Protein 4OYK (pdb70)

Radius of gyration: 22.12 Å; Cα contacts (8 Å, |Δi|>4): 534; chains: 4; bounding box: 62×54×37 Å

Sequence (374 aa):
ERAFLVAREELASALRRDSGQAFSLEQLRPLLASSLPLAARYLQLDAARLVRCNAHGEPRNYLNTLSTALNILEKYGRNLLSPQRPRYWRGVKFNNPVFRSTVDAVQGGRDVLRLYGYTEEQPDGLSFPEGQEEPDEHQVATVTLEVLLLRTELSLLLQQNTHPRQQALEQLLEEERAFLVAREELASSALRRDSGQAFSLEEQLRPLLASSLPLAARYLQLDAARLVRCNAHGEPRNYLNTLSSTALNNILEKYGRNLLSPQRPRYWRGVKFNNPVFRSTVDAVQGGRDVLRLYGYTEEQPDGLSFPEGQEEPDEHQVATVTLEVLLLRTELSLLLQNTHPRQQALEQLLEDMYRAADEIEKEEDMYRAADEIEKEKE

Foldseek 3Di:
DDAQVRLLVVQLVVCLVPLPDDDDCVSLVNLQLDPDDPCVSADQQRLLCQQQVQQDDALLPSLVLSLQLLVVLLVLLSLQSDPDHDPPNFWDFCPPPSCVRRQVNTDCSLVLVVQQQQVDDDPGTTGHDPPDDGTPSSSSSSSSSVSVSSSVQSVCLSVVNRSCNVVVVVSRD/DVVLLVVLLVVQLVVCLVPLPDDDDPVSCVVLQPDPDDPPVSAPQAPLLQQQVVQPDDDLLVSLVLSLQQLVVLLVLLSLQSDPDHDPPNFWDFCPDPSCVRRQVNTPCSLVLVVQFAQVDDDPGTTGHPPPDDGTDSSSSSSSSVVSVSSSVQSVCLSVVNRPPNVVVVVSD/DDDPDDPVVVVVD/DDPDDDPVVVVVVVD

CATH classification: 1.20.58.2190

InterPro domains:
  IPR001876 Zinc finger, RanBP2-type [PS01358] (304-323)
  IPR001876 Zinc finger, RanBP2-type [PS01358] (354-373)
  IPR001876 Zinc finger, RanBP2-type [PS01358] (413-432)
  IPR001876 Zinc finger, RanBP2-type [PS50199] (299-329)
  IPR001876 Zinc finger, RanBP2-type [PS50199] (350-379)
  IPR001876 Zinc finger, RanBP2-type [SM00547] (302-326)
  IPR001876 Zinc finger, RanBP2-type [SM00547] (352-376)
  IPR001876 Zinc finger, RanBP2-type [SM00547] (411-435)
  IPR002867 IBR domain [SM00647] (779-841)
  IPR002867 IBR domain [SM00647] (853-930)
  IPR013083 Zinc finger, RING/FYVE/PHD-type [G3DSA:3.30.40.10] (695-787)
  IPR015940 Ubiquitin-associated domain [PS50030] (564-615)
  IPR017907 Zinc finger, RING-type, conserved site [PS00518] (893-902)
  IPR018997 PUB domain [PF09409] (70-144)
  IPR026254 E3 ubiquitin-protein ligase RNF31-like [PTHR16004] (463-1064)
  IPR032065 E3 ubiquitin-protein ligase RNF31, UBA-like domain [PF16678] (483-627)
  IPR036339 PUB-like domain superfamily [SSF143503] (65-166)
  IPR036443 Zinc finger, RanBP2-type superfamily [SSF90209] (352-377)
  IPR040641 E3 ubiquitin-protein ligase RNF31, PUB domain [PF18486] (4-65)
  IPR041031 RNF31, C-terminal [PF18091] (941-1032)

Secondary structure (DSSP, 8-state):
---HHHHHHHHHHHHHH-TT----HHHHHHHHS-SS-HHHH-SSS-HHHHHHTT--S-HHHHHHHHHHHHHHHHHHHHHHHSSSPPTTTTEEETT-HHIIIIITTSTTHHHHHHHHT--EEETTEEEPPTT--S--HHHHHHHHHHHHHHHHHHHHHHHT--TTHHHHGGG--/-HHHHHHHHHHHHHHHHH-TT----TTTTHHHHH----HHHH-SSS-HHHHHHTT--S-HHHHHHHHHHHHHHHHHHHHHHHSSSPPTTTTEEETT-HHHHHTGGGSTTHHHHHHHHT--EEETTEEE--TT--S--HHHHHHHHHHHHHHHHHHHHHHTT--TTHHHHHHH-/--SSS-HHHHHT-/--SSS-HHHHHHHH-

B-factor: mean 28.69, std 11.65, range [7.2, 74.28]

Organism: Homo sapiens (NCBI:txid9606)

Nearest PDB structures (foldseek):
  4oyk-assembly1_C  TM=1.083E+00  e=2.676E+00  Homo sapiens
  5ljn-assembly1_A  TM=9.946E-01  e=7.589E-24  Homo sapiens
  4oyj-assembly10_J  TM=9.816E-01  e=3.397E-23  Homo sapiens
  4juy-assembly1_A  TM=9.726E-01  e=4.819E-23  Homo sapiens
  5ljn-assembly2_B  TM=9.760E-01  e=1.179E-21  Homo sapiens

Structure (mmCIF, N/CA/C/O backbone):
data_4OYK
#
_entry.id   4OYK
#
_cell.length_a   64.049
_cell.length_b   64.049
_cell.length_c   172.022
_cell.angle_alpha   90.00
_cell.angle_beta   90.00
_cell.angle_gamma   120.00
#
_symmetry.space_group_name_H-M   'P 61'
#
loop_
_entity.id
_entity.type
_entity.pdbx_description
1 polymer 'E3 ubiquitin-protein ligase RNF31'
2 polymer 'Ubiquitin thioesterase otulin'
3 non-polymer 'CHLORIDE ION'
4 water water
#
loop_
_atom_site.group_PDB
_atom_site.id
_atom_site.type_symbol
_atom_site.label_atom_id
_atom_site.label_alt_id
_atom_site.label_comp_id
_atom_site.label_asym_id
_atom_site.label_entity_id
_atom_site.label_seq_id
_atom_site.pdbx_PDB_ins_code
_atom_site.Cartn_x
_atom_site.Cartn_y
_atom_site.Cartn_z
_atom_site.occupancy
_atom_site.B_iso_or_equiv
_atom_site.auth_seq_id
_atom_site.auth_comp_id
_atom_site.auth_asym_id
_atom_site.auth_atom_id
_atom_site.pdbx_PDB_model_num
ATOM 1 N N . GLU A 1 5 ? 30.505 -47.917 0.447 1.00 45.04 7 GLU A N 1
ATOM 2 C CA . GLU A 1 5 ? 29.808 -46.838 1.137 1.00 51.64 7 GLU A CA 1
ATOM 3 C C . GLU A 1 5 ? 30.767 -45.711 1.505 1.00 52.12 7 GLU A C 1
ATOM 4 O O . GLU A 1 5 ? 31.750 -45.928 2.214 1.00 53.98 7 GLU A O 1
ATOM 6 N N . ARG A 1 6 ? 30.474 -44.510 1.018 1.00 50.65 8 ARG A N 1
ATOM 7 C CA . ARG A 1 6 ? 31.310 -43.345 1.286 1.00 51.67 8 ARG A CA 1
ATOM 8 C C . ARG A 1 6 ? 31.324 -43.005 2.771 1.00 35.00 8 ARG A C 1
ATOM 9 O O . ARG A 1 6 ? 30.333 -43.208 3.473 1.00 35.17 8 ARG A O 1
ATOM 17 N N . ALA A 1 7 ? 32.453 -42.492 3.246 1.00 32.25 9 ALA A N 1
ATOM 18 C CA . ALA A 1 7 ? 32.546 -42.019 4.620 1.00 30.52 9 ALA A CA 1
ATOM 19 C C . ALA A 1 7 ? 31.671 -40.782 4.778 1.00 30.46 9 ALA A C 1
ATOM 20 O O . ALA A 1 7 ? 31.359 -40.109 3.795 1.00 30.65 9 ALA A O 1
ATOM 22 N N . PHE A 1 8 ? 31.273 -40.494 6.013 1.00 26.94 10 PHE A N 1
ATOM 23 C CA . PHE A 1 8 ? 30.405 -39.355 6.297 1.00 24.24 10 PHE A CA 1
ATOM 24 C C . PHE A 1 8 ? 31.011 -38.044 5.803 1.00 25.16 10 PHE A C 1
ATOM 25 O O . PHE A 1 8 ? 30.371 -37.296 5.065 1.00 18.88 10 PHE A O 1
ATOM 33 N N . LEU A 1 9 ? 32.248 -37.776 6.208 1.00 22.62 11 LEU A N 1
ATOM 34 C CA . LEU A 1 9 ? 32.909 -36.523 5.863 1.00 23.17 11 LEU A CA 1
ATOM 35 C C . LEU A 1 9 ? 33.318 -36.462 4.396 1.00 22.00 11 LEU A C 1
ATOM 36 O O . LEU A 1 9 ? 33.461 -35.379 3.831 1.00 19.97 11 LEU A O 1
ATOM 41 N N . VAL A 1 10 ? 33.510 -37.626 3.783 1.00 19.28 12 VAL A N 1
ATOM 42 C CA . VAL A 1 10 ? 33.808 -37.692 2.357 1.00 16.74 12 VAL A CA 1
ATOM 43 C C . VAL A 1 10 ? 32.594 -37.252 1.547 1.00 23.38 12 VAL A C 1
ATOM 44 O O . VAL A 1 10 ? 32.697 -36.402 0.663 1.00 18.11 12 VAL A O 1
ATOM 48 N N . ALA A 1 11 ? 31.440 -37.831 1.863 1.00 22.89 13 ALA A N 1
ATOM 49 C CA . ALA A 1 11 ? 30.199 -37.478 1.186 1.00 20.05 13 ALA A CA 1
ATOM 50 C C . ALA A 1 11 ? 29.819 -36.024 1.455 1.00 20.83 13 ALA A C 1
ATOM 51 O O . ALA A 1 11 ? 29.337 -35.326 0.565 1.00 22.24 13 ALA A O 1
ATOM 53 N N . ARG A 1 12 ? 30.048 -35.573 2.684 1.00 12.70 14 ARG A N 1
ATOM 54 C CA . ARG A 1 12 ? 29.688 -34.217 3.087 1.00 17.61 14 ARG A CA 1
ATOM 55 C C . ARG A 1 12 ? 30.439 -33.153 2.287 1.00 18.72 14 ARG A C 1
ATOM 56 O O . ARG A 1 12 ? 29.835 -32.202 1.790 1.00 21.90 14 ARG A O 1
ATOM 64 N N . GLU A 1 13 ? 31.753 -33.320 2.167 1.00 15.98 15 GLU A N 1
ATOM 65 C CA . GLU A 1 13 ? 32.580 -32.390 1.404 1.00 19.47 15 GLU A CA 1
ATOM 66 C C . GLU A 1 13 ? 32.154 -32.377 -0.059 1.00 20.30 15 GLU A C 1
ATOM 67 O O . GLU A 1 13 ? 32.132 -31.329 -0.702 1.00 21.03 15 GLU A O 1
ATOM 73 N N . GLU A 1 14 ? 31.817 -33.554 -0.572 1.00 19.96 16 GLU A N 1
ATOM 74 C CA . GLU A 1 14 ? 31.417 -33.713 -1.963 1.00 24.44 16 GLU A CA 1
ATOM 75 C C . GLU A 1 14 ? 30.115 -32.969 -2.255 1.00 26.92 16 GLU A C 1
ATOM 76 O O . GLU A 1 14 ? 30.023 -32.217 -3.227 1.00 17.58 16 GLU A O 1
ATOM 82 N N . LEU A 1 15 ? 29.116 -33.175 -1.403 1.00 18.82 17 LEU A N 1
ATOM 83 C CA . LEU A 1 15 ? 27.812 -32.542 -1.573 1.00 18.83 17 LEU A CA 1
ATOM 84 C C . LEU A 1 15 ? 27.881 -31.026 -1.402 1.00 20.37 17 LEU A C 1
ATOM 85 O O . LEU A 1 15 ? 27.301 -30.277 -2.190 1.00 20.52 17 LEU A O 1
ATOM 90 N N . ALA A 1 16 ? 28.591 -30.579 -0.371 1.00 18.72 18 ALA A N 1
ATOM 91 C CA . ALA A 1 16 ? 28.728 -29.152 -0.100 1.00 20.60 18 ALA A CA 1
ATOM 92 C C . ALA A 1 16 ? 29.440 -28.420 -1.238 1.00 25.33 18 ALA A C 1
ATOM 93 O O . ALA A 1 16 ? 29.089 -27.290 -1.575 1.00 22.82 18 ALA A O 1
ATOM 95 N N . SER A 1 17 ? 30.435 -29.073 -1.832 1.00 23.31 19 SER A N 1
ATOM 96 C CA . SER A 1 17 ? 31.184 -28.484 -2.938 1.00 27.00 19 SER A CA 1
ATOM 97 C C . SER A 1 17 ? 30.339 -28.408 -4.205 1.00 24.90 19 SER A C 1
ATOM 98 O O . SER A 1 17 ? 30.463 -27.467 -4.988 1.00 30.37 19 SER A O 1
ATOM 101 N N . ALA A 1 18 ? 29.481 -29.404 -4.400 1.00 23.95 20 ALA A N 1
ATOM 102 C CA . ALA A 1 18 ? 28.610 -29.448 -5.569 1.00 24.36 20 ALA A CA 1
ATOM 103 C C . ALA A 1 18 ? 27.552 -28.352 -5.510 1.00 24.63 20 ALA A C 1
ATOM 104 O O . ALA A 1 18 ? 27.219 -27.740 -6.525 1.00 24.62 20 ALA A O 1
ATOM 106 N N . LEU A 1 19 ? 27.028 -28.108 -4.313 1.00 23.61 21 LEU A N 1
ATOM 107 C CA . LEU A 1 19 ? 26.021 -27.073 -4.115 1.00 26.95 21 LEU A CA 1
ATOM 108 C C . LEU A 1 19 ? 26.630 -25.689 -4.320 1.00 21.52 21 LEU A C 1
ATOM 109 O O . LEU A 1 19 ? 25.982 -24.783 -4.845 1.00 21.55 21 LEU A O 1
ATOM 114 N N . ARG A 1 20 ? 27.882 -25.534 -3.906 1.00 27.17 22 ARG A N 1
ATOM 115 C CA . ARG A 1 20 ? 28.600 -24.282 -4.100 1.00 30.58 22 ARG A CA 1
ATOM 116 C C . ARG A 1 20 ? 28.899 -24.076 -5.582 1.00 29.99 22 ARG A C 1
ATOM 117 O O . ARG A 1 20 ? 28.961 -22.946 -6.065 1.00 31.44 22 ARG A O 1
ATOM 125 N N . ARG A 1 21 ? 29.067 -25.181 -6.300 1.00 31.65 23 ARG A N 1
ATOM 126 C CA . ARG A 1 21 ? 29.362 -25.141 -7.728 1.00 31.86 23 ARG A CA 1
ATOM 127 C C . ARG A 1 21 ? 28.106 -24.821 -8.537 1.00 30.52 23 ARG A C 1
ATOM 128 O O . ARG A 1 21 ? 28.159 -24.077 -9.516 1.00 37.77 23 ARG A O 1
ATOM 136 N N . ASP A 1 22 ? 26.979 -25.390 -8.119 1.00 25.62 24 ASP A N 1
ATOM 137 C CA . ASP A 1 22 ? 25.700 -25.164 -8.785 1.00 30.78 24 ASP A CA 1
ATOM 138 C C . ASP A 1 22 ? 24.586 -24.966 -7.759 1.00 25.91 24 ASP A C 1
ATOM 139 O O . ASP A 1 22 ? 24.164 -25.914 -7.096 1.00 30.88 24 ASP A O 1
ATOM 144 N N . SER A 1 23 ? 24.107 -23.730 -7.646 1.00 30.00 25 SER A N 1
ATOM 145 C CA . SER A 1 23 ? 23.154 -23.352 -6.605 1.00 28.57 25 SER A CA 1
ATOM 146 C C . SER A 1 23 ? 21.760 -23.953 -6.784 1.00 24.34 25 SER A C 1
ATOM 147 O O . SER A 1 23 ? 20.978 -24.012 -5.835 1.00 25.93 25 SER A O 1
ATOM 150 N N . GLY A 1 24 ? 21.446 -24.392 -7.999 1.00 23.83 26 GLY A N 1
ATOM 151 C CA . GLY A 1 24 ? 20.132 -24.939 -8.283 1.00 26.53 26 GLY A CA 1
ATOM 152 C C . GLY A 1 24 ? 20.121 -26.453 -8.344 1.00 27.30 26 GLY A C 1
ATOM 153 O O . GLY A 1 24 ? 19.132 -27.062 -8.752 1.00 30.20 26 GLY A O 1
ATOM 154 N N . GLN A 1 25 ? 21.225 -27.062 -7.925 1.00 27.76 27 GLN A N 1
ATOM 155 C CA . GLN A 1 25 ? 21.393 -28.508 -8.019 1.00 33.73 27 GLN A CA 1
ATOM 156 C C . GLN A 1 25 ? 20.447 -29.274 -7.097 1.00 33.44 27 GLN A C 1
ATOM 157 O O . GLN A 1 25 ? 20.279 -28.923 -5.928 1.00 26.88 27 GLN A O 1
ATOM 163 N N . ALA A 1 26 ? 19.832 -30.321 -7.636 1.00 36.29 28 ALA A N 1
ATOM 164 C CA . ALA A 1 26 ? 18.966 -31.194 -6.855 1.00 29.60 28 ALA A CA 1
ATOM 165 C C . ALA A 1 26 ? 19.746 -32.416 -6.386 1.00 25.33 28 ALA A C 1
ATOM 166 O O . ALA A 1 26 ? 20.515 -33.000 -7.149 1.00 27.66 28 ALA A O 1
ATOM 168 N N . PHE A 1 27 ? 19.549 -32.797 -5.129 1.00 21.84 29 PHE A N 1
ATOM 169 C CA . PHE A 1 27 ? 20.239 -33.953 -4.570 1.00 22.71 29 PHE A CA 1
ATOM 170 C C . PHE A 1 27 ? 19.295 -35.134 -4.366 1.00 28.11 29 PHE A C 1
ATOM 171 O O . PHE A 1 27 ? 18.200 -34.982 -3.824 1.00 25.22 29 PHE A O 1
ATOM 179 N N . SER A 1 28 ? 19.728 -36.310 -4.806 1.00 23.26 30 SER A N 1
ATOM 180 C CA . SER A 1 28 ? 18.942 -37.526 -4.646 1.00 20.71 30 SER A CA 1
ATOM 181 C C . SER A 1 28 ? 19.179 -38.134 -3.269 1.00 24.48 30 SER A C 1
ATOM 182 O O . SER A 1 28 ? 20.125 -37.767 -2.575 1.00 17.81 30 SER A O 1
ATOM 185 N N . LEU A 1 29 ? 18.317 -39.067 -2.880 1.00 20.89 31 LEU A N 1
ATOM 186 C CA . LEU A 1 29 ? 18.473 -39.761 -1.608 1.00 20.55 31 LEU A CA 1
ATOM 187 C C . LEU A 1 29 ? 19.747 -40.600 -1.606 1.00 24.97 31 LEU A C 1
ATOM 188 O O . LEU A 1 29 ? 20.385 -40.771 -0.567 1.00 19.31 31 LEU A O 1
ATOM 193 N N . GLU A 1 30 ? 20.118 -41.110 -2.777 1.00 22.79 32 GLU A N 1
ATOM 194 C CA . GLU A 1 30 ? 21.321 -41.926 -2.913 1.00 22.29 32 GLU A CA 1
ATOM 195 C C . GLU A 1 30 ? 22.572 -41.125 -2.561 1.00 20.87 32 GLU A C 1
ATOM 196 O O . GLU A 1 30 ? 23.487 -41.637 -1.914 1.00 23.57 32 GLU A O 1
ATOM 202 N N . GLN A 1 31 ? 22.603 -39.867 -2.986 1.00 17.99 33 GLN A N 1
ATOM 203 C CA . GLN A 1 31 ? 23.722 -38.981 -2.686 1.00 23.18 33 GLN A CA 1
ATOM 204 C C . GLN A 1 31 ? 23.733 -38.593 -1.212 1.00 16.08 33 GLN A C 1
ATOM 205 O O . GLN A 1 31 ? 24.786 -38.561 -0.576 1.00 18.91 33 GLN A O 1
ATOM 211 N N . LEU A 1 32 ? 22.552 -38.297 -0.678 1.00 16.85 34 LEU A N 1
ATOM 212 C CA . LEU A 1 32 ? 22.419 -37.811 0.691 1.00 17.26 34 LEU A CA 1
ATOM 213 C C . LEU A 1 32 ? 22.528 -38.916 1.735 1.00 18.08 34 LEU A C 1
ATOM 214 O O . LEU A 1 32 ? 22.807 -38.643 2.902 1.00 18.98 34 LEU A O 1
ATOM 219 N N . ARG A 1 33 ? 22.307 -40.159 1.313 1.00 21.40 35 ARG A N 1
ATOM 220 C CA . ARG A 1 33 ? 22.214 -41.288 2.245 1.00 24.35 35 ARG A CA 1
ATOM 221 C C . ARG A 1 33 ? 23.361 -41.457 3.258 1.00 18.43 35 ARG A C 1
ATOM 222 O O . ARG A 1 33 ? 23.094 -41.701 4.435 1.00 25.00 35 ARG A O 1
ATOM 230 N N . PRO A 1 34 ? 24.630 -41.338 2.817 1.00 20.88 36 PRO A N 1
ATOM 231 C CA . PRO A 1 34 ? 25.715 -41.477 3.799 1.00 20.37 36 PRO A CA 1
ATOM 232 C C . PRO A 1 34 ? 25.634 -40.459 4.937 1.00 23.58 36 PRO A C 1
ATOM 233 O O . PRO A 1 34 ? 26.138 -40.720 6.030 1.00 21.72 36 PRO A O 1
ATOM 237 N N . LEU A 1 35 ? 24.999 -39.320 4.682 1.00 19.72 37 LEU A N 1
ATOM 238 C CA . LEU A 1 35 ? 24.863 -38.273 5.688 1.00 17.07 37 LEU A CA 1
ATOM 239 C C . LEU A 1 35 ? 23.757 -38.567 6.703 1.00 21.70 37 LEU A C 1
ATOM 240 O O . LEU A 1 35 ? 23.827 -38.124 7.850 1.00 22.04 37 LEU A O 1
ATOM 245 N N . LEU A 1 36 ? 22.739 -39.314 6.286 1.00 17.96 38 LEU A N 1
ATOM 246 C CA . LEU A 1 36 ? 21.592 -39.571 7.157 1.00 16.77 38 LEU A CA 1
ATOM 247 C C . LEU A 1 36 ? 21.490 -41.014 7.654 1.00 18.91 38 LEU A C 1
ATOM 248 O O . LEU A 1 36 ? 20.712 -41.306 8.563 1.00 18.55 38 LEU A O 1
ATOM 253 N N . ALA A 1 37 ? 22.270 -41.911 7.061 1.00 21.13 39 ALA A N 1
ATOM 254 C CA . ALA A 1 37 ? 22.251 -43.314 7.464 1.00 27.97 39 ALA A CA 1
ATOM 255 C C . ALA A 1 37 ? 23.313 -43.600 8.518 1.00 32.24 39 ALA A C 1
ATOM 256 O O . ALA A 1 37 ? 23.460 -44.734 8.972 1.00 30.39 39 ALA A O 1
ATOM 258 N N . SER A 1 38 ? 24.048 -42.562 8.902 1.00 29.25 40 SER A N 1
ATOM 259 C CA . SER A 1 38 ? 25.108 -42.689 9.896 1.00 36.85 40 SER A CA 1
ATOM 260 C C . SER A 1 38 ? 24.555 -43.037 11.274 1.00 38.38 40 SER A C 1
ATOM 261 O O . SER A 1 38 ? 23.468 -42.596 11.648 1.00 29.22 40 SER A O 1
ATOM 264 N N . SER A 1 39 ? 25.316 -43.825 12.028 1.00 33.85 41 SER A N 1
ATOM 265 C CA . SER A 1 39 ? 24.917 -44.221 13.375 1.00 34.71 41 SER A CA 1
ATOM 266 C C . SER A 1 39 ? 25.118 -43.082 14.369 1.00 44.00 41 SER A C 1
ATOM 267 O O . SER A 1 39 ? 24.637 -43.142 15.501 1.00 38.68 41 SER A O 1
ATOM 270 N N . LEU A 1 40 ? 25.837 -42.049 13.938 1.00 31.50 42 LEU A N 1
ATOM 271 C CA . LEU A 1 40 ? 26.095 -40.878 14.768 1.00 23.51 42 LEU A CA 1
ATOM 272 C C . LEU A 1 40 ? 24.797 -40.210 15.204 1.00 35.51 42 LEU A C 1
ATOM 273 O O . LEU A 1 40 ? 23.832 -40.167 14.441 1.00 30.99 42 LEU A O 1
ATOM 278 N N . PRO A 1 41 ? 24.768 -39.690 16.441 1.00 32.52 43 PRO A N 1
ATOM 279 C CA . PRO A 1 41 ? 23.584 -38.993 16.951 1.00 31.51 43 PRO A CA 1
ATOM 280 C C . PRO A 1 41 ? 23.280 -37.740 16.138 1.00 35.00 43 PRO A C 1
ATOM 281 O O . PRO A 1 41 ? 24.156 -37.231 15.438 1.00 28.80 43 PRO A O 1
ATOM 285 N N . LEU A 1 42 ? 22.045 -37.258 16.236 1.00 30.06 44 LEU A N 1
ATOM 286 C CA . LEU A 1 42 ? 21.598 -36.092 15.481 1.00 34.12 44 LEU A CA 1
ATOM 287 C C . LEU A 1 42 ? 22.464 -34.867 15.763 1.00 31.87 44 LEU A C 1
ATOM 288 O O . LEU A 1 42 ? 22.781 -34.096 14.857 1.00 30.04 44 LEU A O 1
ATOM 293 N N . ALA A 1 43 ? 22.852 -34.702 17.023 1.00 34.98 45 ALA A N 1
ATOM 294 C CA . ALA A 1 43 ? 23.626 -33.540 17.447 1.00 27.62 45 ALA A CA 1
ATOM 295 C C . ALA A 1 43 ? 25.053 -33.553 16.903 1.00 26.92 45 ALA A C 1
ATOM 296 O O . ALA A 1 43 ? 25.721 -32.519 16.871 1.00 40.67 45 ALA A O 1
ATOM 298 N N . ALA A 1 44 ? 25.518 -34.723 16.476 1.00 23.19 46 ALA A N 1
ATOM 299 C CA . ALA A 1 44 ? 26.884 -34.863 15.985 1.00 30.66 46 ALA A CA 1
ATOM 300 C C . ALA A 1 44 ? 26.974 -34.755 14.464 1.00 24.60 46 ALA A C 1
ATOM 301 O O . ALA A 1 44 ? 28.001 -34.343 13.926 1.00 23.56 46 ALA A O 1
ATOM 303 N N . ARG A 1 45 ? 25.899 -35.126 13.775 1.00 22.01 47 ARG A N 1
ATOM 304 C CA . ARG A 1 45 ? 25.892 -35.123 12.314 1.00 22.19 47 ARG A CA 1
ATOM 305 C C . ARG A 1 45 ? 25.752 -33.717 11.728 1.00 21.02 47 ARG A C 1
ATOM 306 O O . ARG A 1 45 ? 26.191 -33.458 10.607 1.00 21.79 47 ARG A O 1
ATOM 314 N N . TYR A 1 46 ? 25.144 -32.814 12.490 1.00 15.43 48 TYR A N 1
ATOM 315 C CA . TYR A 1 46 ? 24.969 -31.433 12.047 1.00 15.68 48 TYR A CA 1
ATOM 316 C C . TYR A 1 46 ? 25.957 -30.504 12.745 1.00 20.52 48 TYR A C 1
ATOM 317 O O . TYR A 1 46 ? 25.988 -30.424 13.972 1.00 17.56 48 TYR A O 1
ATOM 326 N N . LEU A 1 47 ? 26.758 -29.798 11.953 1.00 19.09 49 LEU A N 1
ATOM 327 C CA . LEU A 1 47 ? 27.867 -29.016 12.488 1.00 19.29 49 LEU A CA 1
ATOM 328 C C . LEU A 1 47 ? 27.597 -27.514 12.486 1.00 19.28 49 LEU A C 1
ATOM 329 O O . LEU A 1 47 ? 28.261 -26.759 13.194 1.00 23.41 49 LEU A O 1
ATOM 334 N N . GLN A 1 48 ? 26.630 -27.084 11.684 1.00 14.80 50 GLN A N 1
ATOM 335 C CA . GLN A 1 48 ? 26.257 -25.675 11.635 1.00 18.30 50 GLN A CA 1
ATOM 336 C C . GLN A 1 48 ? 24.809 -25.503 12.076 1.00 15.78 50 GLN A C 1
ATOM 337 O O . GLN A 1 48 ? 24.519 -24.798 13.043 1.00 16.41 50 GLN A O 1
ATOM 343 N N . LEU A 1 49 ? 23.905 -26.158 11.356 1.00 19.46 51 LEU A N 1
ATOM 344 C CA . LEU A 1 49 ? 22.484 -26.112 11.671 1.00 20.98 51 LEU A CA 1
ATOM 345 C C . LEU A 1 49 ? 22.212 -26.780 13.016 1.00 16.61 51 LEU A C 1
ATOM 346 O O . LEU A 1 49 ? 22.677 -27.891 13.269 1.00 19.36 51 LEU A O 1
ATOM 351 N N . ASP A 1 50 ? 21.466 -26.099 13.878 1.00 14.25 52 ASP A N 1
ATOM 352 C CA . ASP A 1 50 ? 21.119 -26.661 15.178 1.00 21.82 52 ASP A CA 1
ATOM 353 C C . ASP A 1 50 ? 19.883 -27.543 15.052 1.00 22.70 52 ASP A C 1
ATOM 354 O O . ASP A 1 50 ? 18.806 -27.200 15.546 1.00 14.22 52 ASP A O 1
ATOM 359 N N . ALA A 1 51 ? 20.052 -28.681 14.386 1.00 16.96 53 ALA A N 1
ATOM 360 C CA . ALA A 1 51 ? 18.952 -29.601 14.123 1.00 16.30 53 ALA A CA 1
ATOM 361 C C . ALA A 1 51 ? 18.343 -30.151 15.408 1.00 20.16 53 ALA A C 1
ATOM 362 O O . ALA A 1 51 ? 17.131 -30.352 15.491 1.00 16.19 53 ALA A O 1
ATOM 364 N N . ALA A 1 52 ? 19.190 -30.393 16.404 1.00 17.62 54 ALA A N 1
ATOM 365 C CA . ALA A 1 52 ? 18.739 -30.933 17.682 1.00 19.72 54 ALA A CA 1
ATOM 366 C C . ALA A 1 52 ? 17.699 -30.030 18.341 1.00 17.03 54 ALA A C 1
ATOM 367 O O . ALA A 1 52 ? 16.635 -30.495 18.749 1.00 19.24 54 ALA A O 1
ATOM 369 N N . ARG A 1 53 ? 18.005 -28.740 18.434 1.00 19.25 55 ARG A N 1
ATOM 370 C CA . ARG A 1 53 ? 17.082 -27.785 19.039 1.00 19.51 55 ARG A CA 1
ATOM 371 C C . ARG A 1 53 ? 15.831 -27.582 18.189 1.00 22.04 55 ARG A C 1
ATOM 372 O O . ARG A 1 53 ? 14.739 -27.398 18.724 1.00 18.86 55 ARG A O 1
ATOM 380 N N . LEU A 1 54 ? 15.994 -27.612 16.869 1.00 15.68 56 LEU A N 1
ATOM 381 C CA . LEU A 1 54 ? 14.863 -27.452 15.956 1.00 20.77 56 LEU A CA 1
ATOM 382 C C . LEU A 1 54 ? 13.804 -28.528 16.177 1.00 18.03 56 LEU A C 1
ATOM 383 O O . LEU A 1 54 ? 12.608 -28.238 16.206 1.00 19.87 56 LEU A O 1
ATOM 388 N N . VAL A 1 55 ? 14.255 -29.768 16.335 1.00 13.39 57 VAL A N 1
ATOM 389 C CA . VAL A 1 55 ? 13.354 -30.892 16.568 1.00 18.71 57 VAL A CA 1
ATOM 390 C C . VAL A 1 55 ? 12.773 -30.853 17.980 1.00 22.63 57 VAL A C 1
ATOM 391 O O . VAL A 1 55 ? 11.584 -31.101 18.183 1.00 25.39 57 VAL A O 1
ATOM 395 N N . ARG A 1 56 ? 13.618 -30.525 18.951 1.00 19.84 58 ARG A N 1
ATOM 396 C CA . ARG A 1 56 ? 13.223 -30.552 20.357 1.00 19.51 58 ARG A CA 1
ATOM 397 C C . ARG A 1 56 ? 12.330 -29.383 20.769 1.00 26.42 58 ARG A C 1
ATOM 398 O O . ARG A 1 56 ? 11.336 -29.570 21.472 1.00 26.42 58 ARG A O 1
ATOM 406 N N . CYS A 1 57 ? 12.680 -28.181 20.327 1.00 21.04 59 CYS A N 1
ATOM 407 C CA . CYS A 1 57 ? 11.999 -26.978 20.795 1.00 18.94 59 CYS A CA 1
ATOM 408 C C . CYS A 1 57 ? 10.746 -26.635 19.992 1.00 23.22 59 CYS A C 1
ATOM 409 O O . CYS A 1 57 ? 10.147 -25.577 20.184 1.00 27.87 59 CYS A O 1
ATOM 412 N N . ASN A 1 58 ? 10.350 -27.532 19.097 1.00 19.59 60 ASN A N 1
ATOM 413 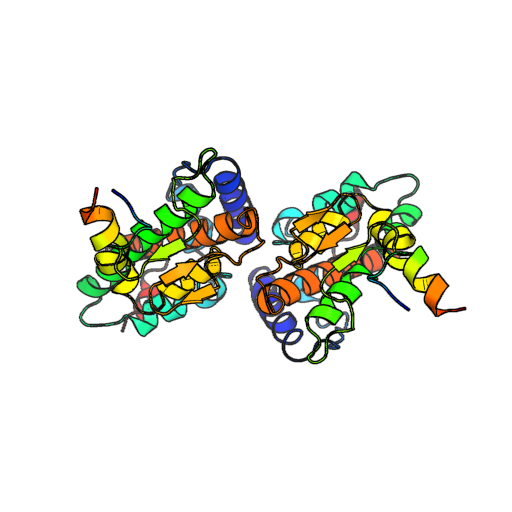C CA . ASN A 1 5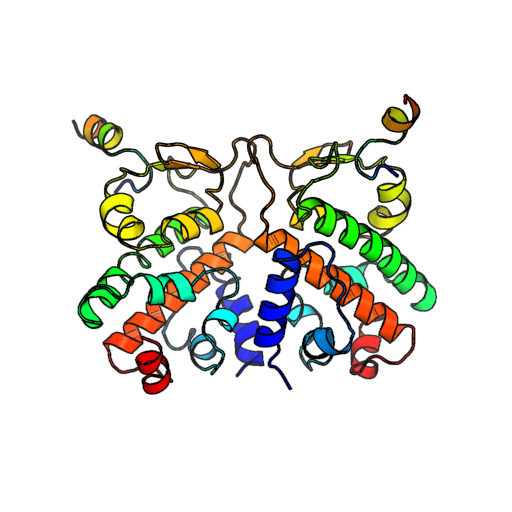8 ? 9.139 -27.332 18.310 1.00 21.35 60 ASN A CA 1
ATOM 414 C C . ASN A 1 58 ? 8.186 -28.515 18.401 1.00 25.44 60 ASN A C 1
ATOM 415 O O . ASN A 1 58 ? 7.280 -28.660 17.581 1.00 24.74 60 ASN A O 1
ATOM 420 N N . ALA A 1 59 ? 8.397 -29.358 19.406 1.00 20.74 61 ALA A N 1
ATOM 421 C CA . ALA A 1 59 ? 7.553 -30.526 19.617 1.00 24.62 61 ALA A CA 1
ATOM 422 C C . ALA A 1 59 ? 6.201 -30.129 20.198 1.00 27.51 61 ALA A C 1
ATOM 423 O O . ALA A 1 59 ? 5.946 -30.314 21.387 1.00 36.69 61 ALA A O 1
ATOM 425 N N . HIS A 1 60 ? 5.339 -29.575 19.352 1.00 28.55 62 HIS A N 1
ATOM 426 C CA . HIS A 1 60 ? 3.998 -29.191 19.771 1.00 32.59 62 HIS A CA 1
ATOM 427 C C . HIS A 1 60 ? 2.959 -30.055 19.067 1.00 31.05 62 HIS A C 1
ATOM 428 O O . HIS A 1 60 ? 2.889 -30.081 17.838 1.00 31.44 62 HIS A O 1
ATOM 435 N N . GLY A 1 61 ? 2.159 -30.765 19.853 1.00 36.82 63 GLY A N 1
ATOM 436 C CA . GLY A 1 61 ? 1.178 -31.683 19.306 1.00 33.85 63 GLY A CA 1
ATOM 437 C C . GLY A 1 61 ? 1.826 -32.978 18.857 1.00 34.14 63 GLY A C 1
ATOM 438 O O . GLY A 1 61 ? 2.885 -33.358 19.356 1.00 33.16 63 GLY A O 1
ATOM 439 N N . GLU A 1 62 ? 1.188 -33.656 17.910 1.00 25.87 64 GLU A N 1
ATOM 440 C CA . GLU A 1 62 ? 1.706 -34.915 17.391 1.00 33.02 64 GLU A CA 1
ATOM 441 C C . GLU A 1 62 ? 2.752 -34.666 16.307 1.00 35.42 64 GLU A C 1
ATOM 442 O O . GLU A 1 62 ? 2.685 -33.657 15.604 1.00 29.10 64 GLU A O 1
ATOM 448 N N . PRO A 1 63 ? 3.729 -35.582 16.180 1.00 32.23 65 PRO A N 1
ATOM 449 C CA . PRO A 1 63 ? 4.793 -35.500 15.173 1.00 33.97 65 PRO A CA 1
ATOM 450 C C . PRO A 1 63 ? 4.267 -35.280 13.757 1.00 34.10 65 PRO A C 1
ATOM 451 O O . PRO A 1 63 ? 4.919 -34.599 12.970 1.00 29.89 65 PRO A O 1
ATOM 455 N N . ARG A 1 64 ? 3.104 -35.845 13.446 1.00 39.61 66 ARG A N 1
ATOM 456 C CA . ARG A 1 64 ? 2.488 -35.665 12.135 1.00 28.23 66 ARG A CA 1
ATOM 457 C C . ARG A 1 64 ? 2.266 -34.183 11.848 1.00 31.24 66 ARG A C 1
ATOM 458 O O . ARG A 1 64 ? 2.345 -33.740 10.702 1.00 28.07 66 ARG A O 1
ATOM 462 N N . ASN A 1 65 ? 1.999 -33.421 12.903 1.00 23.93 67 ASN A N 1
ATOM 463 C CA . ASN A 1 65 ? 1.782 -31.986 12.779 1.00 30.81 67 ASN A CA 1
ATOM 464 C C . ASN A 1 65 ? 3.074 -31.170 12.749 1.00 25.27 67 ASN A C 1
ATOM 465 O O . ASN A 1 65 ? 3.353 -30.481 11.768 1.00 19.84 67 ASN A O 1
ATOM 470 N N . TYR A 1 66 ? 3.865 -31.249 13.817 1.00 23.09 68 TYR A N 1
ATOM 471 C CA . TYR A 1 66 ? 5.016 -30.356 13.951 1.00 26.41 68 TYR A CA 1
ATOM 472 C C . TYR A 1 66 ? 6.211 -30.683 13.050 1.00 15.09 68 TYR A C 1
ATOM 473 O O . TYR A 1 66 ? 7.017 -29.802 12.751 1.00 17.54 68 TYR A O 1
ATOM 482 N N . LEU A 1 67 ? 6.331 -31.932 12.614 1.00 16.40 69 LEU A N 1
ATOM 483 C CA . LEU A 1 67 ? 7.371 -32.267 11.645 1.00 19.64 69 LEU A CA 1
ATOM 484 C C . LEU A 1 67 ? 7.054 -31.617 10.301 1.00 22.01 69 LEU A C 1
ATOM 485 O O . LEU A 1 67 ? 7.956 -31.203 9.574 1.00 19.02 69 LEU A O 1
ATOM 490 N N . ASN A 1 68 ? 5.767 -31.525 9.980 1.00 22.43 70 ASN A N 1
ATOM 491 C CA . ASN A 1 68 ? 5.331 -30.834 8.771 1.00 18.92 70 ASN A CA 1
ATOM 492 C C . ASN A 1 68 ? 5.501 -29.323 8.877 1.00 18.17 70 ASN A C 1
ATOM 493 O O . ASN A 1 68 ? 5.812 -28.654 7.893 1.00 23.27 70 ASN A O 1
ATOM 498 N N . THR A 1 69 ? 5.291 -28.790 10.076 1.00 15.42 71 THR A N 1
ATOM 499 C CA . THR A 1 69 ? 5.530 -27.377 10.335 1.00 26.05 71 THR A CA 1
ATOM 500 C C . THR A 1 69 ? 7.014 -27.071 10.165 1.00 17.66 71 THR A C 1
ATOM 501 O O . THR A 1 69 ? 7.389 -26.064 9.563 1.00 16.65 71 THR A O 1
ATOM 505 N N . LEU A 1 70 ? 7.853 -27.955 10.693 1.00 17.93 72 LEU A N 1
ATOM 506 C CA . LEU A 1 70 ? 9.297 -27.801 10.584 1.00 14.87 72 LEU A CA 1
ATOM 507 C C . LEU A 1 70 ? 9.749 -27.959 9.134 1.00 21.49 72 LEU A C 1
ATOM 508 O O . LEU A 1 70 ? 10.599 -27.207 8.656 1.00 19.32 72 LEU A O 1
ATOM 513 N N . SER A 1 71 ? 9.170 -28.935 8.439 1.00 15.83 73 SER A N 1
ATOM 514 C CA . SER A 1 71 ? 9.492 -29.177 7.035 1.00 17.99 73 SER A CA 1
ATOM 515 C C . SER A 1 71 ? 9.155 -27.968 6.169 1.00 21.60 73 SER A C 1
ATOM 516 O O . SER A 1 71 ? 9.915 -27.610 5.269 1.00 19.65 73 SER A O 1
ATOM 519 N N . THR A 1 72 ? 8.014 -27.345 6.446 1.00 13.47 74 THR A N 1
ATOM 520 C CA . THR A 1 72 ? 7.592 -26.150 5.720 1.00 20.23 74 THR A CA 1
ATOM 521 C C . THR A 1 72 ? 8.603 -25.020 5.891 1.00 17.90 74 THR A C 1
ATOM 522 O O . THR A 1 72 ? 8.953 -24.335 4.930 1.00 19.60 74 THR A O 1
ATOM 526 N N . ALA A 1 73 ? 9.078 -24.840 7.119 1.00 17.72 75 ALA A N 1
ATOM 527 C CA . ALA A 1 73 ? 10.072 -23.815 7.414 1.00 13.33 75 ALA A CA 1
ATOM 528 C C . ALA A 1 73 ? 11.407 -24.121 6.738 1.00 18.61 75 ALA A C 1
ATOM 529 O O . ALA A 1 73 ? 12.064 -23.226 6.205 1.00 16.26 75 ALA A O 1
ATOM 531 N N . LEU A 1 74 ? 11.799 -25.391 6.760 1.00 13.04 76 LEU A N 1
ATOM 532 C CA . LEU A 1 74 ? 13.056 -25.821 6.155 1.00 15.28 76 LEU A CA 1
ATOM 533 C C . LEU A 1 74 ? 13.044 -25.667 4.636 1.00 12.81 76 LEU A C 1
ATOM 534 O O . LEU A 1 74 ? 14.076 -25.390 4.026 1.00 16.91 76 LEU A O 1
ATOM 539 N N . ASN A 1 75 ? 11.876 -25.859 4.028 1.00 14.72 77 ASN A N 1
ATOM 540 C CA . ASN A 1 75 ? 11.723 -25.670 2.590 1.00 20.93 77 ASN A CA 1
ATOM 541 C C . ASN A 1 75 ? 12.008 -24.231 2.176 1.00 15.73 77 ASN A C 1
ATOM 542 O O . ASN A 1 75 ? 12.630 -23.980 1.144 1.00 16.44 77 ASN A O 1
ATOM 547 N N . ILE A 1 76 ? 11.545 -23.291 2.989 1.00 12.85 78 ILE A N 1
ATOM 548 C CA . ILE A 1 76 ? 11.751 -21.876 2.715 1.00 14.65 78 ILE A CA 1
ATOM 549 C C . ILE A 1 76 ? 13.180 -21.453 3.049 1.00 16.26 78 ILE A C 1
ATOM 550 O O . ILE A 1 76 ? 13.799 -20.689 2.306 1.00 17.43 78 ILE A O 1
ATOM 555 N N . LEU A 1 77 ? 13.703 -21.956 4.164 1.00 12.17 79 LEU A N 1
ATOM 556 C CA . LEU A 1 77 ? 15.075 -21.658 4.563 1.00 9.48 79 LEU A CA 1
ATOM 557 C C . LEU A 1 77 ? 16.075 -22.117 3.504 1.00 10.62 79 LEU A C 1
ATOM 558 O O . LEU A 1 77 ? 17.101 -21.474 3.290 1.00 16.82 79 LEU A O 1
ATOM 563 N N . GLU A 1 78 ? 15.766 -23.227 2.841 1.00 10.77 80 GLU A N 1
ATOM 564 C CA . GLU A 1 78 ? 16.607 -23.733 1.760 1.00 12.28 80 GLU A CA 1
ATOM 565 C C . GLU A 1 78 ? 16.616 -22.753 0.598 1.00 14.37 80 GLU A C 1
ATOM 566 O O . GLU A 1 78 ? 17.646 -22.525 -0.030 1.00 16.90 80 GLU A O 1
ATOM 572 N N . LYS A 1 79 ? 15.452 -22.183 0.311 1.00 12.42 81 LYS A N 1
ATOM 573 C CA . LYS A 1 79 ? 15.330 -21.190 -0.749 1.00 15.88 81 LYS A CA 1
ATOM 574 C C . LYS A 1 79 ? 16.152 -19.944 -0.424 1.00 12.98 81 LYS A C 1
ATOM 575 O O . LYS A 1 79 ? 16.775 -19.355 -1.307 1.00 15.95 81 LYS A O 1
ATOM 581 N N . TYR A 1 80 ? 16.160 -19.552 0.848 1.00 15.43 82 TYR A N 1
ATOM 582 C CA . TYR A 1 80 ? 16.955 -18.405 1.290 1.00 14.78 82 TYR A CA 1
ATOM 583 C C . TYR A 1 80 ? 18.437 -18.639 1.045 1.00 19.04 82 TYR A C 1
ATOM 584 O O . TYR A 1 80 ? 19.159 -17.721 0.662 1.00 19.63 82 TYR A O 1
ATOM 593 N N . GLY A 1 81 ? 18.882 -19.871 1.266 1.00 13.34 83 GLY A N 1
ATOM 594 C CA . GLY A 1 81 ? 20.275 -20.221 1.062 1.00 10.74 83 GLY A CA 1
ATOM 595 C C . GLY A 1 81 ? 20.661 -20.248 -0.405 1.00 13.86 83 GLY A C 1
ATOM 596 O O . GLY A 1 81 ? 21.682 -19.681 -0.798 1.00 12.82 83 GLY A O 1
ATOM 597 N N . ARG A 1 82 ? 19.844 -20.91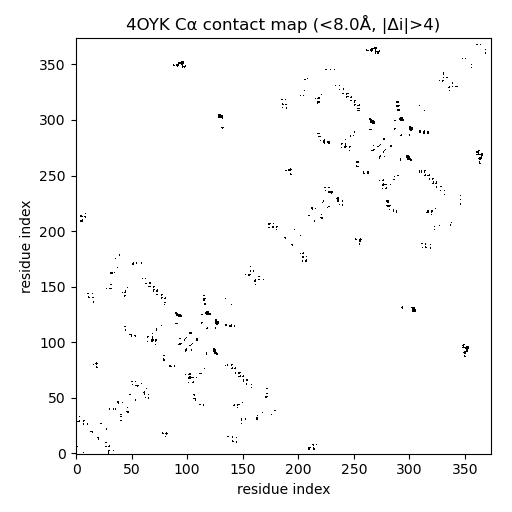3 -1.217 1.00 12.54 84 ARG A N 1
ATOM 598 C CA . ARG A 1 82 ? 20.098 -21.005 -2.653 1.00 21.91 84 ARG A CA 1
ATOM 599 C C . ARG A 1 82 ? 20.083 -19.630 -3.318 1.00 18.03 84 ARG A C 1
ATOM 600 O O . ARG A 1 82 ? 20.803 -19.394 -4.289 1.00 16.26 84 ARG A O 1
ATOM 608 N N . ASN A 1 83 ? 19.262 -18.727 -2.790 1.00 16.49 85 ASN A N 1
ATOM 609 C CA . ASN A 1 83 ? 19.213 -17.356 -3.287 1.00 19.78 85 ASN A CA 1
ATOM 610 C C . ASN A 1 83 ? 20.554 -16.651 -3.123 1.00 22.66 85 ASN A C 1
ATOM 611 O O . ASN A 1 83 ? 21.015 -15.949 -4.025 1.00 23.08 85 ASN A O 1
ATOM 616 N N . LEU A 1 84 ? 21.179 -16.849 -1.968 1.00 16.07 86 LEU A N 1
ATOM 617 C CA . LEU A 1 84 ? 22.479 -16.251 -1.685 1.00 18.47 86 LEU A CA 1
ATOM 618 C C . LEU A 1 84 ? 23.584 -16.845 -2.557 1.00 16.08 86 LEU A C 1
ATOM 619 O O . LEU A 1 84 ? 24.588 -16.187 -2.829 1.00 17.73 86 LEU A O 1
ATOM 624 N N . LEU A 1 85 ? 23.392 -18.086 -2.996 1.00 17.64 87 LEU A N 1
ATOM 625 C CA . LEU A 1 85 ? 24.400 -18.787 -3.790 1.00 19.09 87 LEU A CA 1
ATOM 626 C C . LEU A 1 85 ? 24.245 -18.557 -5.294 1.00 23.19 87 LEU A C 1
ATOM 627 O O . LEU A 1 85 ? 25.197 -18.738 -6.053 1.00 20.83 87 LEU A O 1
ATOM 632 N N . SER A 1 86 ? 23.046 -18.169 -5.715 1.00 17.62 88 SER A N 1
ATOM 633 C CA . SER A 1 86 ? 22.735 -18.000 -7.133 1.00 21.46 88 SER A CA 1
ATOM 634 C C . SER A 1 86 ? 23.642 -16.972 -7.814 1.00 23.23 88 SER A C 1
ATOM 635 O O . SER A 1 86 ? 24.021 -15.974 -7.200 1.00 24.78 88 SER A O 1
ATOM 638 N N . PRO A 1 87 ? 23.994 -17.219 -9.088 1.00 27.17 89 PRO A N 1
ATOM 639 C CA . PRO A 1 87 ? 24.854 -16.316 -9.863 1.00 33.00 89 PRO A CA 1
ATOM 640 C C . PRO A 1 87 ? 24.256 -14.918 -9.974 1.00 28.55 89 PRO A C 1
ATOM 641 O O . PRO A 1 87 ? 24.992 -13.939 -10.086 1.00 37.54 89 PRO A O 1
ATOM 645 N N . GLN A 1 88 ? 22.930 -14.836 -9.944 1.00 29.93 90 GLN A N 1
ATOM 646 C CA . GLN A 1 88 ? 22.240 -13.555 -9.872 1.00 27.32 90 GLN A CA 1
ATOM 647 C C . GLN A 1 88 ? 21.324 -13.529 -8.657 1.00 31.18 90 GLN A C 1
ATOM 648 O O . GLN A 1 88 ? 20.208 -14.049 -8.699 1.00 31.74 90 GLN A O 1
ATOM 654 N N . ARG A 1 89 ? 21.804 -12.929 -7.572 1.00 24.82 91 ARG A N 1
ATOM 655 C CA . ARG A 1 89 ? 21.029 -12.848 -6.340 1.00 26.74 91 ARG A CA 1
ATOM 656 C C . ARG A 1 89 ? 19.796 -11.975 -6.535 1.00 35.27 91 ARG A C 1
ATOM 657 O O . ARG A 1 89 ? 19.846 -10.977 -7.254 1.00 27.40 91 ARG A O 1
ATOM 665 N N . PRO A 1 90 ? 18.680 -12.353 -5.895 1.00 31.01 92 PRO A N 1
ATOM 666 C CA . PRO A 1 90 ? 17.441 -11.578 -6.006 1.00 32.53 92 PRO A CA 1
ATOM 667 C C . PRO A 1 90 ? 17.583 -10.209 -5.353 1.00 35.07 92 PRO A C 1
ATOM 668 O O . PRO A 1 90 ? 18.469 -10.009 -4.524 1.00 23.56 92 PRO A O 1
ATOM 672 N N . ARG A 1 91 ? 16.717 -9.278 -5.738 1.00 34.50 93 ARG A N 1
ATOM 673 C CA . ARG A 1 91 ? 16.725 -7.937 -5.172 1.00 29.81 93 ARG A CA 1
ATOM 674 C C . ARG A 1 91 ? 16.340 -7.992 -3.695 1.00 30.46 93 ARG A C 1
ATOM 675 O O . ARG A 1 91 ? 15.601 -8.884 -3.276 1.00 35.60 93 ARG A O 1
ATOM 683 N N . TYR A 1 92 ? 16.859 -7.041 -2.919 1.00 26.92 94 TYR A N 1
ATOM 684 C CA . TYR A 1 92 ? 16.600 -6.932 -1.479 1.00 27.52 94 TYR A CA 1
ATOM 685 C C . TYR A 1 92 ? 17.169 -8.095 -0.659 1.00 29.71 94 TYR A C 1
ATOM 686 O O . TYR A 1 92 ? 16.725 -8.338 0.463 1.00 22.16 94 TYR A O 1
ATOM 695 N N . TRP A 1 93 ? 18.159 -8.796 -1.206 1.00 21.93 95 TRP A N 1
ATOM 696 C CA . TRP A 1 93 ? 18.697 -9.991 -0.551 1.00 28.65 95 TRP A CA 1
ATOM 697 C C . TRP A 1 93 ? 19.441 -9.705 0.752 1.00 23.57 95 TRP A C 1
ATOM 698 O O . TRP A 1 93 ? 19.651 -10.608 1.562 1.00 23.29 95 TRP A O 1
ATOM 709 N N . ARG A 1 94 ? 19.841 -8.455 0.954 1.00 19.48 96 ARG A N 1
ATOM 710 C CA . ARG A 1 94 ? 20.681 -8.108 2.096 1.00 23.35 96 ARG A CA 1
ATOM 711 C C . ARG A 1 94 ? 19.936 -8.073 3.431 1.00 23.09 96 ARG A C 1
ATOM 712 O O . ARG A 1 94 ? 20.557 -7.954 4.486 1.00 25.20 96 ARG A O 1
ATOM 720 N N . GLY A 1 95 ? 18.612 -8.181 3.388 1.00 26.03 97 GLY A N 1
ATOM 721 C CA . GLY A 1 95 ? 17.823 -8.139 4.605 1.00 26.38 97 GLY A CA 1
ATOM 722 C C . GLY A 1 95 ? 16.506 -8.884 4.520 1.00 18.32 97 GLY A C 1
ATOM 723 O O . GLY A 1 95 ? 15.885 -8.951 3.461 1.00 23.41 97 GLY A O 1
ATOM 724 N N . VAL A 1 96 ? 16.082 -9.448 5.647 1.00 27.60 98 VAL A N 1
ATOM 725 C CA . VAL A 1 96 ? 14.799 -10.135 5.734 1.00 23.28 98 VAL A CA 1
ATOM 726 C C . VAL A 1 96 ? 13.929 -9.500 6.815 1.00 28.07 98 VAL A C 1
ATOM 727 O O . VAL A 1 96 ? 14.310 -9.458 7.986 1.00 26.61 98 VAL A O 1
ATOM 731 N N . LYS A 1 97 ? 12.764 -9.003 6.415 1.00 28.06 99 LYS A N 1
ATOM 732 C CA . LYS A 1 97 ? 11.832 -8.387 7.352 1.00 31.54 99 LYS A CA 1
ATOM 733 C C . LYS A 1 97 ? 10.997 -9.441 8.069 1.00 31.45 99 LYS A C 1
ATOM 734 O O . LYS A 1 97 ? 10.550 -10.410 7.456 1.00 30.95 99 LYS A O 1
ATOM 740 N N . PHE A 1 98 ? 10.789 -9.245 9.368 1.00 31.09 100 PHE A N 1
ATOM 741 C CA . PHE A 1 98 ? 9.962 -10.149 10.160 1.00 34.84 100 PHE A CA 1
ATOM 742 C C . PHE A 1 98 ? 8.529 -10.188 9.636 1.00 39.20 100 PHE A C 1
ATOM 743 O O . PHE A 1 98 ? 7.877 -11.232 9.661 1.00 29.21 100 PHE A O 1
ATOM 751 N N . ASN A 1 99 ? 8.050 -9.045 9.155 1.00 36.50 101 ASN A N 1
ATOM 752 C CA . ASN A 1 99 ? 6.678 -8.933 8.669 1.00 38.44 101 ASN A CA 1
ATOM 753 C C . ASN A 1 99 ? 6.507 -9.355 7.213 1.00 34.59 101 ASN A C 1
ATOM 754 O O . ASN A 1 99 ? 5.449 -9.142 6.619 1.00 36.27 101 ASN A O 1
ATOM 759 N N . ASN A 1 100 ? 7.550 -9.944 6.637 1.00 29.71 102 ASN A N 1
ATOM 760 C CA . ASN A 1 100 ? 7.448 -10.509 5.298 1.00 31.76 102 ASN A CA 1
ATOM 761 C C . ASN A 1 100 ? 6.484 -11.690 5.308 1.00 27.48 102 ASN A C 1
ATOM 762 O O . ASN A 1 100 ? 6.626 -12.597 6.128 1.00 32.62 102 ASN A O 1
ATOM 767 N N . PRO A 1 101 ? 5.493 -11.672 4.403 1.00 30.49 103 PRO A N 1
ATOM 768 C CA . PRO A 1 101 ? 4.428 -12.681 4.331 1.00 31.01 103 PRO A CA 1
ATOM 769 C C . PRO A 1 101 ? 4.951 -14.116 4.280 1.00 34.17 103 PRO A C 1
ATOM 770 O O . PRO A 1 101 ? 4.415 -14.984 4.966 1.00 32.22 103 PRO A O 1
ATOM 774 N N . VAL A 1 102 ? 5.985 -14.355 3.481 1.00 30.93 104 VAL A N 1
ATOM 775 C CA . VAL A 1 102 ? 6.555 -15.692 3.354 1.00 31.42 104 VAL A CA 1
ATOM 776 C C . VAL A 1 102 ? 7.241 -16.116 4.648 1.00 25.55 104 VAL A C 1
ATOM 777 O O . VAL A 1 102 ? 6.968 -17.190 5.184 1.00 26.26 104 VAL A O 1
ATOM 781 N N . PHE A 1 103 ? 8.128 -15.259 5.144 1.00 21.50 105 PHE A N 1
ATOM 782 C CA . PHE A 1 103 ? 8.878 -15.532 6.366 1.00 28.03 105 PHE A CA 1
ATOM 783 C C . PHE A 1 103 ? 7.963 -15.704 7.576 1.00 35.03 105 PHE A C 1
ATOM 784 O O . PHE A 1 103 ? 8.149 -16.617 8.380 1.00 26.21 105 PHE A O 1
ATOM 792 N N . ARG A 1 104 ? 6.977 -14.821 7.699 1.00 29.07 106 ARG A N 1
ATOM 793 C CA . ARG A 1 104 ? 6.077 -14.829 8.847 1.00 29.55 106 ARG A CA 1
ATOM 794 C C . ARG A 1 104 ? 5.228 -16.097 8.918 1.00 22.88 106 ARG A C 1
ATOM 795 O O . ARG A 1 104 ? 4.966 -16.617 10.003 1.00 31.96 106 ARG A O 1
ATOM 798 N N . SER A 1 105 ? 4.809 -16.594 7.759 1.00 25.89 107 SER A N 1
ATOM 799 C CA . SER A 1 105 ? 3.878 -17.717 7.700 1.00 31.72 107 SER A CA 1
ATOM 800 C C . SER A 1 105 ? 4.563 -19.083 7.691 1.00 36.43 107 SER A C 1
ATOM 801 O O . SER A 1 105 ? 3.917 -20.105 7.926 1.00 36.93 107 SER A O 1
ATOM 804 N N . THR A 1 106 ? 5.864 -19.104 7.421 1.00 31.51 108 THR A N 1
ATOM 805 C CA . THR A 1 106 ? 6.586 -20.368 7.300 1.00 30.07 108 THR A CA 1
ATOM 806 C C . THR A 1 106 ? 7.736 -20.504 8.295 1.00 27.88 108 THR A C 1
ATOM 807 O O . THR A 1 106 ? 7.747 -21.417 9.119 1.00 33.39 108 THR A O 1
ATOM 811 N N . VAL A 1 107 ? 8.703 -19.597 8.209 1.00 29.96 109 VAL A N 1
ATOM 812 C CA . VAL A 1 107 ? 9.913 -19.693 9.020 1.00 26.81 109 VAL A CA 1
ATOM 813 C C . VAL A 1 107 ? 9.694 -19.250 10.465 1.00 32.52 109 VAL A C 1
ATOM 814 O O . VAL A 1 107 ? 10.163 -19.900 11.399 1.00 22.40 109 VAL A O 1
ATOM 818 N N . ASP A 1 108 ? 8.971 -18.152 10.651 1.00 27.81 110 ASP A N 1
ATOM 819 C CA . ASP A 1 108 ? 8.776 -17.596 11.987 1.00 26.31 110 ASP A CA 1
ATOM 820 C C . ASP A 1 108 ? 7.793 -18.419 12.820 1.00 33.34 110 ASP A C 1
ATOM 821 O O . ASP A 1 108 ? 7.550 -18.116 13.988 1.00 28.79 110 ASP A O 1
ATOM 826 N N . ALA A 1 109 ? 7.236 -19.463 12.215 1.00 33.18 111 ALA A N 1
ATOM 827 C CA . ALA A 1 109 ? 6.326 -20.359 12.917 1.00 31.07 111 ALA A CA 1
ATOM 828 C C . ALA A 1 109 ? 7.090 -21.370 13.767 1.00 29.47 111 ALA A C 1
ATOM 829 O O . ALA A 1 109 ? 6.506 -22.048 14.612 1.00 36.20 111 ALA A O 1
ATOM 831 N N . VAL A 1 110 ? 8.397 -21.469 13.542 1.00 28.72 112 VAL A N 1
ATOM 832 C CA . VAL A 1 110 ? 9.222 -22.409 14.294 1.00 21.61 112 VAL A CA 1
ATOM 833 C C . VAL A 1 110 ? 10.276 -21.701 15.144 1.00 22.49 112 VAL A C 1
ATOM 834 O O . VAL A 1 110 ? 10.832 -20.676 14.747 1.00 23.47 112 VAL A O 1
ATOM 838 N N . GLN A 1 111 ? 10.534 -22.252 16.325 1.00 19.86 113 GLN A N 1
ATOM 839 C CA . GLN A 1 111 ? 11.549 -21.712 17.218 1.00 20.48 113 GLN A CA 1
ATOM 840 C C . GLN A 1 111 ? 12.935 -22.130 16.742 1.00 22.87 113 GLN A C 1
ATOM 841 O O . GLN A 1 111 ? 13.233 -23.320 16.635 1.00 23.97 113 GLN A O 1
ATOM 847 N N . GLY A 1 112 ? 13.777 -21.144 16.453 1.00 17.22 114 GLY A N 1
ATOM 848 C CA . GLY A 1 112 ? 15.102 -21.404 15.924 1.00 18.31 114 GLY A CA 1
ATOM 849 C C . GLY A 1 112 ? 15.201 -21.019 14.462 1.00 22.54 114 GLY A C 1
ATOM 850 O O . GLY A 1 112 ? 16.280 -21.060 13.870 1.00 22.17 114 GLY A O 1
ATOM 851 N N . GLY A 1 113 ? 14.066 -20.642 13.880 1.00 20.77 115 GLY A N 1
ATOM 852 C CA . GLY A 1 113 ? 14.005 -20.264 12.480 1.00 15.70 115 GLY A CA 1
ATOM 853 C C . GLY A 1 113 ? 14.863 -19.057 12.148 1.00 22.23 115 GLY A C 1
ATOM 854 O O . GLY A 1 113 ? 15.513 -19.017 11.104 1.00 20.92 115 GLY A O 1
ATOM 855 N N . ARG A 1 114 ? 14.865 -18.072 13.040 1.00 19.20 116 ARG A N 1
ATOM 856 C CA . ARG A 1 114 ? 15.664 -16.868 12.843 1.00 21.48 116 ARG A CA 1
ATOM 857 C C . ARG A 1 114 ? 17.154 -17.164 12.983 1.00 19.05 116 ARG A C 1
ATOM 858 O O . ARG A 1 114 ? 17.984 -16.525 12.334 1.00 19.69 116 ARG A O 1
ATOM 866 N N . ASP A 1 115 ? 17.487 -18.135 13.828 1.00 16.63 117 ASP A N 1
ATOM 867 C CA . ASP A 1 115 ? 18.879 -18.527 14.029 1.00 17.52 117 ASP A CA 1
ATOM 868 C C . ASP A 1 115 ? 19.495 -19.101 12.757 1.00 16.27 117 ASP A C 1
ATOM 869 O O . ASP A 1 115 ? 20.702 -18.986 12.538 1.00 15.92 117 ASP A O 1
ATOM 874 N N . VAL A 1 116 ? 18.667 -19.722 11.924 1.00 11.78 118 VAL A N 1
ATOM 875 C CA . VAL A 1 116 ? 19.141 -20.248 10.650 1.00 14.36 118 VAL A CA 1
ATOM 876 C C . VAL A 1 116 ? 19.557 -19.100 9.735 1.00 18.56 118 VAL A C 1
ATOM 877 O O . VAL A 1 116 ? 20.598 -19.163 9.081 1.00 15.90 118 VAL A O 1
ATOM 881 N N . LEU A 1 117 ? 18.744 -18.047 9.701 1.00 15.28 119 LEU A N 1
ATOM 882 C CA . LEU A 1 117 ? 19.066 -16.859 8.914 1.00 16.93 119 LEU A CA 1
ATOM 883 C C . LEU A 1 117 ? 20.369 -16.218 9.377 1.00 14.73 119 LEU A C 1
ATOM 884 O O . LEU A 1 117 ? 21.133 -15.692 8.567 1.00 20.29 119 LEU A O 1
ATOM 889 N N . ARG A 1 118 ? 20.619 -16.262 10.682 1.00 16.03 120 ARG A N 1
ATOM 890 C CA . ARG A 1 118 ? 21.861 -15.734 11.231 1.00 15.35 120 ARG A CA 1
ATOM 891 C C . ARG A 1 118 ? 23.056 -16.532 10.718 1.00 17.96 120 ARG A C 1
ATOM 892 O O . ARG A 1 118 ? 24.110 -15.967 10.432 1.00 14.36 120 ARG A O 1
ATOM 900 N N . LEU A 1 119 ? 22.877 -17.845 10.593 1.00 16.47 121 LEU A N 1
ATOM 901 C CA . LEU A 1 119 ? 23.917 -18.720 10.059 1.00 15.26 121 LEU A CA 1
ATOM 902 C C . LEU A 1 119 ? 24.247 -18.378 8.609 1.00 14.09 121 LEU A C 1
ATOM 903 O O . LEU A 1 119 ? 25.379 -18.563 8.161 1.00 20.64 121 LEU A O 1
ATOM 908 N N . TYR A 1 120 ? 23.251 -17.883 7.881 1.00 12.33 122 TYR A N 1
ATOM 909 C CA . TYR A 1 120 ? 23.433 -17.481 6.491 1.00 14.56 122 TYR A CA 1
ATOM 910 C C . TYR A 1 120 ? 24.211 -16.174 6.380 1.00 17.60 122 TYR A C 1
ATOM 911 O O . TYR A 1 120 ? 24.838 -15.901 5.357 1.00 16.89 122 TYR A O 1
ATOM 920 N N . GLY A 1 121 ? 24.157 -15.364 7.433 1.00 16.57 123 GLY A N 1
ATOM 921 C CA . GLY A 1 121 ? 24.855 -14.091 7.445 1.00 15.16 123 GLY A CA 1
ATOM 922 C C . GLY A 1 121 ? 23.995 -12.924 7.894 1.00 17.61 123 GLY A C 1
ATOM 923 O O . GLY A 1 121 ? 24.493 -11.811 8.065 1.00 19.99 123 GLY A O 1
ATOM 924 N N . TYR A 1 122 ? 22.701 -13.171 8.079 1.00 15.53 124 TYR A N 1
ATOM 925 C CA . TYR A 1 122 ? 21.787 -12.141 8.567 1.00 20.73 124 TYR A CA 1
ATOM 926 C C . TYR A 1 122 ? 21.932 -11.988 10.079 1.00 22.44 124 TYR A C 1
ATOM 927 O O . TYR A 1 122 ? 21.036 -12.357 10.839 1.00 24.21 124 TYR A O 1
ATOM 936 N N . THR A 1 123 ? 23.060 -11.433 10.508 1.00 20.94 125 THR A N 1
ATOM 937 C CA . THR A 1 123 ? 23.418 -11.420 11.923 1.00 20.76 125 THR A CA 1
ATOM 938 C C . THR A 1 123 ? 22.980 -10.164 12.677 1.00 28.70 125 THR A C 1
ATOM 939 O O . THR A 1 123 ? 22.888 -10.174 13.904 1.00 27.39 125 THR A O 1
ATOM 943 N N . GLU A 1 124 ? 22.712 -9.085 11.948 1.00 21.93 126 GLU A N 1
ATOM 944 C CA . GLU A 1 124 ? 22.346 -7.822 12.584 1.00 22.34 126 GLU A CA 1
ATOM 945 C C . GLU A 1 124 ? 20.844 -7.723 12.819 1.00 30.84 126 GLU A C 1
ATOM 946 O O . GLU A 1 124 ? 20.048 -7.867 11.891 1.00 28.21 126 GLU A O 1
ATOM 952 N N . GLU A 1 125 ? 20.461 -7.472 14.067 1.00 31.00 127 GLU A N 1
ATOM 953 C CA . GLU A 1 125 ? 19.052 -7.493 14.441 1.00 40.24 127 GLU A CA 1
ATOM 954 C C . GLU A 1 125 ? 18.465 -6.110 14.716 1.00 43.98 127 GLU A C 1
ATOM 955 O O . GLU A 1 125 ? 19.001 -5.332 15.505 1.00 34.14 127 GLU A O 1
ATOM 961 N N . GLN A 1 126 ? 17.355 -5.825 14.046 1.00 38.28 128 GLN A N 1
ATOM 962 C CA . GLN A 1 126 ? 16.574 -4.622 14.279 1.00 49.20 128 GLN A CA 1
ATOM 963 C C . GLN A 1 126 ? 15.163 -5.105 14.608 1.00 47.37 128 GLN A C 1
ATOM 964 O O . GLN A 1 126 ? 14.813 -6.237 14.272 1.00 47.51 128 GLN A O 1
ATOM 970 N N . PRO A 1 127 ? 14.349 -4.269 15.276 1.00 46.89 129 PRO A N 1
ATOM 971 C CA . PRO A 1 127 ? 13.001 -4.718 15.652 1.00 50.90 129 PRO A CA 1
ATOM 972 C C . PRO A 1 127 ? 12.108 -5.112 14.472 1.00 37.91 129 PRO A C 1
ATOM 973 O O . PRO A 1 127 ? 11.067 -5.733 14.687 1.00 47.82 129 PRO A O 1
ATOM 977 N N . ASP A 1 128 ? 12.510 -4.770 13.252 1.00 39.29 130 ASP A N 1
ATOM 978 C CA . ASP A 1 128 ? 11.700 -5.075 12.076 1.00 41.73 130 ASP A CA 1
ATOM 979 C C . ASP A 1 128 ? 12.253 -6.221 11.224 1.00 33.90 130 ASP A C 1
ATOM 980 O O . ASP A 1 128 ? 11.600 -6.660 10.277 1.00 28.62 130 ASP A O 1
ATOM 985 N N . GLY A 1 129 ? 13.446 -6.708 11.555 1.00 32.48 131 GLY A N 1
ATOM 986 C CA . GLY A 1 129 ? 14.017 -7.828 10.826 1.00 28.18 131 GLY A CA 1
ATOM 987 C C . GLY A 1 129 ? 15.507 -8.051 11.014 1.00 31.59 131 GLY A C 1
ATOM 988 O O . GLY A 1 129 ? 16.140 -7.432 11.869 1.00 32.38 131 GLY A O 1
ATOM 989 N N . LEU A 1 130 ? 16.061 -8.952 10.206 1.00 27.13 132 LEU A N 1
ATOM 990 C CA . LEU A 1 130 ? 17.487 -9.264 10.237 1.00 30.34 132 LEU A CA 1
ATOM 991 C C . LEU A 1 130 ? 18.143 -8.861 8.921 1.00 18.83 132 LEU A C 1
ATOM 992 O O . LEU A 1 130 ? 17.492 -8.847 7.877 1.00 23.88 132 LEU A O 1
ATOM 997 N N . SER A 1 131 ? 19.432 -8.540 8.970 1.00 21.04 133 SER A N 1
ATOM 998 C CA . SER A 1 131 ? 20.153 -8.137 7.768 1.00 26.73 133 SER A CA 1
ATOM 999 C C . SER A 1 131 ? 21.658 -8.353 7.895 1.00 20.74 133 SER A C 1
ATOM 1000 O O . SER A 1 131 ? 22.189 -8.463 8.999 1.00 21.52 133 SER A O 1
ATOM 1003 N N . PHE A 1 132 ? 22.338 -8.421 6.754 1.00 18.42 134 PHE A N 1
ATOM 1004 C CA . PHE A 1 132 ? 23.792 -8.513 6.732 1.00 21.16 134 PHE A CA 1
ATOM 1005 C C . PHE A 1 132 ? 24.405 -7.258 7.341 1.00 28.00 134 PHE A C 1
ATOM 1006 O O . PHE A 1 132 ? 23.812 -6.181 7.271 1.00 20.77 134 PHE A O 1
ATOM 1014 N N . PRO A 1 133 ? 25.592 -7.395 7.952 1.00 21.39 135 PRO A N 1
ATOM 1015 C CA . PRO A 1 133 ? 26.299 -6.229 8.488 1.00 23.00 135 PRO A CA 1
ATOM 1016 C C . PRO A 1 133 ? 26.614 -5.230 7.384 1.00 25.15 135 PRO A C 1
ATOM 1017 O O . PRO A 1 133 ? 26.894 -5.635 6.254 1.00 20.03 135 PRO A O 1
ATOM 1021 N N . GLU A 1 134 ? 26.551 -3.943 7.703 1.00 28.12 136 GLU A N 1
ATOM 1022 C CA . GLU A 1 134 ? 26.943 -2.913 6.754 1.00 34.41 136 GLU A CA 1
ATOM 1023 C C . GLU A 1 134 ? 28.450 -2.990 6.562 1.00 27.99 136 GLU A C 1
ATOM 1024 O O . GLU A 1 134 ? 29.208 -2.971 7.531 1.00 44.63 136 GLU A O 1
ATOM 1030 N N . GLY A 1 135 ? 28.886 -3.092 5.313 1.00 25.97 137 GLY A N 1
ATOM 1031 C CA . GLY A 1 135 ? 30.302 -3.195 5.023 1.00 28.48 137 GLY A CA 1
ATOM 1032 C C . GLY A 1 135 ? 30.698 -4.575 4.540 1.00 25.07 137 GLY A C 1
ATOM 1033 O O . GLY A 1 135 ? 31.760 -4.749 3.943 1.00 30.07 137 GLY A O 1
ATOM 1034 N N . GLN A 1 136 ? 29.850 -5.564 4.806 1.00 25.96 138 GLN A N 1
ATOM 1035 C CA . GLN A 1 136 ? 30.070 -6.904 4.273 1.00 17.71 138 GLN A CA 1
ATOM 1036 C C . GLN A 1 136 ? 29.474 -7.000 2.874 1.00 25.37 138 GLN A C 1
ATOM 1037 O O . GLN A 1 136 ? 28.255 -7.042 2.708 1.00 23.11 138 GLN A O 1
ATOM 1043 N N . GLU A 1 137 ? 30.346 -7.036 1.872 1.00 24.67 139 GLU A N 1
ATOM 1044 C CA . GLU A 1 137 ? 29.924 -6.970 0.478 1.00 29.25 139 GLU A CA 1
ATOM 1045 C C . GLU A 1 137 ? 29.207 -8.232 0.007 1.00 24.34 139 GLU A C 1
ATOM 1046 O O . GLU A 1 137 ? 28.152 -8.153 -0.622 1.00 25.50 139 GLU A O 1
ATOM 1052 N N . GLU A 1 138 ? 29.778 -9.393 0.313 1.00 23.34 140 GLU A N 1
ATOM 1053 C CA . GLU A 1 138 ? 29.250 -10.658 -0.191 1.00 22.01 140 GLU A CA 1
ATOM 1054 C C . GLU A 1 138 ? 29.023 -11.688 0.916 1.00 19.60 140 GLU A C 1
ATOM 1055 O O . GLU A 1 138 ? 29.683 -11.646 1.956 1.00 18.17 140 GLU A O 1
ATOM 1061 N N . PRO A 1 139 ? 28.074 -12.615 0.698 1.00 20.48 141 PRO A N 1
ATOM 1062 C CA . PRO A 1 139 ? 27.830 -13.700 1.654 1.00 20.73 141 PRO A CA 1
ATOM 1063 C C . PRO A 1 139 ? 28.998 -14.679 1.688 1.00 23.06 141 PRO A C 1
ATOM 1064 O O . PRO A 1 139 ? 29.717 -14.807 0.697 1.00 21.08 141 PRO A O 1
ATOM 1068 N N . ASP A 1 140 ? 29.184 -15.353 2.818 1.00 19.71 142 ASP A N 1
ATOM 1069 C CA . ASP A 1 140 ? 30.199 -16.393 2.933 1.00 17.96 142 ASP A CA 1
ATOM 1070 C C . ASP A 1 140 ? 29.708 -17.620 2.177 1.00 16.71 142 ASP A C 1
ATOM 1071 O O . ASP A 1 140 ? 28.930 -18.412 2.707 1.00 20.95 142 ASP A O 1
ATOM 1076 N N . GLU A 1 141 ? 30.174 -17.772 0.941 1.00 18.73 143 GLU A N 1
ATOM 1077 C CA . GLU A 1 141 ? 29.691 -18.819 0.044 1.00 15.21 143 GLU A CA 1
ATOM 1078 C C . GLU A 1 141 ? 29.890 -20.232 0.590 1.00 15.40 143 GLU A C 1
ATOM 1079 O O . GLU A 1 141 ? 29.014 -21.085 0.446 1.00 15.49 143 GLU A O 1
ATOM 1082 N N . HIS A 1 142 ? 31.040 -20.480 1.209 1.00 16.22 144 HIS A N 1
ATOM 1083 C CA . HIS A 1 142 ? 31.315 -21.789 1.795 1.00 17.13 144 HIS A CA 1
ATOM 1084 C C . HIS A 1 142 ? 30.377 -22.075 2.965 1.00 19.91 144 HIS A C 1
ATOM 1085 O O . HIS A 1 142 ? 29.887 -23.194 3.120 1.00 18.75 144 HIS A O 1
ATOM 1092 N N . GLN A 1 143 ? 30.129 -21.056 3.781 1.00 16.68 145 GLN A N 1
ATOM 1093 C CA . GLN A 1 143 ? 29.240 -21.190 4.930 1.00 21.55 145 GLN A CA 1
ATOM 1094 C C . GLN A 1 143 ? 27.786 -21.376 4.502 1.00 16.54 145 GLN A C 1
ATOM 1095 O O . GLN A 1 143 ? 27.088 -22.245 5.021 1.00 15.95 145 GLN A O 1
ATOM 1101 N N . VAL A 1 144 ? 27.337 -20.557 3.555 1.00 13.96 146 VAL A N 1
ATOM 1102 C CA . VAL A 1 144 ? 25.964 -20.635 3.065 1.00 13.63 146 VAL A CA 1
ATOM 1103 C C . VAL A 1 144 ? 25.672 -21.998 2.440 1.00 11.62 146 VAL A C 1
ATOM 1104 O O . VAL A 1 144 ? 24.621 -22.590 2.688 1.00 13.86 146 VAL A O 1
ATOM 1108 N N . ALA A 1 145 ? 26.61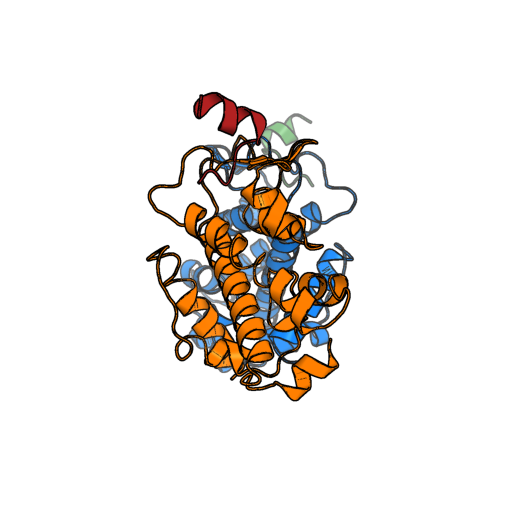4 -22.500 1.648 1.00 11.35 147 ALA A N 1
ATOM 1109 C CA . ALA A 1 145 ? 26.451 -23.795 0.992 1.00 11.75 147 ALA A CA 1
ATOM 1110 C C . ALA A 1 145 ? 26.363 -24.926 2.012 1.00 12.47 147 ALA A C 1
ATOM 1111 O O . ALA A 1 145 ? 25.594 -25.870 1.843 1.00 13.53 147 ALA A O 1
ATOM 1113 N N . THR A 1 146 ? 27.156 -24.821 3.072 1.00 12.00 148 THR A N 1
ATOM 1114 C CA . THR A 1 146 ? 27.157 -25.822 4.130 1.00 11.98 148 THR A CA 1
ATOM 1115 C C . THR A 1 146 ? 25.834 -25.823 4.888 1.00 12.27 148 THR A C 1
ATOM 1116 O O . THR A 1 146 ? 25.248 -26.879 5.137 1.00 14.41 148 THR A O 1
ATOM 1120 N N . VAL A 1 147 ? 25.365 -24.635 5.253 1.00 7.20 149 VAL A N 1
ATOM 1121 C CA . VAL A 1 147 ? 24.104 -24.504 5.974 1.00 11.96 149 VAL A CA 1
ATOM 1122 C C . VAL A 1 147 ? 22.933 -24.933 5.095 1.00 12.85 149 VAL A C 1
ATOM 1123 O O . VAL A 1 147 ? 22.027 -25.625 5.557 1.00 10.04 149 VAL A O 1
ATOM 1127 N N . THR A 1 148 ? 22.965 -24.532 3.826 1.00 9.31 150 THR A N 1
ATOM 1128 C CA . THR A 1 148 ? 21.914 -24.899 2.881 1.00 11.10 150 THR A CA 1
ATOM 1129 C C . THR A 1 148 ? 21.827 -26.415 2.734 1.00 11.48 150 THR A C 1
ATOM 1130 O O . THR A 1 148 ? 20.735 -26.982 2.682 1.00 10.08 150 THR A O 1
ATOM 1134 N N . LEU A 1 149 ? 22.987 -27.064 2.674 1.00 12.79 151 LEU A N 1
ATOM 1135 C CA . LEU A 1 149 ? 23.049 -28.518 2.575 1.00 13.87 151 LEU A CA 1
ATOM 1136 C C . LEU A 1 149 ? 22.424 -29.187 3.794 1.00 10.15 151 LEU A C 1
ATOM 1137 O O . LEU A 1 149 ? 21.665 -30.146 3.665 1.00 13.83 151 LEU A O 1
ATOM 1142 N N . GLU A 1 150 ? 22.747 -28.677 4.978 1.00 11.80 152 GLU A N 1
ATOM 1143 C CA . GLU A 1 150 ? 22.220 -29.246 6.215 1.00 12.78 152 GLU A CA 1
ATOM 1144 C C . GLU A 1 150 ? 20.716 -29.021 6.355 1.00 12.26 152 GLU A C 1
ATOM 1145 O O . GLU A 1 150 ? 20.005 -29.862 6.905 1.00 11.11 152 GLU A O 1
ATOM 1151 N N . VAL A 1 151 ? 20.233 -27.891 5.845 1.00 10.93 153 VAL A N 1
ATOM 1152 C CA . VAL A 1 151 ? 18.803 -27.595 5.879 1.00 10.45 153 VAL A CA 1
ATOM 1153 C C . VAL A 1 151 ? 18.013 -28.576 5.014 1.00 15.28 153 VAL A C 1
ATOM 1154 O O . VAL A 1 151 ? 17.004 -29.129 5.455 1.00 14.36 153 VAL A O 1
ATOM 1158 N N . LEU A 1 152 ? 18.476 -28.802 3.787 1.00 10.22 154 LEU A N 1
ATOM 1159 C CA . LEU A 1 152 ? 17.787 -29.723 2.888 1.00 17.18 154 LEU A CA 1
ATOM 1160 C C . LEU A 1 152 ? 17.954 -31.173 3.340 1.00 16.70 154 LEU A C 1
ATOM 1161 O O . LEU A 1 152 ? 17.090 -32.012 3.088 1.00 18.61 154 LEU A O 1
ATOM 1166 N N . LEU A 1 153 ? 19.067 -31.459 4.010 1.00 12.27 155 LEU A N 1
ATOM 1167 C CA . LEU A 1 153 ? 19.292 -32.784 4.577 1.00 12.13 155 LEU A CA 1
ATOM 1168 C C . LEU A 1 153 ? 18.284 -33.066 5.686 1.00 14.06 155 LEU A C 1
ATOM 1169 O O . LEU A 1 153 ? 17.703 -34.149 5.749 1.00 10.02 155 LEU A O 1
ATOM 1174 N N . LEU A 1 154 ? 18.081 -32.083 6.556 1.00 10.38 156 LEU A N 1
ATOM 1175 C CA . LEU A 1 154 ? 17.158 -32.237 7.675 1.00 11.44 156 LEU A CA 1
ATOM 1176 C C . LEU A 1 154 ? 15.725 -32.395 7.185 1.00 15.06 156 LEU A C 1
ATOM 1177 O O . LEU A 1 154 ? 14.965 -33.208 7.714 1.00 12.47 156 LEU A O 1
ATOM 1182 N N . ARG A 1 155 ? 15.358 -31.618 6.172 1.00 9.55 157 ARG A N 1
ATOM 1183 C CA . ARG A 1 155 ? 14.030 -31.726 5.582 1.00 14.99 157 ARG A CA 1
ATOM 1184 C C . ARG A 1 155 ? 13.839 -33.112 4.976 1.00 14.37 157 ARG A C 1
ATOM 1185 O O . ARG A 1 155 ? 12.750 -33.681 5.034 1.00 17.35 157 ARG A O 1
ATOM 1193 N N . THR A 1 156 ? 14.909 -33.648 4.395 1.00 13.13 158 THR A N 1
ATOM 1194 C CA . THR A 1 156 ? 14.880 -34.987 3.819 1.00 15.22 158 THR A CA 1
ATOM 1195 C C . THR A 1 156 ? 14.624 -36.032 4.899 1.00 14.25 158 THR A C 1
ATOM 1196 O O . THR A 1 156 ? 13.804 -36.934 4.721 1.00 16.81 158 THR A O 1
ATOM 1200 N N . GLU A 1 157 ? 15.322 -35.900 6.024 1.00 15.07 159 GLU A N 1
ATOM 1201 C CA . GLU A 1 157 ? 15.167 -36.837 7.132 1.00 14.86 159 GLU A CA 1
ATOM 1202 C C . GLU A 1 157 ? 13.754 -36.811 7.704 1.00 14.45 159 GLU A C 1
ATOM 1203 O O . GLU A 1 157 ? 13.188 -37.856 8.028 1.00 15.39 159 GLU A O 1
ATOM 1209 N N . LEU A 1 158 ? 13.186 -35.616 7.825 1.00 12.47 160 LEU A N 1
ATOM 1210 C CA . LEU A 1 158 ? 11.831 -35.473 8.344 1.00 14.87 160 LEU A CA 1
ATOM 1211 C C . LEU A 1 158 ? 10.809 -36.093 7.398 1.00 16.66 160 LEU A C 1
ATOM 1212 O O . LEU A 1 158 ? 9.797 -36.639 7.837 1.00 13.29 160 LEU A O 1
ATOM 1217 N N . SER A 1 159 ? 11.080 -36.005 6.100 1.00 17.24 161 SER A N 1
ATOM 1218 C CA . SER A 1 159 ? 10.214 -36.617 5.101 1.00 17.72 161 SER A CA 1
ATOM 1219 C C . SER A 1 159 ? 10.224 -38.133 5.255 1.00 20.09 161 SER A C 1
ATOM 1220 O O . SER A 1 159 ? 9.173 -38.772 5.246 1.00 20.41 161 SER A O 1
ATOM 1223 N N . LEU A 1 160 ? 11.416 -38.700 5.408 1.00 16.38 162 LEU A N 1
ATOM 1224 C CA . LEU A 1 160 ? 11.563 -40.138 5.602 1.00 18.10 162 LEU A CA 1
ATOM 1225 C C . LEU A 1 160 ? 10.902 -40.589 6.902 1.00 22.63 162 LEU A C 1
ATOM 1226 O O . LEU A 1 160 ? 10.253 -41.635 6.944 1.00 25.84 162 LEU A O 1
ATOM 1231 N N . LEU A 1 161 ? 11.064 -39.795 7.957 1.00 18.68 163 LEU A N 1
ATOM 1232 C CA . LEU A 1 161 ? 10.439 -40.092 9.243 1.00 23.83 163 LEU A CA 1
ATOM 1233 C C . LEU A 1 161 ? 8.917 -40.114 9.132 1.00 21.73 163 LEU A C 1
ATOM 1234 O O . LEU A 1 161 ? 8.255 -40.967 9.725 1.00 18.66 163 LEU A O 1
ATOM 1239 N N . LEU A 1 162 ? 8.369 -39.176 8.367 1.00 18.03 164 LEU A N 1
ATOM 1240 C CA . LEU A 1 162 ? 6.929 -39.118 8.137 1.00 21.49 164 LEU A CA 1
ATOM 1241 C C . LEU A 1 162 ? 6.451 -40.290 7.282 1.00 28.67 164 LEU A C 1
ATOM 1242 O O . LEU A 1 162 ? 5.310 -40.735 7.409 1.00 24.71 164 LEU A O 1
ATOM 1247 N N . GLN A 1 163 ? 7.326 -40.782 6.409 1.00 23.35 165 GLN A N 1
ATOM 1248 C CA A GLN A 1 163 ? 6.980 -41.917 5.564 0.50 24.53 165 GLN A CA 1
ATOM 1249 C CA B GLN A 1 163 ? 7.024 -41.920 5.544 0.50 24.52 165 GLN A CA 1
ATOM 1250 C C . GLN A 1 163 ? 7.305 -43.241 6.247 1.00 25.53 165 GLN A C 1
ATOM 1251 O O . GLN A 1 163 ? 6.986 -44.309 5.723 1.00 28.73 165 GLN A O 1
ATOM 1262 N N . ASN A 1 164 ? 7.926 -43.157 7.422 1.00 23.93 166 ASN A N 1
ATOM 1263 C CA . ASN A 1 164 ? 8.355 -44.335 8.171 1.00 23.20 166 ASN A CA 1
ATOM 1264 C C . ASN A 1 164 ? 9.335 -45.168 7.344 1.00 29.86 166 ASN A C 1
ATOM 1265 O O . ASN A 1 164 ? 9.287 -46.398 7.348 1.00 26.87 166 ASN A O 1
ATOM 1270 N N . THR A 1 165 ? 10.222 -44.480 6.629 1.00 23.91 167 THR A N 1
ATOM 1271 C CA . THR A 1 165 ? 11.180 -45.137 5.744 1.00 23.32 167 THR A CA 1
ATOM 1272 C C . THR A 1 165 ? 12.620 -44.702 6.009 1.00 26.80 167 THR A C 1
ATOM 1273 O O . THR A 1 165 ? 13.520 -45.016 5.231 1.00 27.60 167 THR A O 1
ATOM 1277 N N . HIS A 1 166 ? 1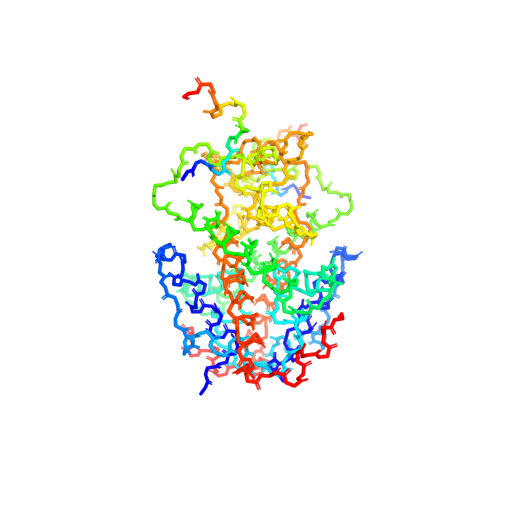2.836 -43.975 7.100 1.00 27.61 168 HIS A N 1
ATOM 1278 C CA . HIS A 1 166 ? 14.180 -43.548 7.471 1.00 26.44 168 HIS A CA 1
ATOM 1279 C C . HIS A 1 166 ? 15.004 -44.764 7.885 1.00 20.29 168 HIS A C 1
ATOM 1280 O O . HIS A 1 166 ? 14.523 -45.607 8.639 1.00 21.94 168 HIS A O 1
ATOM 1287 N N . PRO A 1 167 ? 16.244 -44.867 7.379 1.00 23.71 169 PRO A N 1
ATOM 1288 C CA . PRO A 1 167 ? 17.131 -45.985 7.726 1.00 27.03 169 PRO A CA 1
ATOM 1289 C C . PRO A 1 167 ? 17.389 -46.080 9.229 1.00 33.40 169 PRO A C 1
ATOM 1290 O O . PRO A 1 167 ? 17.582 -47.177 9.755 1.00 28.63 169 PRO A O 1
ATOM 1294 N N . ARG A 1 168 ? 17.387 -44.939 9.908 1.00 26.18 170 ARG A N 1
ATOM 1295 C CA . ARG A 1 168 ? 17.534 -44.906 11.357 1.00 31.18 170 ARG A CA 1
ATOM 1296 C C . ARG A 1 168 ? 16.239 -44.427 12.006 1.00 28.55 170 ARG A C 1
ATOM 1297 O O . ARG A 1 168 ? 16.263 -43.624 12.938 1.00 24.03 170 ARG A O 1
ATOM 1305 N N . GLN A 1 169 ? 15.114 -44.926 11.500 1.00 25.29 171 GLN A N 1
ATOM 1306 C CA . GLN A 1 169 ? 13.793 -44.536 11.985 1.00 25.36 171 GLN A CA 1
ATOM 1307 C C . GLN A 1 169 ? 13.624 -44.817 13.473 1.00 31.82 171 GLN A C 1
ATOM 1308 O O . GLN A 1 169 ? 13.175 -43.956 14.228 1.00 24.55 171 GLN A O 1
ATOM 1314 N N . GLN A 1 170 ? 13.990 -46.028 13.880 1.00 28.85 172 GLN A N 1
ATOM 1315 C CA . GLN A 1 170 ? 13.800 -46.482 15.253 1.00 31.62 172 GLN A CA 1
ATOM 1316 C C . GLN A 1 170 ? 14.530 -45.593 16.257 1.00 36.32 172 GLN A C 1
ATOM 1317 O O . GLN A 1 170 ? 13.994 -45.270 17.318 1.00 33.10 172 GLN A O 1
ATOM 1323 N N . ALA A 1 171 ? 15.748 -45.189 15.910 1.00 30.79 173 ALA A N 1
ATOM 1324 C CA . ALA A 1 171 ? 16.554 -44.346 16.786 1.00 30.22 173 ALA A CA 1
ATOM 1325 C C . ALA A 1 171 ? 16.053 -42.904 16.817 1.00 36.86 173 ALA A C 1
ATOM 1326 O O . ALA A 1 171 ? 15.968 -42.292 17.882 1.00 29.87 173 ALA A O 1
ATOM 1328 N N . LEU A 1 172 ? 15.720 -42.367 15.647 1.00 32.94 174 LEU A N 1
ATOM 1329 C CA . LEU A 1 172 ? 15.306 -40.970 15.540 1.00 24.31 174 LEU A CA 1
ATOM 1330 C C . LEU A 1 172 ? 13.932 -40.690 16.145 1.00 30.58 174 LEU A C 1
ATOM 1331 O O . LEU A 1 172 ? 13.660 -39.571 16.583 1.00 28.11 174 LEU A O 1
ATOM 1336 N N . GLU A 1 173 ? 13.067 -41.700 16.169 1.00 28.85 175 GLU A N 1
ATOM 1337 C CA . GLU A 1 173 ? 11.740 -41.540 16.760 1.00 31.92 175 GLU A CA 1
ATOM 1338 C C . GLU A 1 173 ? 11.823 -41.239 18.255 1.00 25.97 175 GLU A C 1
ATOM 1339 O O . GLU A 1 173 ? 10.905 -40.656 18.831 1.00 32.63 175 GLU A O 1
ATOM 1345 N N . GLN A 1 174 ? 12.932 -41.631 18.874 1.00 27.59 176 GLN A N 1
ATOM 1346 C CA . GLN A 1 174 ? 13.150 -41.370 20.292 1.00 34.91 176 GLN A CA 1
ATOM 1347 C C . GLN A 1 174 ? 13.401 -39.887 20.557 1.00 32.61 176 GLN A C 1
ATOM 1348 O O . GLN A 1 174 ? 13.319 -39.427 21.695 1.00 28.49 176 GLN A O 1
ATOM 1354 N N . LEU A 1 175 ? 13.706 -39.142 19.499 1.00 27.87 177 LEU A N 1
ATOM 1355 C CA . LEU A 1 175 ? 13.902 -37.701 19.609 1.00 30.48 177 LEU A CA 1
ATOM 1356 C C . LEU A 1 175 ? 12.575 -36.958 19.474 1.00 37.05 177 LEU A C 1
ATOM 1357 O O . LEU A 1 175 ? 12.514 -35.741 19.653 1.00 29.28 177 LEU A O 1
ATOM 1362 N N . LEU A 1 176 ? 11.514 -37.695 19.159 1.00 29.77 178 LEU A N 1
ATOM 1363 C CA . LEU A 1 176 ? 10.201 -37.092 18.947 1.00 39.38 178 LEU A CA 1
ATOM 1364 C C . LEU A 1 176 ? 9.382 -37.022 20.233 1.00 36.80 178 LEU A C 1
ATOM 1365 O O . LEU A 1 176 ? 8.992 -38.047 20.791 1.00 41.07 178 LEU A O 1
ATOM 1370 N N . GLU A 1 177 ? 9.123 -35.802 20.693 1.00 44.83 179 GLU A N 1
ATOM 1371 C CA . GLU A 1 177 ? 8.322 -35.582 21.892 1.00 52.64 179 GLU A CA 1
ATOM 1372 C C . GLU A 1 177 ? 6.954 -35.004 21.544 1.00 54.90 179 GLU A C 1
ATOM 1373 O O . GLU A 1 177 ? 6.125 -35.675 20.928 1.00 51.69 179 GLU A O 1
ATOM 1379 N N . GLU B 1 4 ? 37.120 -44.371 14.998 1.00 41.93 6 GLU B N 1
ATOM 1380 C CA . GLU B 1 4 ? 38.105 -43.457 14.433 1.00 52.82 6 GLU B CA 1
ATOM 1381 C C . GLU B 1 4 ? 37.427 -42.273 13.750 1.00 53.34 6 GLU B C 1
ATOM 1382 O O . GLU B 1 4 ? 37.765 -41.118 14.010 1.00 49.98 6 GLU B O 1
ATOM 1384 N N . GLU B 1 5 ? 36.469 -42.568 12.877 1.00 54.02 7 GLU B N 1
ATOM 1385 C CA . GLU B 1 5 ? 35.719 -41.529 12.181 1.00 50.50 7 GLU B CA 1
ATOM 1386 C C . GLU B 1 5 ? 34.748 -40.837 13.132 1.00 47.28 7 GLU B C 1
ATOM 1387 O O . GLU B 1 5 ? 34.569 -39.620 13.076 1.00 51.91 7 GLU B O 1
ATOM 1389 N N . ARG B 1 6 ? 34.123 -41.623 14.002 1.00 42.32 8 ARG B N 1
ATOM 1390 C CA . ARG B 1 6 ? 33.226 -41.087 15.018 1.00 41.20 8 ARG B CA 1
ATOM 1391 C C . ARG B 1 6 ? 34.017 -40.292 16.050 1.00 48.84 8 ARG B C 1
ATOM 1392 O O . ARG B 1 6 ? 33.594 -39.218 16.481 1.00 49.07 8 ARG B O 1
ATOM 1400 N N . ALA B 1 7 ? 35.170 -40.828 16.439 1.00 46.56 9 ALA B N 1
ATOM 1401 C CA . ALA B 1 7 ? 36.037 -40.172 17.412 1.00 43.33 9 ALA B CA 1
ATOM 1402 C C . ALA B 1 7 ? 36.584 -38.858 16.864 1.00 33.99 9 ALA B C 1
ATOM 1403 O O . ALA B 1 7 ? 36.917 -37.948 17.624 1.00 36.63 9 ALA B O 1
ATOM 1405 N N . PHE B 1 8 ? 36.673 -38.768 15.541 1.00 38.98 10 PHE B N 1
ATOM 1406 C CA . PHE B 1 8 ? 37.154 -37.561 14.879 1.00 36.88 10 PHE B CA 1
ATOM 1407 C C . PHE B 1 8 ? 36.203 -36.390 15.114 1.00 35.68 10 PHE B C 1
ATOM 1408 O O . PHE B 1 8 ? 36.639 -35.278 15.411 1.00 28.77 10 PHE B O 1
ATOM 1416 N N . LEU B 1 9 ? 34.905 -36.649 14.988 1.00 31.85 11 LEU B N 1
ATOM 1417 C CA . LEU B 1 9 ? 33.898 -35.599 15.121 1.00 28.97 11 LEU B CA 1
ATOM 1418 C C . LEU B 1 9 ? 33.746 -35.080 16.549 1.00 35.46 11 LEU B C 1
ATOM 1419 O O . LEU B 1 9 ? 33.644 -33.872 16.764 1.00 36.91 11 LEU B O 1
ATOM 1424 N N . VAL B 1 10 ? 33.728 -35.988 17.520 1.00 29.46 12 VAL B N 1
ATOM 1425 C CA . VAL B 1 10 ? 33.570 -35.588 18.914 1.00 29.75 12 VAL B CA 1
ATOM 1426 C C . VAL B 1 10 ? 34.784 -34.811 19.417 1.00 31.66 12 VAL B C 1
ATOM 1427 O O . VAL B 1 10 ? 34.642 -33.829 20.146 1.00 34.90 12 VAL B O 1
ATOM 1431 N N . ALA B 1 11 ? 35.974 -35.245 19.013 1.00 31.72 13 ALA B N 1
ATOM 1432 C CA . ALA B 1 11 ? 37.203 -34.560 19.386 1.00 28.02 13 ALA B CA 1
ATOM 1433 C C . ALA B 1 11 ? 37.241 -33.184 18.743 1.00 27.21 13 ALA B C 1
ATOM 1434 O O . ALA B 1 11 ? 37.733 -32.223 19.334 1.00 38.33 13 ALA B O 1
ATOM 1436 N N . ARG B 1 12 ? 36.717 -33.103 17.525 1.00 31.09 14 ARG B N 1
ATOM 1437 C CA . ARG B 1 12 ? 36.665 -31.849 16.790 1.00 32.34 14 ARG B CA 1
ATOM 1438 C C . ARG B 1 12 ? 35.824 -30.828 17.546 1.00 26.77 14 ARG B C 1
ATOM 1439 O O . ARG B 1 12 ? 36.185 -29.656 17.631 1.00 26.05 14 ARG B O 1
ATOM 1447 N N . GLU B 1 13 ? 34.705 -31.283 18.102 1.00 30.88 15 GLU B N 1
ATOM 1448 C CA . GLU B 1 13 ? 33.835 -30.419 18.893 1.00 29.02 15 GLU B CA 1
ATOM 1449 C C . GLU B 1 13 ? 34.444 -30.094 20.253 1.00 20.09 15 GLU B C 1
ATOM 1450 O O . GLU B 1 13 ? 34.378 -28.953 20.710 1.00 29.02 15 GLU B O 1
ATOM 1453 N N . GLU B 1 14 ? 35.032 -31.100 20.896 1.00 30.47 16 GLU B N 1
ATOM 1454 C CA . GLU B 1 14 ? 35.623 -30.931 22.222 1.00 29.70 16 GLU B CA 1
ATOM 1455 C C . GLU B 1 14 ? 36.747 -29.900 22.238 1.00 29.79 16 GLU B C 1
ATOM 1456 O O . GLU B 1 14 ? 36.741 -28.975 23.052 1.00 27.59 16 GLU B O 1
ATOM 1462 N N . LEU B 1 15 ? 37.713 -30.069 21.341 1.00 28.06 17 LEU B N 1
ATOM 1463 C CA . LEU B 1 15 ? 38.880 -29.194 21.304 1.00 24.21 17 LEU B CA 1
ATOM 1464 C C . LEU B 1 15 ? 38.510 -27.782 20.863 1.00 22.52 17 LEU B C 1
ATOM 1465 O O . LEU B 1 15 ? 39.096 -26.805 21.330 1.00 23.93 17 LEU B O 1
ATOM 1470 N N . ALA B 1 16 ? 37.536 -27.681 19.964 1.00 25.46 18 ALA B N 1
ATOM 1471 C CA . ALA B 1 16 ? 37.039 -26.382 19.526 1.00 25.10 18 ALA B CA 1
ATOM 1472 C C . ALA B 1 16 ? 36.353 -25.662 20.683 1.00 24.46 18 ALA B C 1
ATOM 1473 O O . ALA B 1 16 ? 36.523 -24.457 20.864 1.00 25.08 18 ALA B O 1
ATOM 1475 N N . SER B 1 17 ? 35.582 -26.413 21.463 1.00 28.87 19 SER B N 1
ATOM 1476 C CA A SER B 1 17 ? 34.883 -25.859 22.616 0.50 31.70 19 SER B CA 1
ATOM 1477 C CA B SER B 1 17 ? 34.883 -25.857 22.616 0.50 31.70 19 SER B CA 1
ATOM 1478 C C . SER B 1 17 ? 35.871 -25.397 23.682 1.00 30.60 19 SER B C 1
ATOM 1479 O O . SER B 1 17 ? 35.686 -24.349 24.300 1.00 28.51 19 SER B O 1
ATOM 1484 N N . ALA B 1 18 ? 36.919 -26.186 23.891 1.00 31.89 20 ALA B N 1
ATOM 1485 C CA . ALA B 1 18 ? 37.949 -25.849 24.866 1.00 27.61 20 ALA B CA 1
ATOM 1486 C C . ALA B 1 18 ? 38.701 -24.598 24.429 1.00 30.38 20 ALA B C 1
ATOM 1487 O O . ALA B 1 18 ? 39.135 -23.797 2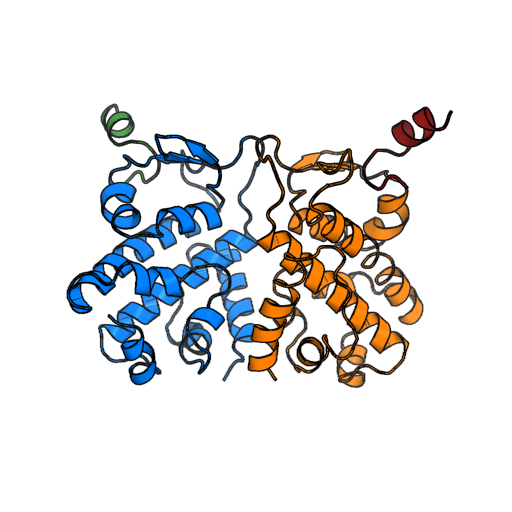5.256 1.00 30.06 20 ALA B O 1
ATOM 1489 N N . LEU B 1 19 ? 38.844 -24.438 23.118 1.00 30.46 21 LEU B N 1
ATOM 1490 C CA . LEU B 1 19 ? 39.544 -23.295 22.553 1.00 23.91 21 LEU B CA 1
ATOM 1491 C C . LEU B 1 19 ? 38.719 -22.022 22.737 1.00 25.29 21 LEU B C 1
ATOM 1492 O O . LEU B 1 19 ? 39.265 -20.945 22.975 1.00 27.82 21 LEU B O 1
ATOM 1497 N N . ARG B 1 20 ? 37.400 -22.157 22.627 1.00 29.76 22 ARG B N 1
ATOM 1498 C CA . ARG B 1 20 ? 36.486 -21.048 22.884 1.00 32.92 22 ARG B CA 1
ATOM 1499 C C . ARG B 1 20 ? 36.481 -20.687 24.363 1.00 35.54 22 ARG B C 1
ATOM 1500 O O . ARG B 1 20 ? 36.355 -19.518 24.730 1.00 38.71 22 ARG B O 1
ATOM 1508 N N . ARG B 1 21 ? 36.615 -21.703 25.208 1.00 32.54 23 ARG B N 1
ATOM 1509 C CA . ARG B 1 21 ? 36.606 -21.517 26.653 1.00 33.51 23 ARG B CA 1
ATOM 1510 C C . ARG B 1 21 ? 37.888 -20.829 27.109 1.00 42.09 23 ARG B C 1
ATOM 1511 O O . ARG B 1 21 ? 37.869 -19.983 28.003 1.00 45.24 23 ARG B O 1
ATOM 1519 N N . ASP B 1 22 ? 39.001 -21.201 26.486 1.00 38.72 24 ASP B N 1
ATOM 1520 C CA . ASP B 1 22 ? 40.295 -20.599 26.784 1.00 35.43 24 ASP B CA 1
ATOM 1521 C C . ASP B 1 22 ? 41.101 -20.451 25.498 1.00 40.30 24 ASP B C 1
ATOM 1522 O O . ASP B 1 22 ? 41.467 -21.442 24.867 1.00 31.93 24 ASP B O 1
ATOM 1527 N N . SER B 1 23 ? 41.374 -19.208 25.114 1.00 34.00 25 SER B N 1
ATOM 1528 C CA . SER B 1 23 ? 42.051 -18.925 23.852 1.00 38.16 25 SER B CA 1
ATOM 1529 C C . SER B 1 23 ? 43.516 -19.351 23.871 1.00 27.86 25 SER B C 1
ATOM 1530 O O . SER B 1 23 ? 44.143 -19.487 22.821 1.00 26.27 25 SER B O 1
ATOM 1533 N N . GLY B 1 24 ? 44.058 -19.557 25.066 1.00 34.36 26 GLY B N 1
ATOM 1534 C CA . GLY B 1 24 ? 45.442 -19.970 25.213 1.00 30.55 26 GLY B CA 1
ATOM 1535 C C . GLY B 1 24 ? 45.569 -21.456 25.481 1.00 35.20 26 GLY B C 1
ATOM 1536 O O . GLY B 1 24 ? 46.635 -21.938 25.863 1.00 29.35 26 GLY B O 1
ATOM 1537 N N . GLN B 1 25 ? 44.474 -22.182 25.276 1.00 32.74 27 GLN B N 1
ATOM 1538 C CA . GLN B 1 25 ? 44.440 -23.622 25.506 1.00 34.22 27 GLN B CA 1
ATOM 1539 C C . GLN B 1 25 ? 45.432 -24.360 24.614 1.00 45.72 27 GLN B C 1
ATOM 1540 O O . GLN B 1 25 ? 45.231 -24.470 23.404 1.00 34.02 27 GLN B O 1
ATOM 1546 N N . ALA B 1 26 ? 46.505 -24.861 25.217 1.00 39.07 28 ALA B N 1
ATOM 1547 C CA . ALA B 1 26 ? 47.478 -25.665 24.492 1.00 39.24 28 ALA B CA 1
ATOM 1548 C C . ALA B 1 26 ? 46.966 -27.092 24.357 1.00 37.76 28 ALA B C 1
ATOM 1549 O O . ALA B 1 26 ? 46.219 -27.573 25.209 1.00 35.37 28 ALA B O 1
ATOM 1551 N N . PHE B 1 27 ? 47.363 -27.766 23.283 1.00 28.73 29 PHE B N 1
ATOM 1552 C CA . PHE B 1 27 ? 46.942 -29.142 23.056 1.00 30.75 29 PHE B CA 1
ATOM 1553 C C . PHE B 1 27 ? 48.136 -30.076 22.894 1.00 38.38 29 PHE B C 1
ATOM 1554 O O . PHE B 1 27 ? 49.005 -29.851 22.052 1.00 32.52 29 PHE B O 1
ATOM 1562 N N . SER B 1 28 ? 48.172 -31.123 23.710 1.00 34.34 30 SER B N 1
ATOM 1563 C CA . SER B 1 28 ? 49.234 -32.115 23.629 1.00 34.28 30 SER B CA 1
ATOM 1564 C C . SER B 1 28 ? 48.992 -33.043 22.446 1.00 31.39 30 SER B C 1
ATOM 1565 O O . SER B 1 28 ? 47.898 -33.071 21.882 1.00 26.14 30 SER B O 1
ATOM 1568 N N . LEU B 1 29 ? 50.018 -33.804 22.079 1.00 26.80 31 LEU B N 1
ATOM 1569 C CA . LEU B 1 29 ? 49.932 -34.717 20.946 1.00 21.87 31 LEU B CA 1
ATOM 1570 C C . LEU B 1 29 ? 48.923 -35.832 21.209 1.00 23.99 31 LEU B C 1
ATOM 1571 O O . LEU B 1 29 ? 48.366 -36.413 20.278 1.00 36.41 31 LEU B O 1
ATOM 1576 N N . GLU B 1 30 ? 48.688 -36.122 22.484 1.00 26.14 32 GLU B N 1
ATOM 1577 C CA A GLU B 1 30 ? 47.742 -37.159 22.876 0.50 30.65 32 GLU B CA 1
ATOM 1578 C CA B GLU B 1 30 ? 47.742 -37.162 22.871 0.50 30.65 32 GLU B CA 1
ATOM 1579 C C . GLU B 1 30 ? 46.303 -36.681 22.704 1.00 28.96 32 GLU B C 1
ATOM 1580 O O . GLU B 1 30 ? 45.416 -37.460 22.357 1.00 33.34 32 GLU B O 1
ATOM 1591 N N . GLN B 1 31 ? 46.079 -35.394 22.953 1.00 32.63 33 GLN B N 1
ATOM 1592 C CA . GLN B 1 31 ? 44.757 -34.800 22.784 1.00 31.40 33 GLN B CA 1
ATOM 1593 C C . GLN B 1 31 ? 44.378 -34.738 21.308 1.00 32.78 33 GLN B C 1
ATOM 1594 O O . GLN B 1 31 ? 43.207 -34.861 20.950 1.00 31.74 33 GLN B O 1
ATOM 1600 N N . LEU B 1 32 ? 45.381 -34.551 20.455 1.00 27.69 34 LEU B N 1
ATOM 1601 C CA . LEU B 1 32 ? 45.162 -34.434 19.018 1.00 21.36 34 LEU B CA 1
ATOM 1602 C C . LEU B 1 32 ? 45.119 -35.794 18.327 1.00 29.29 34 LEU B C 1
ATOM 1603 O O . LEU B 1 32 ? 44.853 -35.876 17.127 1.00 21.04 34 LEU B O 1
ATOM 1608 N N . ARG B 1 33 ? 45.384 -36.852 19.089 1.00 34.02 35 ARG B N 1
ATOM 1609 C CA . ARG B 1 33 ? 45.425 -38.215 18.550 1.00 29.19 35 ARG B CA 1
ATOM 1610 C C . ARG B 1 33 ? 44.211 -38.630 17.699 1.00 23.16 35 ARG B C 1
ATOM 1611 O O . ARG B 1 33 ? 44.389 -39.137 16.591 1.00 29.09 35 ARG B O 1
ATOM 1619 N N . PRO B 1 34 ? 42.978 -38.420 18.201 1.00 25.41 36 PRO B N 1
ATOM 1620 C CA . PRO B 1 34 ? 41.840 -38.851 17.379 1.00 26.05 36 PRO B CA 1
ATOM 1621 C C . PRO B 1 34 ? 41.659 -38.029 16.101 1.00 31.56 36 PRO B C 1
ATOM 1622 O O . PRO B 1 34 ? 40.980 -38.481 15.180 1.00 31.18 36 PRO B O 1
ATOM 1626 N N . LEU B 1 35 ? 42.258 -36.844 16.045 1.00 27.19 37 LEU B N 1
ATOM 1627 C CA . LEU B 1 35 ? 42.187 -36.017 14.844 1.00 25.18 37 LEU B CA 1
ATOM 1628 C C . LEU B 1 35 ? 43.246 -36.432 13.824 1.00 28.67 37 LEU B C 1
ATOM 1629 O O . LEU B 1 35 ? 43.127 -36.134 12.636 1.00 27.71 37 LEU B O 1
ATOM 1634 N N . LEU B 1 36 ? 44.277 -37.124 14.299 1.00 33.38 38 LEU B N 1
ATOM 1635 C CA . LEU B 1 36 ? 45.377 -37.562 13.448 1.00 32.88 38 LEU B CA 1
ATOM 1636 C C . LEU B 1 36 ? 45.219 -39.020 13.028 1.00 38.89 38 LEU B C 1
ATOM 1637 O O . LEU B 1 36 ? 45.857 -39.475 12.079 1.00 36.52 38 LEU B O 1
ATOM 1642 N N . ALA B 1 37 ? 44.364 -39.747 13.741 1.00 38.98 39 ALA B N 1
ATOM 1643 C CA . ALA B 1 37 ? 44.239 -41.192 13.561 1.00 46.77 39 ALA B CA 1
ATOM 1644 C C . ALA B 1 37 ? 43.488 -41.601 12.294 1.00 49.96 39 ALA B C 1
ATOM 1645 O O . ALA B 1 37 ? 43.802 -42.625 11.687 1.00 56.96 39 ALA B O 1
ATOM 1647 N N . SER B 1 38 ? 42.498 -40.805 11.903 1.00 47.53 40 SER B N 1
ATOM 1648 C CA . SER B 1 38 ? 41.642 -41.146 10.768 1.00 50.85 40 SER B CA 1
ATOM 1649 C C . SER B 1 38 ? 42.416 -41.247 9.455 1.00 51.92 40 SER B C 1
ATOM 1650 O O . SER B 1 38 ? 43.449 -40.602 9.278 1.00 53.06 40 SER B O 1
ATOM 1653 N N . SER B 1 39 ? 41.906 -42.067 8.541 1.00 45.21 41 SER B N 1
ATOM 1654 C CA . SER B 1 39 ? 42.529 -42.245 7.235 1.00 42.28 41 SER B CA 1
ATOM 1655 C C . SER B 1 39 ? 41.769 -41.473 6.163 1.00 39.66 41 SER B C 1
ATOM 1656 O O . SER B 1 39 ? 41.857 -41.788 4.977 1.00 44.71 41 SER B O 1
ATOM 1659 N N . LEU B 1 40 ? 41.019 -40.462 6.592 1.00 41.74 42 LEU B N 1
ATOM 1660 C CA . LEU B 1 40 ? 40.258 -39.624 5.673 1.00 34.97 42 LEU B CA 1
ATOM 1661 C C . LEU B 1 40 ? 41.184 -38.786 4.799 1.00 33.12 42 LEU B C 1
ATOM 1662 O O . LEU B 1 40 ? 42.247 -38.359 5.250 1.00 32.21 42 LEU B O 1
ATOM 1667 N N . PRO B 1 41 ? 40.784 -38.556 3.538 1.00 23.58 43 PRO B N 1
ATOM 1668 C CA . PRO B 1 41 ? 41.544 -37.711 2.610 1.00 27.24 43 PRO B CA 1
ATOM 1669 C C . PRO B 1 41 ? 41.698 -36.288 3.138 1.00 29.23 43 PRO B C 1
ATOM 1670 O O . PRO B 1 41 ? 40.985 -35.890 4.060 1.00 25.59 43 PRO B O 1
ATOM 1674 N N . LEU B 1 42 ? 42.618 -35.532 2.548 1.00 24.03 44 LEU B N 1
ATOM 1675 C CA . LEU B 1 42 ? 42.934 -34.188 3.019 1.00 29.82 44 LEU B CA 1
ATOM 1676 C C . LEU B 1 42 ? 41.732 -33.246 2.945 1.00 35.55 44 LEU B C 1
ATOM 1677 O O . LEU B 1 42 ? 41.490 -32.464 3.865 1.00 27.01 44 LEU B O 1
ATOM 1682 N N . ALA B 1 43 ? 40.976 -33.332 1.855 1.00 28.85 45 ALA B N 1
ATOM 1683 C CA . ALA B 1 43 ? 39.828 -32.453 1.648 1.00 28.22 45 ALA B CA 1
ATOM 1684 C C . ALA B 1 43 ? 38.661 -32.790 2.574 1.00 27.58 45 ALA B C 1
ATOM 1685 O O . ALA B 1 43 ? 37.821 -31.938 2.863 1.00 28.45 45 ALA B O 1
ATOM 1687 N N . ALA B 1 44 ? 38.609 -34.035 3.036 1.00 18.67 46 ALA B N 1
ATOM 1688 C CA . ALA B 1 44 ? 37.526 -34.481 3.904 1.00 28.88 46 ALA B CA 1
ATOM 1689 C C . ALA B 1 44 ? 37.850 -34.230 5.372 1.00 29.16 46 ALA B C 1
ATOM 1690 O O . ALA B 1 44 ? 36.953 -34.013 6.188 1.00 18.12 46 ALA B O 1
ATOM 1692 N N . ARG B 1 45 ? 39.139 -34.259 5.697 1.00 20.08 47 ARG B N 1
ATOM 1693 C CA . ARG B 1 45 ? 39.596 -34.110 7.073 1.00 19.71 47 ARG B CA 1
ATOM 1694 C C . ARG B 1 45 ? 39.523 -32.653 7.526 1.00 20.56 47 ARG B C 1
ATOM 1695 O O . ARG B 1 45 ? 39.324 -32.369 8.707 1.00 21.90 47 ARG B O 1
ATOM 1703 N N . TYR B 1 46 ? 39.680 -31.733 6.579 1.00 18.13 48 TYR B N 1
ATOM 1704 C CA . TYR B 1 46 ? 39.596 -30.306 6.874 1.00 17.43 48 TYR B CA 1
ATOM 1705 C C . TYR B 1 46 ? 38.361 -29.694 6.225 1.00 15.87 48 TYR B C 1
ATOM 1706 O O . TYR B 1 46 ? 38.213 -29.722 5.004 1.00 20.61 48 TYR B O 1
ATOM 1715 N N . LEU B 1 47 ? 37.477 -29.138 7.050 1.00 15.62 49 LEU B N 1
ATOM 1716 C CA . LEU B 1 47 ? 36.176 -28.669 6.580 1.00 18.07 49 LEU B CA 1
ATOM 1717 C C . LEU B 1 47 ? 36.173 -27.189 6.214 1.00 22.63 49 LEU B C 1
ATOM 1718 O O . LEU B 1 47 ? 35.381 -26.749 5.382 1.00 24.58 49 LEU B O 1
ATOM 1723 N N . GLN B 1 48 ? 37.054 -26.423 6.848 1.00 17.92 50 GLN B N 1
ATOM 1724 C CA . GLN B 1 48 ? 37.136 -24.987 6.610 1.00 22.13 50 GLN B CA 1
ATOM 1725 C C . GLN B 1 48 ? 38.427 -24.654 5.881 1.00 26.45 50 GLN B C 1
ATOM 1726 O O . GLN B 1 48 ? 38.417 -24.062 4.801 1.00 20.45 50 GLN B O 1
ATOM 1732 N N . LEU B 1 49 ? 39.540 -25.044 6.491 1.00 21.51 51 LEU B N 1
ATOM 1733 C CA . LEU B 1 49 ? 40.867 -24.756 5.968 1.00 18.53 51 LEU B CA 1
ATOM 1734 C C . LEU B 1 49 ? 41.098 -25.439 4.625 1.00 21.99 51 LEU B C 1
ATOM 1735 O O . LEU B 1 49 ? 40.817 -26.628 4.464 1.00 23.40 51 LEU B O 1
ATOM 1740 N N . ASP B 1 50 ? 41.605 -24.679 3.660 1.00 18.81 52 ASP B N 1
ATOM 1741 C CA . ASP B 1 50 ? 41.932 -25.217 2.345 1.00 19.89 52 ASP B CA 1
ATOM 1742 C C . ASP B 1 50 ? 43.297 -25.891 2.413 1.00 22.84 52 ASP B C 1
ATOM 1743 O O . ASP B 1 50 ? 44.260 -25.431 1.798 1.00 19.40 52 ASP B O 1
ATOM 1748 N N . ALA B 1 51 ? 43.370 -26.984 3.168 1.00 18.73 53 ALA B N 1
ATOM 1749 C CA . ALA B 1 51 ? 44.631 -27.677 3.418 1.00 23.56 53 ALA B CA 1
ATOM 1750 C C . ALA B 1 51 ? 45.262 -28.216 2.139 1.00 22.28 53 ALA B C 1
ATOM 1751 O O . ALA B 1 51 ? 46.486 -28.272 2.019 1.00 21.97 53 ALA B O 1
ATOM 1753 N N . ALA B 1 52 ? 44.420 -28.609 1.189 1.00 26.28 54 ALA B N 1
ATOM 1754 C CA . ALA B 1 52 ? 44.896 -29.131 -0.086 1.00 23.12 54 ALA B CA 1
ATOM 1755 C C . ALA B 1 52 ? 45.732 -28.096 -0.827 1.00 20.65 54 ALA B C 1
ATOM 1756 O O . ALA B 1 52 ? 46.823 -28.399 -1.304 1.00 23.00 54 ALA B O 1
ATOM 1758 N N . ARG B 1 53 ? 45.222 -26.871 -0.910 1.00 20.28 55 ARG B N 1
ATOM 1759 C CA . ARG B 1 53 ? 45.924 -25.804 -1.613 1.00 21.90 55 ARG B CA 1
ATOM 1760 C C . ARG B 1 53 ? 47.202 -25.390 -0.892 1.00 20.70 55 ARG B C 1
ATOM 1761 O O . ARG B 1 53 ? 48.231 -25.159 -1.526 1.00 23.58 55 ARG B O 1
ATOM 1769 N N . LEU B 1 54 ? 47.126 -25.291 0.432 1.00 19.26 56 LEU B N 1
ATOM 1770 C CA . LEU B 1 54 ? 48.265 -24.865 1.240 1.00 16.96 56 LEU B CA 1
ATOM 1771 C C . LEU B 1 54 ? 49.472 -25.778 1.048 1.00 19.66 56 LEU B C 1
ATOM 1772 O O . LEU B 1 54 ? 50.599 -25.309 0.895 1.00 20.12 56 LEU B O 1
ATOM 1777 N N . VAL B 1 55 ? 49.224 -27.083 1.045 1.00 14.22 57 VAL B N 1
ATOM 1778 C CA . VAL B 1 55 ? 50.290 -28.067 0.890 1.00 17.49 57 VAL B CA 1
ATOM 1779 C C . VAL B 1 55 ? 50.718 -28.245 -0.568 1.00 20.92 57 VAL B C 1
ATOM 1780 O O . VAL B 1 55 ? 51.907 -28.203 -0.884 1.00 24.38 57 VAL B O 1
ATOM 1784 N N . ARG B 1 56 ? 49.745 -28.437 -1.454 1.00 24.18 58 ARG B N 1
ATOM 1785 C CA . ARG B 1 56 ? 50.031 -28.775 -2.850 1.00 23.44 58 ARG B CA 1
ATOM 1786 C C . ARG B 1 56 ? 50.559 -27.613 -3.691 1.00 32.25 58 ARG B C 1
ATOM 1787 O O . ARG B 1 56 ? 51.403 -27.810 -4.566 1.00 28.97 58 ARG B O 1
ATOM 1795 N N . CYS B 1 57 ? 50.064 -26.407 -3.433 1.00 19.75 59 CYS B N 1
ATOM 1796 C CA . CYS B 1 57 ? 50.419 -25.258 -4.262 1.00 23.74 59 CYS B CA 1
ATOM 1797 C C . CYS B 1 57 ? 51.626 -24.491 -3.728 1.00 25.22 59 CYS B C 1
ATOM 1798 O O . CYS B 1 57 ? 51.906 -23.374 -4.164 1.00 22.09 59 CYS B O 1
ATOM 1801 N N . ASN B 1 58 ? 52.340 -25.099 -2.787 1.00 23.62 60 ASN B N 1
ATOM 1802 C CA . ASN B 1 58 ? 53.531 -24.483 -2.217 1.00 25.03 60 ASN B CA 1
ATOM 1803 C C . ASN B 1 58 ? 54.723 -25.434 -2.200 1.00 32.48 60 ASN B C 1
ATOM 1804 O O . ASN B 1 58 ? 55.639 -25.281 -1.394 1.00 33.67 60 ASN B O 1
ATOM 1809 N N . ALA B 1 59 ? 54.705 -26.415 -3.097 1.00 35.29 61 ALA B N 1
ATOM 1810 C CA . ALA B 1 59 ? 55.779 -27.399 -3.181 1.00 30.58 61 ALA B CA 1
ATOM 1811 C C . ALA B 1 59 ? 56.940 -26.880 -4.022 1.00 40.10 61 ALA B C 1
ATOM 1812 O O . ALA B 1 59 ? 57.139 -27.309 -5.158 1.00 42.43 61 ALA B O 1
ATOM 1814 N N . HIS B 1 60 ? 57.706 -25.956 -3.453 1.00 44.74 62 HIS B N 1
ATOM 1815 C CA . HIS B 1 60 ? 58.825 -25.346 -4.159 1.00 44.23 62 HIS B CA 1
ATOM 1816 C C . HIS B 1 60 ? 60.153 -25.766 -3.538 1.00 44.67 62 HIS B C 1
ATOM 1817 O O . HIS B 1 60 ? 60.439 -25.448 -2.384 1.00 42.29 62 HIS B O 1
ATOM 1824 N N . GLY B 1 61 ? 60.961 -26.483 -4.313 1.00 48.05 63 GLY B N 1
ATOM 1825 C CA . GLY B 1 61 ? 62.237 -26.973 -3.829 1.00 37.13 63 GLY B CA 1
ATOM 1826 C C . GLY B 1 61 ? 62.088 -28.277 -3.071 1.00 40.89 63 GLY B C 1
ATOM 1827 O O . GLY B 1 61 ? 61.181 -29.063 -3.342 1.00 34.13 63 GLY B O 1
ATOM 1828 N N . GLU B 1 62 ? 62.981 -28.506 -2.114 1.00 36.48 64 GLU B N 1
ATOM 1829 C CA . GLU B 1 62 ? 62.957 -29.731 -1.324 1.00 33.51 64 GLU B CA 1
ATOM 1830 C C . GLU B 1 62 ? 61.821 -29.713 -0.305 1.00 33.16 64 GLU B C 1
ATOM 1831 O O . GLU B 1 62 ? 61.482 -28.655 0.227 1.00 33.43 64 GLU B O 1
ATOM 1837 N N . PRO B 1 63 ? 61.225 -30.889 -0.042 1.00 37.43 65 PRO B N 1
ATOM 1838 C CA . PRO B 1 63 ? 60.116 -31.050 0.905 1.00 37.60 65 PRO B CA 1
ATOM 1839 C C . PRO B 1 63 ? 60.389 -30.423 2.269 1.00 34.78 65 PRO B C 1
ATOM 1840 O O . PRO B 1 63 ? 59.542 -29.689 2.772 1.00 30.56 65 PRO B O 1
ATOM 1844 N N . ARG B 1 64 ? 61.554 -30.699 2.846 1.00 26.76 66 ARG B N 1
ATOM 1845 C CA . ARG B 1 64 ? 61.899 -30.168 4.161 1.00 24.90 66 ARG B CA 1
ATOM 1846 C C . ARG B 1 64 ? 61.908 -28.641 4.170 1.00 29.82 66 ARG B C 1
ATOM 1847 O O . ARG B 1 64 ? 61.579 -28.014 5.177 1.00 34.18 66 ARG B O 1
ATOM 1855 N N . ASN B 1 65 ? 62.269 -28.047 3.038 1.00 22.73 67 ASN B N 1
ATOM 1856 C CA . ASN B 1 65 ? 62.308 -26.595 2.922 1.00 28.05 67 ASN B CA 1
ATOM 1857 C C . ASN B 1 65 ? 60.923 -25.950 2.906 1.00 24.36 67 ASN B C 1
ATOM 1858 O O . ASN B 1 65 ? 60.650 -25.045 3.694 1.00 20.65 67 ASN B O 1
ATOM 1863 N N . TYR B 1 66 ? 60.048 -26.408 2.016 1.00 23.83 68 TYR B N 1
ATOM 1864 C CA . TYR B 1 66 ? 58.731 -25.782 1.906 1.00 27.50 68 TYR B CA 1
ATOM 1865 C C . TYR B 1 66 ? 57.758 -26.209 3.008 1.00 18.67 68 TYR B C 1
ATOM 1866 O O . TYR B 1 66 ? 56.803 -25.492 3.306 1.00 20.99 68 TYR B O 1
ATOM 1875 N N . LEU B 1 67 ? 58.002 -27.366 3.616 1.00 20.53 69 LEU B N 1
ATOM 1876 C CA . LEU B 1 67 ? 57.213 -27.780 4.773 1.00 20.58 69 LEU B CA 1
ATOM 1877 C C . LEU B 1 67 ? 57.556 -26.909 5.976 1.00 22.56 69 LEU B C 1
ATOM 1878 O O . LEU B 1 67 ? 56.695 -26.617 6.806 1.00 14.97 69 LEU B O 1
ATOM 1883 N N . ASN B 1 68 ? 58.817 -26.498 6.068 1.00 13.41 70 ASN B N 1
ATOM 1884 C CA . ASN B 1 68 ? 59.234 -25.554 7.099 1.00 23.29 70 ASN B CA 1
ATOM 1885 C C . ASN B 1 68 ? 58.618 -24.181 6.862 1.00 18.09 70 ASN B C 1
ATOM 1886 O O . ASN B 1 68 ? 58.202 -23.506 7.803 1.00 24.38 70 ASN B O 1
ATOM 1891 N N . THR B 1 69 ? 58.565 -23.776 5.597 1.00 18.12 71 THR B N 1
ATOM 1892 C CA . THR B 1 69 ? 57.978 -22.493 5.222 1.00 19.21 71 THR B CA 1
ATOM 1893 C C . THR B 1 69 ? 56.484 -22.469 5.529 1.00 17.41 71 THR B C 1
ATOM 1894 O O . THR B 1 69 ? 55.958 -21.475 6.036 1.00 16.06 71 THR B O 1
ATOM 1898 N N . LEU B 1 70 ? 55.803 -23.567 5.221 1.00 14.32 72 LEU B N 1
ATOM 1899 C CA . LEU B 1 70 ? 54.374 -23.667 5.486 1.00 17.74 72 LEU B CA 1
ATOM 1900 C C . LEU B 1 70 ? 54.104 -23.719 6.988 1.00 18.95 72 LEU B C 1
ATOM 1901 O O . LEU B 1 70 ? 53.123 -23.151 7.468 1.00 19.44 72 LEU B O 1
ATOM 1906 N N . SER B 1 71 ? 54.981 -24.396 7.724 1.00 13.66 73 SER B N 1
ATOM 1907 C CA A SER B 1 71 ? 54.845 -24.508 9.172 0.50 17.22 73 SER B CA 1
ATOM 1908 C CA B SER B 1 71 ? 54.841 -24.507 9.172 0.50 16.90 73 SER B CA 1
ATOM 1909 C C . SER B 1 71 ? 54.928 -23.139 9.838 1.00 18.74 73 SER B C 1
ATOM 1910 O O . SER B 1 71 ? 54.147 -22.824 10.736 1.00 14.62 73 SER B O 1
ATOM 1915 N N . THR B 1 72 ? 55.881 -22.330 9.388 1.00 12.44 74 THR B N 1
ATOM 1916 C CA . THR B 1 72 ? 56.067 -20.984 9.915 1.00 26.23 74 THR B CA 1
ATOM 1917 C C . THR B 1 72 ? 54.833 -20.128 9.644 1.00 18.00 74 THR B C 1
ATOM 1918 O O . THR B 1 72 ? 54.404 -19.350 10.495 1.00 18.81 74 THR B O 1
ATOM 1922 N N . ALA B 1 73 ? 54.261 -20.289 8.455 1.00 17.87 75 ALA B N 1
ATOM 1923 C CA . ALA B 1 73 ? 53.062 -19.554 8.074 1.00 19.22 75 ALA B CA 1
ATOM 1924 C C . ALA B 1 73 ? 51.873 -19.947 8.948 1.00 19.16 75 ALA B C 1
ATOM 1925 O O . ALA B 1 73 ? 51.105 -19.092 9.386 1.00 14.91 75 ALA B O 1
ATOM 1927 N N . LEU B 1 74 ? 51.731 -21.245 9.195 1.00 12.15 76 LEU B N 1
ATOM 1928 C CA . LEU B 1 74 ? 50.639 -21.759 10.016 1.00 13.55 76 LEU B CA 1
ATOM 1929 C C . LEU B 1 74 ? 50.777 -21.358 11.481 1.00 17.45 76 LEU B C 1
ATOM 1930 O O . LEU B 1 74 ? 49.778 -21.160 12.172 1.00 14.45 76 LEU B O 1
ATOM 1935 N N . ASN B 1 75 ? 52.015 -21.251 11.954 1.00 15.76 77 ASN B N 1
ATOM 1936 C CA A ASN B 1 75 ? 52.267 -20.840 13.329 0.50 18.23 77 ASN B CA 1
ATOM 1937 C CA B ASN B 1 75 ? 52.273 -20.835 13.329 0.50 18.34 77 ASN B CA 1
ATOM 1938 C C . ASN B 1 75 ? 51.729 -19.440 13.596 1.00 16.72 77 ASN B C 1
ATOM 1939 O O . ASN B 1 75 ? 51.088 -19.195 14.618 1.00 14.39 77 ASN B O 1
ATOM 1948 N N . ILE B 1 76 ? 51.991 -18.530 12.664 1.00 19.07 78 ILE B N 1
ATOM 1949 C CA . ILE B 1 76 ? 51.523 -17.157 12.769 1.00 15.03 78 ILE B CA 1
ATOM 1950 C C . ILE B 1 76 ? 50.010 -17.088 12.582 1.00 16.60 78 ILE B C 1
ATOM 1951 O O . ILE B 1 76 ? 49.327 -16.326 13.265 1.00 15.58 78 ILE B O 1
ATOM 1956 N N . LEU B 1 77 ? 49.489 -17.896 11.664 1.00 13.45 79 LEU B N 1
ATOM 1957 C CA . LEU B 1 77 ? 48.051 -17.937 11.417 1.00 14.91 79 LEU B CA 1
ATOM 1958 C C . LEU B 1 77 ? 47.287 -18.405 12.650 1.00 12.79 79 LEU B C 1
ATOM 1959 O O . LEU B 1 77 ? 46.195 -17.915 12.935 1.00 12.42 79 LEU B O 1
ATOM 1964 N N . GLU B 1 78 ? 47.868 -19.348 13.385 1.00 13.93 80 GLU B N 1
ATOM 1965 C CA . GLU B 1 78 ? 47.271 -19.801 14.635 1.00 14.71 80 GLU B CA 1
ATOM 1966 C C . GLU B 1 78 ? 47.196 -18.646 15.626 1.00 15.33 80 GLU B C 1
ATOM 1967 O O . GLU B 1 78 ? 46.208 -18.495 16.343 1.00 15.71 80 GLU B O 1
ATOM 1973 N N . LYS B 1 79 ? 48.242 -17.825 15.648 1.00 12.98 81 LYS B N 1
ATOM 1974 C CA . LYS B 1 79 ? 48.295 -16.668 16.536 1.00 13.61 81 LYS B CA 1
ATOM 1975 C C . LYS B 1 79 ? 47.218 -15.645 16.183 1.00 20.11 81 LYS B C 1
ATOM 1976 O O . LYS B 1 79 ? 46.585 -15.074 17.072 1.00 16.16 81 LYS B O 1
ATOM 1979 N N . TYR B 1 80 ? 47.016 -15.415 14.887 1.00 14.39 82 TYR B N 1
ATOM 1980 C CA . TYR B 1 80 ? 45.934 -14.547 14.426 1.00 9.12 82 TYR B CA 1
ATOM 1981 C C . TYR B 1 80 ? 44.584 -15.053 14.927 1.00 16.06 82 TYR B C 1
ATOM 1982 O O . TYR B 1 80 ? 43.729 -14.268 15.332 1.00 13.41 82 TYR B O 1
ATOM 1991 N N . GLY B 1 81 ? 44.405 -16.370 14.901 1.00 14.42 83 GLY B N 1
ATOM 1992 C CA . GLY B 1 81 ? 43.174 -16.981 15.368 1.00 12.64 83 GLY B CA 1
ATOM 1993 C C . GLY B 1 81 ? 42.961 -16.831 16.862 1.00 14.61 83 GLY B C 1
ATOM 1994 O O . GLY B 1 81 ? 41.889 -16.414 17.304 1.00 14.09 83 GLY B O 1
ATOM 1995 N N . ARG B 1 82 ? 43.984 -17.173 17.641 1.00 10.65 84 ARG B N 1
ATOM 1996 C CA . ARG B 1 82 ? 43.902 -17.088 19.096 1.00 17.13 84 ARG B CA 1
ATOM 1997 C C . ARG B 1 82 ? 43.695 -15.653 19.579 1.00 19.48 84 ARG B C 1
ATOM 1998 O O . ARG B 1 82 ? 43.046 -15.425 20.599 1.00 18.77 84 ARG B O 1
ATOM 2006 N N . ASN B 1 83 ? 44.251 -14.691 18.847 1.00 13.76 85 ASN B N 1
ATOM 2007 C CA . ASN B 1 83 ? 44.053 -13.282 19.173 1.00 17.84 85 ASN B CA 1
ATOM 2008 C C . ASN B 1 83 ? 42.587 -12.873 19.062 1.00 14.43 85 ASN B C 1
ATOM 2009 O O . ASN B 1 83 ? 42.108 -12.032 19.823 1.00 19.36 85 ASN B O 1
ATOM 2014 N N . LEU B 1 84 ? 41.877 -13.478 18.114 1.00 14.32 86 LEU B N 1
ATOM 2015 C CA . LEU B 1 84 ? 40.462 -13.184 17.909 1.00 12.98 86 LEU B CA 1
ATOM 2016 C C . LEU B 1 84 ? 39.578 -13.882 18.939 1.00 16.32 86 LEU B C 1
ATOM 2017 O O . LEU B 1 84 ? 38.462 -13.440 19.210 1.00 18.03 86 LEU B O 1
ATOM 2022 N N . LEU B 1 85 ? 40.080 -14.976 19.504 1.00 12.11 87 LEU B N 1
ATOM 2023 C CA . LEU B 1 85 ? 39.337 -15.729 20.510 1.00 16.51 87 LEU B CA 1
ATOM 2024 C C . LEU B 1 85 ? 39.529 -15.136 21.900 1.00 21.01 87 LEU B C 1
ATOM 2025 O O . LEU B 1 85 ? 38.700 -15.334 22.788 1.00 18.66 87 LEU B O 1
ATOM 2030 N N . SER B 1 86 ? 40.631 -14.415 22.079 1.00 15.59 88 SER B N 1
ATOM 2031 C CA . SER B 1 86 ? 40.964 -13.796 23.358 1.00 19.56 88 SER B CA 1
ATOM 2032 C C . SER B 1 86 ? 39.858 -12.868 23.849 1.00 22.48 88 SER B C 1
ATOM 2033 O O . SER B 1 86 ? 39.277 -12.119 23.062 1.00 23.82 88 SER B O 1
ATOM 2036 N N . PRO B 1 87 ? 39.558 -12.924 25.158 1.00 25.47 89 PRO B N 1
ATOM 2037 C CA . PRO B 1 87 ? 38.558 -12.051 25.782 1.00 24.99 89 PRO B CA 1
ATOM 2038 C C . PRO B 1 87 ? 38.948 -10.589 25.616 1.00 30.31 89 PRO B C 1
ATOM 2039 O O . PRO B 1 87 ? 38.084 -9.728 25.444 1.00 35.79 89 PRO B O 1
ATOM 2043 N N .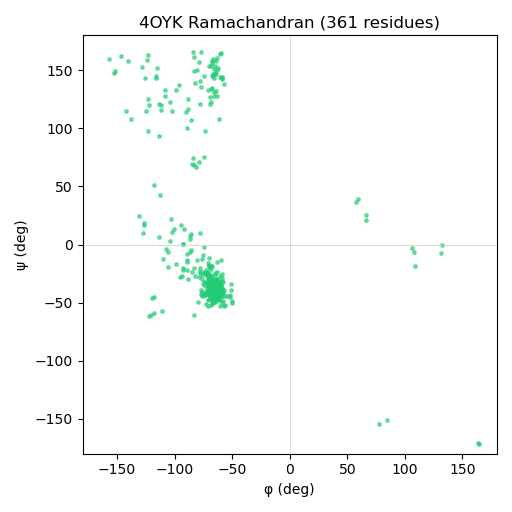 GLN B 1 88 ? 40.248 -10.320 25.670 1.00 20.67 90 GLN B N 1
ATOM 2044 C CA . GLN B 1 88 ? 40.771 -8.991 25.387 1.00 21.80 90 GLN B CA 1
ATOM 2045 C C . GLN B 1 88 ? 41.598 -9.033 24.108 1.00 24.84 90 GLN B C 1
ATOM 2046 O O . GLN B 1 88 ? 42.792 -9.339 24.135 1.00 14.81 90 GLN B O 1
ATOM 2052 N N . ARG B 1 89 ? 40.948 -8.736 22.988 1.00 22.56 91 ARG B N 1
ATOM 2053 C CA . ARG B 1 89 ? 41.601 -8.752 21.685 1.00 23.75 91 ARG B CA 1
ATOM 2054 C C . ARG B 1 89 ? 42.652 -7.653 21.592 1.00 25.11 91 ARG B C 1
ATOM 2055 O O . ARG B 1 89 ? 42.486 -6.582 22.177 1.00 21.00 91 ARG B O 1
ATOM 2063 N N . PRO B 1 90 ? 43.742 -7.916 20.855 1.00 22.80 92 PRO B N 1
ATOM 2064 C CA . PRO B 1 90 ? 44.800 -6.914 20.696 1.00 20.98 92 PRO B CA 1
ATOM 2065 C C . PRO B 1 90 ? 44.292 -5.683 19.956 1.00 22.80 92 PRO B C 1
ATOM 2066 O O . PRO B 1 90 ? 43.295 -5.763 19.239 1.00 17.99 92 PRO B O 1
ATOM 2070 N N . ARG B 1 91 ? 44.968 -4.555 20.142 1.00 19.14 93 ARG B N 1
ATOM 2071 C CA . ARG B 1 91 ? 44.611 -3.335 19.433 1.00 22.86 93 ARG B CA 1
ATOM 2072 C C . ARG B 1 91 ? 44.843 -3.534 17.937 1.00 21.29 93 ARG B C 1
ATOM 2073 O O . ARG B 1 91 ? 45.737 -4.282 17.540 1.00 28.26 93 ARG B O 1
ATOM 2081 N N . TYR B 1 92 ? 44.018 -2.876 17.125 1.00 21.14 94 TYR B N 1
ATOM 2082 C CA . TYR B 1 92 ? 44.092 -2.946 15.662 1.00 17.78 94 TYR B CA 1
ATOM 2083 C C . TYR B 1 92 ? 43.749 -4.327 15.095 1.00 20.41 94 TYR B C 1
ATOM 2084 O O . TYR B 1 92 ? 44.175 -4.670 13.993 1.00 17.51 94 TYR B O 1
ATOM 2093 N N . TRP B 1 93 ? 42.967 -5.106 15.836 1.00 20.75 95 TRP B N 1
ATOM 2094 C CA . TRP B 1 93 ? 42.625 -6.464 15.416 1.00 13.92 95 TRP B CA 1
ATOM 2095 C C . TRP B 1 93 ? 41.719 -6.504 14.187 1.00 14.69 95 TRP B C 1
ATOM 2096 O O . TRP B 1 93 ? 41.653 -7.519 13.492 1.00 17.69 95 TRP B O 1
ATOM 2107 N N . ARG B 1 94 ? 41.022 -5.404 13.923 1.00 12.10 96 ARG B N 1
ATOM 2108 C CA . ARG B 1 94 ? 40.008 -5.378 12.870 1.00 19.44 96 ARG B CA 1
ATOM 2109 C C . ARG B 1 94 ? 40.570 -5.452 11.451 1.00 16.74 96 ARG B C 1
ATOM 2110 O O . ARG B 1 94 ? 39.818 -5.650 10.496 1.00 17.03 96 ARG B O 1
ATOM 2118 N N . GLY B 1 95 ? 41.882 -5.296 11.308 1.00 18.10 97 GLY B N 1
ATOM 2119 C CA . GLY B 1 95 ? 42.488 -5.299 9.989 1.00 16.26 97 GLY B CA 1
ATOM 2120 C C . GLY B 1 95 ? 43.927 -5.771 9.947 1.00 14.91 97 GLY B C 1
ATOM 2121 O O . GLY B 1 95 ? 44.683 -5.589 10.900 1.00 16.44 97 GLY B O 1
ATOM 2122 N N . VAL B 1 96 ? 44.303 -6.382 8.827 1.00 23.22 98 VAL B N 1
ATOM 2123 C CA . VAL B 1 96 ? 45.674 -6.826 8.610 1.00 12.93 98 VAL B CA 1
ATOM 2124 C C . VAL B 1 96 ? 46.221 -6.234 7.315 1.00 22.41 98 VAL B C 1
ATOM 2125 O O . VAL B 1 96 ? 45.730 -6.541 6.229 1.00 16.88 98 VAL B O 1
ATOM 2129 N N . LYS B 1 97 ? 47.235 -5.382 7.432 1.00 12.20 99 LYS B N 1
ATOM 2130 C CA . LYS B 1 97 ? 47.848 -4.766 6.260 1.00 21.45 99 LYS B CA 1
ATOM 2131 C C . LYS B 1 97 ? 48.790 -5.744 5.562 1.00 20.46 99 LYS B C 1
ATOM 2132 O O . LYS B 1 97 ? 49.512 -6.495 6.217 1.00 21.93 99 LYS B O 1
ATOM 2138 N N . PHE B 1 98 ? 48.774 -5.729 4.233 1.00 19.81 100 PHE B N 1
ATOM 2139 C CA . PHE B 1 98 ? 49.582 -6.652 3.440 1.00 22.79 100 PHE B CA 1
ATOM 2140 C C . PHE B 1 98 ? 51.083 -6.484 3.671 1.00 25.71 100 PHE B C 1
ATOM 2141 O O . PHE B 1 98 ? 51.833 -7.458 3.636 1.00 26.98 100 PHE B O 1
ATOM 2149 N N . ASN B 1 99 ? 51.521 -5.251 3.909 1.00 22.35 101 ASN B N 1
ATOM 2150 C CA . ASN B 1 99 ? 52.942 -4.998 4.126 1.00 25.50 101 ASN B CA 1
ATOM 2151 C C . ASN B 1 99 ? 53.348 -4.979 5.599 1.00 31.86 101 ASN B C 1
ATOM 2152 O O . ASN B 1 99 ? 54.418 -4.482 5.949 1.00 29.12 101 ASN B O 1
ATOM 2157 N N . ASN B 1 100 ? 52.486 -5.514 6.459 1.00 24.63 102 ASN B N 1
ATOM 2158 C CA . ASN B 1 100 ? 52.851 -5.719 7.853 1.00 26.21 102 ASN B CA 1
ATOM 2159 C C . ASN B 1 100 ? 54.004 -6.712 7.931 1.00 24.20 102 ASN B C 1
ATOM 2160 O O . ASN B 1 100 ? 53.920 -7.800 7.362 1.00 23.16 102 ASN B O 1
ATOM 2165 N N . PRO B 1 101 ? 55.085 -6.333 8.633 1.00 30.17 103 PRO B N 1
ATOM 2166 C CA . PRO B 1 101 ? 56.337 -7.096 8.716 1.00 30.87 103 PRO B CA 1
ATOM 2167 C C . PRO B 1 101 ? 56.141 -8.565 9.090 1.00 27.17 103 PRO B C 1
ATOM 2168 O O . PRO B 1 101 ? 56.833 -9.426 8.551 1.00 31.63 103 PRO B O 1
ATOM 2172 N N . VAL B 1 102 ? 55.212 -8.843 9.997 1.00 23.15 104 VAL B N 1
ATOM 2173 C CA . VAL B 1 102 ? 54.961 -10.212 10.428 1.00 17.94 104 VAL B CA 1
ATOM 2174 C C . VAL B 1 102 ? 54.240 -11.006 9.338 1.00 19.87 104 VAL B C 1
ATOM 2175 O O . VAL B 1 102 ? 54.681 -12.092 8.953 1.00 19.89 104 VAL B O 1
ATOM 2179 N N . PHE B 1 103 ? 53.144 -10.445 8.833 1.00 14.21 105 PHE B N 1
ATOM 2180 C CA . PHE B 1 103 ? 52.340 -11.093 7.795 1.00 20.55 105 PHE B CA 1
ATOM 2181 C C . PHE B 1 103 ? 53.106 -11.236 6.485 1.00 26.12 105 PHE B C 1
ATOM 2182 O O . PHE B 1 103 ? 53.053 -12.272 5.831 1.00 24.98 105 PHE B O 1
ATOM 2190 N N . ARG B 1 104 ? 53.812 -10.178 6.110 1.00 18.58 106 ARG B N 1
ATOM 2191 C CA . ARG B 1 104 ? 54.609 -10.165 4.887 1.00 27.66 106 ARG B CA 1
ATOM 2192 C C . ARG B 1 104 ? 55.644 -11.294 4.833 1.00 23.63 106 ARG B C 1
ATOM 2193 O O . ARG B 1 104 ? 55.782 -11.984 3.829 1.00 23.55 106 ARG B O 1
ATOM 2201 N N . SER B 1 105 ? 56.341 -11.500 5.943 1.00 20.14 107 SER B N 1
ATOM 2202 C CA . SER B 1 105 ? 57.493 -12.404 6.000 1.00 24.96 107 SER B CA 1
ATOM 2203 C C . SER B 1 105 ? 57.153 -13.848 6.345 1.00 31.20 107 SER B C 1
ATOM 2204 O O . SER B 1 105 ? 57.989 -14.735 6.193 1.00 33.65 107 SER B O 1
ATOM 2207 N N . THR B 1 106 ? 55.934 -14.084 6.813 1.00 31.16 108 THR B N 1
ATOM 2208 C CA . THR B 1 106 ? 55.555 -15.415 7.270 1.00 25.05 108 THR B CA 1
ATOM 2209 C C . THR B 1 106 ? 54.349 -15.959 6.516 1.00 26.59 108 THR B C 1
ATOM 2210 O O . THR B 1 106 ? 54.441 -16.978 5.833 1.00 29.63 108 THR B O 1
ATOM 2214 N N . VAL B 1 107 ? 53.221 -15.267 6.629 1.00 25.07 109 VAL B N 1
ATOM 2215 C CA . VAL B 1 107 ? 51.973 -15.760 6.057 1.00 26.61 109 VAL B CA 1
ATOM 2216 C C . VAL B 1 107 ? 51.909 -15.578 4.544 1.00 25.07 109 VAL B C 1
ATOM 2217 O O . VAL B 1 107 ? 51.503 -16.487 3.819 1.00 20.30 109 VAL B O 1
ATOM 2221 N N . ASP B 1 108 ? 52.319 -14.408 4.068 1.00 21.32 110 ASP B N 1
ATOM 2222 C CA . ASP B 1 108 ? 52.209 -14.083 2.649 1.00 29.92 110 ASP B CA 1
ATOM 2223 C C . ASP B 1 108 ? 53.299 -14.757 1.816 1.00 25.01 110 ASP B C 1
ATOM 2224 O O . ASP B 1 108 ? 53.464 -14.454 0.635 1.00 30.20 110 ASP B O 1
ATOM 2229 N N . ALA B 1 109 ? 54.039 -15.669 2.438 1.00 30.62 111 ALA B N 1
ATOM 2230 C CA . ALA B 1 109 ? 55.077 -16.419 1.743 1.00 38.69 111 ALA B CA 1
ATOM 2231 C C . ALA B 1 109 ? 54.514 -17.696 1.122 1.00 36.19 111 ALA B C 1
ATOM 2232 O O . ALA B 1 109 ? 55.204 -18.390 0.375 1.00 32.02 111 ALA B O 1
ATOM 2234 N N . VAL B 1 110 ? 53.259 -18.004 1.437 1.00 27.39 112 VAL B N 1
ATOM 2235 C CA . VAL B 1 110 ? 52.618 -19.205 0.911 1.00 18.45 112 VAL B CA 1
ATOM 2236 C C . VAL B 1 110 ? 51.299 -18.893 0.206 1.00 23.48 112 VAL B C 1
ATOM 2237 O O . VAL B 1 110 ? 50.549 -18.011 0.626 1.00 18.94 112 VAL B O 1
ATOM 2241 N N . GLN B 1 111 ? 51.030 -19.619 -0.875 1.00 19.07 113 GLN B N 1
ATOM 2242 C CA . GLN B 1 111 ? 49.770 -19.488 -1.596 1.00 20.06 113 GLN B CA 1
ATOM 2243 C C . GLN B 1 111 ? 48.622 -20.022 -0.746 1.00 20.12 113 GLN B C 1
ATOM 2244 O O . GLN B 1 111 ? 48.635 -21.180 -0.330 1.00 20.81 113 GLN B O 1
ATOM 2250 N N . GLY B 1 112 ? 47.633 -19.172 -0.488 1.00 17.10 114 GLY B N 1
ATOM 2251 C CA . GLY B 1 112 ? 46.498 -19.554 0.331 1.00 18.55 114 GLY B CA 1
ATOM 2252 C C . GLY B 1 112 ? 46.541 -18.932 1.715 1.00 21.07 114 GLY B C 1
ATOM 2253 O O . GLY B 1 112 ? 45.622 -19.110 2.514 1.00 18.71 114 GLY B O 1
ATOM 2254 N N . GLY B 1 113 ? 47.614 -18.201 2.000 1.00 16.39 115 GLY B N 1
ATOM 2255 C CA . GLY B 1 113 ? 47.773 -17.548 3.287 1.00 14.59 115 GLY B CA 1
ATOM 2256 C C . GLY B 1 113 ? 46.682 -16.531 3.560 1.00 14.30 115 GLY B C 1
ATOM 2257 O O . GLY B 1 113 ? 46.094 -16.511 4.641 1.00 15.13 115 GLY B O 1
ATOM 2258 N N . ARG B 1 114 ? 46.406 -15.687 2.571 1.00 17.30 116 ARG B N 1
ATOM 2259 C CA . ARG B 1 114 ? 45.379 -14.659 2.705 1.00 19.80 116 ARG B CA 1
ATOM 2260 C C . ARG B 1 114 ? 43.987 -15.262 2.880 1.00 17.77 116 ARG B C 1
ATOM 2261 O O . ARG B 1 114 ? 43.145 -14.703 3.584 1.00 16.15 116 ARG B O 1
ATOM 2269 N N . ASP B 1 115 ? 43.749 -16.402 2.240 1.00 17.44 117 ASP B N 1
ATOM 2270 C CA . ASP B 1 115 ? 42.455 -17.070 2.337 1.00 18.32 117 ASP B CA 1
ATOM 2271 C C . ASP B 1 115 ? 42.153 -17.526 3.760 1.00 14.95 117 ASP B C 1
ATOM 2272 O O . ASP 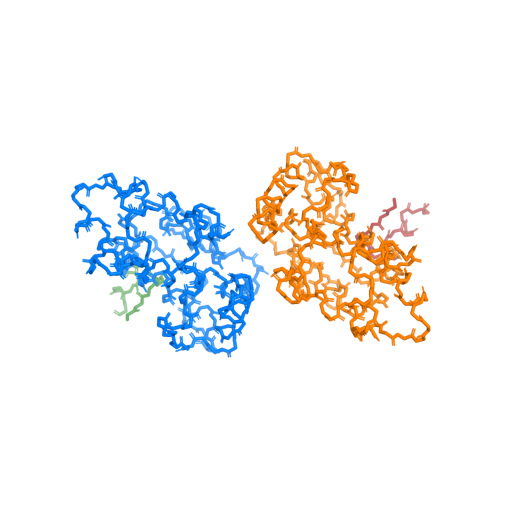B 1 115 ? 40.993 -17.581 4.166 1.00 17.73 117 ASP B O 1
ATOM 2277 N N . VAL B 1 116 ? 43.198 -17.849 4.515 1.00 14.96 118 VAL B N 1
ATOM 2278 C CA . VAL B 1 116 ? 43.025 -18.261 5.903 1.00 15.41 118 VAL B CA 1
ATOM 2279 C C . VAL B 1 116 ? 42.508 -17.097 6.744 1.00 15.23 118 VAL B C 1
ATOM 2280 O O . VAL B 1 116 ? 41.622 -17.271 7.581 1.00 15.91 118 VAL B O 1
ATOM 2284 N N . LEU B 1 117 ? 43.055 -15.908 6.510 1.00 14.29 119 LEU B N 1
ATOM 2285 C CA . LEU B 1 117 ? 42.588 -14.714 7.205 1.00 17.54 119 LEU B CA 1
ATOM 2286 C C . LEU B 1 117 ? 41.137 -14.411 6.847 1.00 13.29 119 LEU B C 1
ATOM 2287 O O . LEU B 1 117 ? 40.369 -13.940 7.685 1.00 16.41 119 LEU B O 1
ATOM 2292 N N . ARG B 1 118 ? 40.766 -14.687 5.599 1.00 17.66 120 ARG B N 1
ATOM 2293 C CA . ARG B 1 118 ? 39.388 -14.507 5.153 1.00 14.75 120 ARG B CA 1
ATOM 2294 C C . ARG B 1 118 ? 38.444 -15.428 5.919 1.00 16.77 120 ARG B C 1
ATOM 2295 O O . ARG B 1 118 ? 37.322 -15.045 6.243 1.00 17.28 120 ARG B O 1
ATOM 2303 N N . LEU B 1 119 ? 38.908 -16.642 6.208 1.00 16.64 121 LEU B N 1
ATOM 2304 C CA . LEU B 1 119 ? 38.127 -17.594 6.993 1.00 20.73 121 LEU B CA 1
ATOM 2305 C C . LEU B 1 119 ? 37.883 -17.067 8.403 1.00 14.08 121 LEU B C 1
ATOM 2306 O O . LEU B 1 119 ? 36.825 -17.297 8.987 1.00 16.15 121 LEU B O 1
ATOM 2311 N N . TYR B 1 120 ? 38.874 -16.363 8.943 1.00 14.40 122 TYR B N 1
ATOM 2312 C CA . TYR B 1 120 ? 38.782 -15.794 10.285 1.00 13.65 122 TYR B CA 1
ATOM 2313 C C . TYR B 1 120 ? 37.747 -14.675 10.366 1.00 17.01 122 TYR B C 1
ATOM 2314 O O . TYR B 1 120 ? 37.168 -14.433 11.425 1.00 16.83 122 TYR B O 1
ATOM 2323 N N . GLY B 1 121 ? 37.525 -13.988 9.249 1.00 15.02 123 GLY B N 1
ATOM 2324 C CA . GLY B 1 121 ? 36.563 -12.902 9.210 1.00 15.12 123 GLY B CA 1
ATOM 2325 C C . GLY B 1 121 ? 37.089 -11.642 8.548 1.00 17.89 123 GLY B C 1
ATOM 2326 O O . GLY B 1 121 ? 36.378 -10.643 8.453 1.00 16.15 123 GLY B O 1
ATOM 2327 N N . TYR B 1 122 ? 38.340 -11.683 8.099 1.00 12.89 124 TYR B N 1
ATOM 2328 C CA . TYR B 1 122 ? 38.928 -10.571 7.358 1.00 15.56 124 TYR B CA 1
ATOM 2329 C C . TYR B 1 122 ? 38.520 -10.669 5.892 1.00 16.71 124 TYR B C 1
ATOM 2330 O O . TYR B 1 122 ? 39.352 -10.918 5.018 1.00 18.49 124 TYR B O 1
ATOM 2339 N N . THR B 1 123 ? 37.235 -10.460 5.631 1.00 17.62 125 THR B N 1
ATOM 2340 C CA . THR B 1 123 ? 36.657 -10.754 4.325 1.00 15.47 125 THR B CA 1
ATOM 2341 C C . THR B 1 123 ? 36.651 -9.568 3.360 1.00 26.33 125 THR B C 1
ATOM 2342 O O . THR B 1 123 ? 36.570 -9.753 2.146 1.00 22.03 125 THR B O 1
ATOM 2346 N N . GLU B 1 124 ? 36.734 -8.355 3.895 1.00 19.86 126 GLU B N 1
ATOM 2347 C CA . GLU B 1 124 ? 36.668 -7.160 3.058 1.00 24.54 126 GLU B CA 1
ATOM 2348 C C . GLU B 1 124 ? 38.051 -6.757 2.555 1.00 24.59 126 GLU B C 1
ATOM 2349 O O . GLU B 1 124 ? 38.932 -6.414 3.342 1.00 23.71 126 GLU B O 1
ATOM 2355 N N . GLU B 1 125 ? 38.233 -6.796 1.239 1.00 24.40 127 GLU B N 1
ATOM 2356 C CA . GLU B 1 125 ? 39.553 -6.588 0.655 1.00 25.52 127 GLU B CA 1
ATOM 2357 C C . GLU B 1 125 ? 39.786 -5.169 0.142 1.00 28.39 127 GLU B C 1
ATOM 2358 O O . GLU B 1 125 ? 38.946 -4.591 -0.546 1.00 32.97 127 GLU B O 1
ATOM 2364 N N . GLN B 1 126 ? 40.943 -4.622 0.499 1.00 33.70 128 GLN B N 1
ATOM 2365 C CA . GLN B 1 126 ? 41.406 -3.339 -0.005 1.00 38.32 128 GLN B CA 1
ATOM 2366 C C . GLN B 1 126 ? 42.762 -3.596 -0.656 1.00 34.58 128 GLN B C 1
ATOM 2367 O O . GLN B 1 126 ? 43.370 -4.638 -0.413 1.00 34.54 128 GLN B O 1
ATOM 2373 N N . PRO B 1 127 ? 43.243 -2.663 -1.495 1.00 40.46 129 PRO B N 1
ATOM 2374 C CA . PRO B 1 127 ? 44.560 -2.881 -2.108 1.00 38.98 129 PRO B CA 1
ATOM 2375 C C . PRO B 1 127 ? 45.707 -2.938 -1.096 1.00 25.10 129 PRO B C 1
ATOM 2376 O O . PRO B 1 127 ? 46.796 -3.397 -1.444 1.00 33.25 129 PRO B O 1
ATOM 2380 N N . ASP B 1 128 ? 45.467 -2.492 0.133 1.00 30.81 130 ASP B N 1
ATOM 2381 C CA . ASP B 1 128 ? 46.515 -2.486 1.150 1.00 30.36 130 ASP B CA 1
ATOM 2382 C C . ASP B 1 128 ? 46.331 -3.542 2.245 1.00 22.45 130 ASP B C 1
ATOM 2383 O O . ASP B 1 128 ? 47.189 -3.685 3.117 1.00 20.82 130 ASP B O 1
ATOM 2388 N N . GLY B 1 129 ? 45.224 -4.279 2.206 1.00 21.45 131 GLY B N 1
ATOM 2389 C CA . GLY B 1 129 ? 45.008 -5.333 3.185 1.00 19.07 131 GLY B CA 1
ATOM 2390 C C . GLY B 1 129 ? 43.591 -5.864 3.302 1.00 18.73 131 GLY B C 1
ATOM 2391 O O . GLY B 1 129 ? 42.717 -5.530 2.504 1.00 17.98 131 GLY B O 1
ATOM 2392 N N . LEU B 1 130 ? 43.372 -6.702 4.312 1.00 16.43 132 LEU B N 1
ATOM 2393 C CA . LEU B 1 130 ? 42.064 -7.299 4.566 1.00 14.87 132 LEU B CA 1
ATOM 2394 C C . LEU B 1 130 ? 41.526 -6.831 5.913 1.00 16.24 132 LEU B C 1
ATOM 2395 O O . LEU B 1 130 ? 42.288 -6.645 6.860 1.00 17.70 132 LEU B O 1
ATOM 2400 N N . SER B 1 131 ? 40.212 -6.648 6.004 1.00 16.43 133 SER B N 1
ATOM 2401 C CA . SER B 1 131 ? 39.609 -6.194 7.252 1.00 16.02 133 SER B CA 1
ATOM 2402 C C . SER B 1 131 ? 38.213 -6.768 7.480 1.00 16.71 133 SER B C 1
ATOM 2403 O O . SER B 1 131 ? 37.575 -7.270 6.555 1.00 16.92 133 SER B O 1
ATOM 2406 N N . PHE B 1 132 ? 37.755 -6.698 8.726 1.00 16.29 134 PHE B N 1
ATOM 2407 C CA . PHE B 1 132 ? 36.395 -7.086 9.071 1.00 18.95 134 PHE B CA 1
ATOM 2408 C C . PHE B 1 132 ? 35.418 -6.069 8.496 1.00 19.92 134 PHE B C 1
ATOM 2409 O O . PHE B 1 132 ? 35.782 -4.913 8.281 1.00 20.95 134 PHE B O 1
ATOM 2417 N N . PRO B 1 133 ? 34.175 -6.501 8.229 1.00 22.11 135 PRO B N 1
ATOM 2418 C CA . PRO B 1 133 ? 33.132 -5.556 7.818 1.00 21.79 135 PRO B CA 1
ATOM 2419 C C . PRO B 1 133 ? 32.926 -4.498 8.897 1.00 24.26 135 PRO B C 1
ATOM 2420 O O . PRO B 1 133 ? 33.006 -4.816 10.083 1.00 23.49 135 PRO B O 1
ATOM 2424 N N . GLU B 1 134 ? 32.675 -3.259 8.487 1.00 28.78 136 GLU B N 1
ATOM 2425 C CA . GLU B 1 134 ? 32.540 -2.152 9.430 1.00 37.22 136 GLU B CA 1
ATOM 2426 C C . GLU B 1 134 ? 31.362 -2.340 10.383 1.00 34.12 136 GLU B C 1
ATOM 2427 O O . GLU B 1 134 ? 31.397 -1.876 11.523 1.00 40.73 136 GLU B O 1
ATOM 2430 N N . GLY B 1 135 ? 30.325 -3.027 9.914 1.00 32.86 137 GLY B N 1
ATOM 2431 C CA . GLY B 1 135 ? 29.130 -3.241 10.710 1.00 30.69 137 GLY B CA 1
ATOM 2432 C C . GLY B 1 135 ? 29.196 -4.457 11.615 1.00 35.12 137 GLY B C 1
ATOM 2433 O O . GLY B 1 135 ? 28.213 -4.803 12.269 1.00 30.12 137 GLY B O 1
ATOM 2434 N N . GLN B 1 136 ? 30.353 -5.110 11.656 1.00 30.52 138 GLN B N 1
ATOM 2435 C CA . GLN B 1 136 ? 30.539 -6.267 12.526 1.00 24.95 138 GLN B CA 1
ATOM 2436 C C . GLN B 1 136 ? 31.339 -5.893 13.770 1.00 22.11 138 GLN B C 1
ATOM 2437 O O . GLN B 1 136 ? 32.514 -5.539 13.682 1.00 29.83 138 GLN B O 1
ATOM 2443 N N . GLU B 1 137 ? 30.692 -5.982 14.928 1.00 24.43 139 GLU B N 1
ATOM 2444 C CA . GLU B 1 137 ? 31.284 -5.537 16.186 1.00 28.71 139 GLU B CA 1
ATOM 2445 C C . GLU B 1 137 ? 32.381 -6.466 16.709 1.00 31.73 139 GLU B C 1
ATOM 2446 O O . GLU B 1 137 ? 33.427 -6.004 17.166 1.00 26.65 139 GLU B O 1
ATOM 2452 N N . GLU B 1 138 ? 32.139 -7.770 16.646 1.00 28.79 140 GLU B N 1
ATOM 2453 C CA . GLU B 1 138 ? 33.083 -8.742 17.189 1.00 21.65 140 GLU B CA 1
ATOM 2454 C C . GLU B 1 138 ? 33.198 -9.976 16.293 1.00 16.09 140 GLU B C 1
ATOM 2455 O O . GLU B 1 138 ? 32.295 -10.255 15.505 1.00 18.93 140 GLU B O 1
ATOM 2461 N N . PRO B 1 139 ? 34.320 -10.709 16.401 1.00 17.60 141 PRO B N 1
ATOM 2462 C CA . PRO B 1 139 ? 34.529 -11.927 15.608 1.00 18.21 141 PRO B CA 1
ATOM 2463 C C . PRO B 1 139 ? 33.480 -13.003 15.875 1.00 15.30 141 PRO B C 1
ATOM 2464 O O . PRO B 1 139 ? 32.758 -12.936 16.870 1.00 21.50 141 PRO B O 1
ATOM 2468 N N . ASP B 1 140 ? 33.405 -13.982 14.979 1.00 17.67 142 ASP B N 1
ATOM 2469 C CA . ASP B 1 140 ? 32.527 -15.132 15.150 1.00 21.71 142 ASP B CA 1
ATOM 2470 C C . ASP B 1 140 ? 33.295 -16.213 15.900 1.00 19.50 142 ASP B C 1
ATOM 2471 O O . ASP B 1 140 ? 34.094 -16.937 15.308 1.00 19.96 142 ASP B O 1
ATOM 2476 N N . GLU B 1 141 ? 33.040 -16.316 17.201 1.00 18.09 143 GLU B N 1
ATOM 2477 C CA . GLU B 1 141 ? 33.784 -17.211 18.083 1.00 22.93 143 GLU B CA 1
ATOM 2478 C C . GLU B 1 141 ? 33.784 -18.660 17.599 1.00 19.21 143 GLU B C 1
ATOM 2479 O O . GLU B 1 141 ? 34.820 -19.323 17.603 1.00 18.18 143 GLU B O 1
ATOM 2485 N N . HIS B 1 142 ? 32.620 -19.143 17.176 1.00 19.27 144 HIS B N 1
ATOM 2486 C CA . HIS B 1 142 ? 32.485 -20.519 16.710 1.00 20.73 144 HIS B CA 1
ATOM 2487 C C . HIS B 1 142 ? 33.260 -20.772 15.420 1.00 23.97 144 HIS B C 1
ATOM 2488 O O . HIS B 1 142 ? 33.891 -21.818 15.260 1.00 22.44 144 HIS B O 1
ATOM 2495 N N . GLN B 1 143 ? 33.210 -19.812 14.504 1.00 17.99 145 GLN B N 1
ATOM 2496 C CA . GLN B 1 143 ? 33.936 -19.917 13.244 1.00 19.57 145 GLN B CA 1
ATOM 2497 C C . GLN B 1 143 ? 35.445 -19.853 13.465 1.00 16.28 145 GLN B C 1
ATOM 2498 O O . GLN B 1 143 ? 36.195 -20.671 12.933 1.00 17.38 145 GLN B O 1
ATOM 2504 N N . VAL B 1 144 ? 35.881 -18.880 14.260 1.00 13.52 146 VAL B N 1
ATOM 2505 C CA . VAL B 1 144 ? 37.304 -18.669 14.515 1.00 13.46 146 VAL B CA 1
ATOM 2506 C C . VAL B 1 144 ? 37.952 -19.860 15.221 1.00 14.19 146 VAL B C 1
ATOM 2507 O O . VAL B 1 144 ? 39.058 -20.271 14.868 1.00 14.17 146 VAL B O 1
ATOM 2511 N N . ALA B 1 145 ? 37.256 -20.415 16.208 1.00 13.07 147 ALA B N 1
ATOM 2512 C CA . ALA B 1 145 ? 37.779 -21.544 16.972 1.00 18.11 147 ALA B CA 1
ATOM 2513 C C . ALA B 1 145 ? 37.982 -22.771 16.093 1.00 13.26 147 ALA B C 1
ATOM 2514 O O . ALA B 1 145 ? 38.963 -23.499 16.242 1.00 11.54 147 ALA B O 1
ATOM 2516 N N . THR B 1 146 ? 37.045 -22.993 15.178 1.00 12.28 148 THR B N 1
ATOM 2517 C CA . THR B 1 146 ? 37.106 -24.133 14.274 1.00 15.67 148 THR B CA 1
ATOM 2518 C C . THR B 1 146 ? 38.291 -24.015 13.319 1.00 18.64 148 THR B C 1
ATOM 2519 O O . THR B 1 146 ? 39.025 -24.980 13.100 1.00 11.39 148 THR B O 1
ATOM 2523 N N . VAL B 1 147 ? 38.480 -22.824 12.761 1.00 11.95 149 VAL B N 1
ATOM 2524 C CA . VAL B 1 147 ? 39.579 -22.584 11.834 1.00 15.65 149 VAL B CA 1
ATOM 2525 C C . VAL B 1 147 ? 40.921 -22.648 12.558 1.00 12.09 149 VAL B C 1
ATOM 2526 O O . VAL B 1 147 ? 41.881 -23.228 12.049 1.00 14.16 149 VAL B O 1
ATOM 2530 N N . THR B 1 148 ? 40.979 -22.054 13.747 1.00 13.57 150 THR B N 1
ATOM 2531 C CA . THR B 1 148 ? 42.194 -22.067 14.556 1.00 9.90 150 THR B CA 1
ATOM 2532 C C . THR B 1 148 ? 42.625 -23.498 14.858 1.00 10.93 150 THR B C 1
ATOM 2533 O O . THR B 1 148 ? 43.810 -23.826 14.795 1.00 9.83 150 THR B O 1
ATOM 2537 N N . LEU B 1 149 ? 41.652 -24.350 15.170 1.00 12.84 151 LEU B N 1
ATOM 2538 C CA . LEU B 1 149 ? 41.925 -25.757 15.448 1.00 12.02 151 LEU B CA 1
ATOM 2539 C C . LEU B 1 149 ? 42.470 -26.479 14.220 1.00 12.80 151 LEU B C 1
ATOM 2540 O O . LEU B 1 149 ? 43.370 -27.309 14.330 1.00 13.24 151 LEU B O 1
ATOM 2545 N N . GLU B 1 150 ? 41.924 -26.165 13.051 1.00 12.69 152 GLU B N 1
ATOM 2546 C CA . GLU B 1 150 ? 42.374 -26.807 11.821 1.00 10.86 152 GLU B CA 1
ATOM 2547 C C . GLU B 1 150 ? 43.756 -26.313 11.401 1.00 15.77 152 GLU B C 1
ATOM 2548 O O . GLU B 1 150 ? 44.546 -27.066 10.830 1.00 14.26 152 GLU B O 1
ATOM 2554 N N . VAL B 1 151 ? 44.048 -25.050 11.697 1.00 11.60 153 VAL B N 1
ATOM 2555 C CA . VAL B 1 151 ? 45.368 -24.492 11.419 1.00 9.99 153 VAL B CA 1
ATOM 2556 C C . VAL B 1 151 ? 46.442 -25.177 12.263 1.00 14.32 153 VAL B C 1
ATOM 2557 O O . VAL B 1 151 ? 47.466 -25.617 11.739 1.00 15.72 153 VAL B O 1
ATOM 2561 N N . LEU B 1 152 ? 46.202 -25.282 13.567 1.00 14.78 154 LEU B N 1
ATOM 2562 C CA . LEU B 1 152 ? 47.174 -25.913 14.456 1.00 14.58 154 LEU B CA 1
ATOM 2563 C C . LEU B 1 152 ? 47.265 -27.417 14.204 1.00 14.65 154 LEU B C 1
ATOM 2564 O O . LEU B 1 152 ? 48.311 -28.026 14.425 1.00 12.87 154 LEU B O 1
ATOM 2569 N N . LEU B 1 153 ? 46.167 -28.008 13.742 1.00 13.96 155 LEU B N 1
ATOM 2570 C CA . LEU B 1 153 ? 46.149 -29.426 13.405 1.00 16.53 155 LEU B CA 1
ATOM 2571 C C . LEU B 1 153 ? 47.004 -29.712 12.176 1.00 16.46 155 LEU B C 1
ATOM 2572 O O . LEU B 1 153 ? 47.742 -30.697 12.138 1.00 16.48 155 LEU B O 1
ATOM 2577 N N . LEU B 1 154 ? 46.893 -28.853 11.167 1.00 12.53 156 LEU B N 1
ATOM 2578 C CA . LEU B 1 154 ? 47.680 -29.010 9.950 1.00 11.66 156 LEU B CA 1
ATOM 2579 C C . LEU B 1 154 ? 49.162 -28.832 10.248 1.00 15.22 156 LEU B C 1
ATOM 2580 O O . LEU B 1 154 ? 49.996 -29.594 9.761 1.00 18.54 156 LEU B O 1
ATOM 2585 N N . ARG B 1 155 ? 49.481 -27.827 11.058 1.00 11.18 157 ARG B N 1
ATOM 2586 C CA . ARG B 1 155 ? 50.862 -27.576 11.452 1.00 17.96 157 ARG B CA 1
ATOM 2587 C C . ARG B 1 155 ? 51.414 -28.777 12.213 1.00 23.66 157 ARG B C 1
ATOM 2588 O O . ARG B 1 155 ? 52.583 -29.133 12.064 1.00 25.78 157 ARG B O 1
ATOM 2592 N N . THR B 1 156 ? 50.565 -29.400 13.024 1.00 20.04 158 THR B N 1
ATOM 2593 C CA . THR B 1 156 ? 50.959 -30.589 13.770 1.00 20.65 158 THR B CA 1
ATOM 2594 C C . THR B 1 156 ? 51.302 -31.741 12.827 1.00 24.90 158 THR B C 1
ATOM 2595 O O . THR B 1 156 ? 52.300 -32.433 13.025 1.00 21.57 158 THR B O 1
ATOM 2599 N N . GLU B 1 157 ? 50.479 -31.935 11.799 1.00 16.99 159 GLU B N 1
ATOM 2600 C CA . GLU B 1 157 ? 50.724 -32.985 10.813 1.00 18.89 159 GLU B CA 1
ATOM 2601 C C . GLU B 1 157 ? 52.056 -32.780 10.102 1.00 21.83 159 GLU B C 1
ATOM 2602 O O . GLU B 1 157 ? 52.789 -33.736 9.857 1.00 23.67 159 GLU B O 1
ATOM 2608 N N . LEU B 1 158 ? 52.359 -31.528 9.771 1.00 18.62 160 LEU B N 1
ATOM 2609 C CA . LEU B 1 158 ? 53.608 -31.197 9.094 1.00 18.62 160 LEU B CA 1
ATOM 2610 C C . LEU B 1 158 ? 54.806 -31.444 10.002 1.00 22.88 160 LEU B C 1
ATOM 2611 O O . LEU B 1 158 ? 55.853 -31.904 9.548 1.00 21.05 160 LEU B O 1
ATOM 2616 N N . SER B 1 159 ? 54.646 -31.130 11.284 1.00 22.70 161 SER B N 1
ATOM 2617 C CA . SER B 1 159 ? 55.697 -31.360 12.269 1.00 25.51 161 SER B CA 1
ATOM 2618 C C . SER B 1 159 ? 56.005 -32.848 12.394 1.00 26.41 161 SER B C 1
ATOM 2619 O O . SER B 1 159 ? 57.167 -33.250 12.394 1.00 26.78 161 SER B O 1
ATOM 2622 N N . LEU B 1 160 ? 54.957 -33.659 12.497 1.00 20.95 162 LEU B N 1
ATOM 2623 C CA . LEU B 1 160 ? 55.112 -35.106 12.581 1.00 22.03 162 LEU B CA 1
ATOM 2624 C C . LEU B 1 160 ? 55.753 -35.657 11.314 1.00 27.66 162 LEU B C 1
ATOM 2625 O O . LEU B 1 160 ? 56.574 -36.572 11.368 1.00 26.30 162 LEU B O 1
ATOM 2630 N N . LEU B 1 161 ? 55.370 -35.088 10.175 1.00 25.71 163 LEU B N 1
ATOM 2631 C CA . LEU B 1 161 ? 55.906 -35.502 8.885 1.00 32.46 163 LEU B CA 1
ATOM 2632 C C . LEU B 1 161 ? 57.406 -35.231 8.814 1.00 32.65 163 LEU B C 1
ATOM 2633 O O . LEU B 1 161 ? 58.175 -36.063 8.333 1.00 27.51 163 LEU B O 1
ATOM 2638 N N . LEU B 1 162 ? 57.814 -34.064 9.305 1.00 31.92 164 LEU B N 1
ATOM 2639 C CA . LEU B 1 162 ? 59.222 -33.682 9.329 1.00 32.08 164 LEU B CA 1
ATOM 2640 C C . LEU B 1 162 ? 60.036 -34.566 10.271 1.00 38.57 164 LEU B C 1
ATOM 2641 O O . LEU B 1 162 ? 61.231 -34.778 10.060 1.00 36.33 164 LEU B O 1
ATOM 2646 N N . GLN B 1 163 ? 59.385 -35.075 11.312 1.00 29.93 165 GLN B N 1
ATOM 2647 C CA . GLN B 1 163 ? 60.056 -35.905 12.307 1.00 33.64 165 GLN B CA 1
ATOM 2648 C C . GLN B 1 163 ? 59.947 -37.387 11.972 1.00 37.71 165 GLN B C 1
ATOM 2649 O O . GLN B 1 163 ? 60.442 -38.233 12.718 1.00 42.38 165 GLN B O 1
ATOM 2655 N N . ASN B 1 164 ? 59.293 -37.689 10.853 1.00 34.62 166 ASN B N 1
ATOM 2656 C CA . ASN B 1 164 ? 59.062 -39.066 10.423 1.00 35.11 166 ASN B CA 1
ATOM 2657 C C . ASN B 1 164 ? 58.299 -39.866 11.481 1.00 36.57 166 ASN B C 1
ATOM 2658 O O . ASN B 1 164 ? 58.545 -41.056 11.678 1.00 39.77 166 ASN B O 1
ATOM 2663 N N . THR B 1 165 ? 57.369 -39.201 12.161 1.00 32.41 167 THR B N 1
ATOM 2664 C CA . THR B 1 165 ? 56.610 -39.831 13.238 1.00 26.59 167 THR B CA 1
ATOM 2665 C C . THR B 1 165 ? 55.101 -39.700 13.048 1.00 27.80 167 THR B C 1
ATOM 2666 O O . THR B 1 165 ? 54.334 -39.856 13.998 1.00 33.09 167 THR B O 1
ATOM 2670 N N . HIS B 1 166 ? 54.680 -39.412 11.822 1.00 33.24 168 HIS B N 1
ATOM 2671 C CA . HIS B 1 166 ? 53.258 -39.323 11.507 1.00 32.99 168 HIS B CA 1
ATOM 2672 C C . HIS B 1 166 ? 52.679 -40.731 11.381 1.00 38.50 168 HIS B C 1
ATOM 2673 O O . HIS B 1 166 ? 53.292 -41.600 10.762 1.00 41.22 168 HIS B O 1
ATOM 2680 N N . PRO B 1 167 ? 51.498 -40.962 11.979 1.00 42.11 169 PRO B N 1
ATOM 2681 C CA . PRO B 1 167 ? 50.846 -42.279 11.949 1.00 40.71 169 PRO B CA 1
ATOM 2682 C C . PRO B 1 167 ? 50.526 -42.760 10.532 1.00 40.96 169 PRO B C 1
ATOM 2683 O O . PRO B 1 167 ? 50.458 -43.967 10.298 1.00 47.66 169 PRO B O 1
ATOM 2687 N N . ARG B 1 168 ? 50.330 -41.828 9.606 1.00 40.32 170 ARG B N 1
ATOM 2688 C CA . ARG B 1 168 ? 50.165 -42.167 8.196 1.00 41.10 170 ARG B CA 1
ATOM 2689 C C . ARG B 1 168 ? 51.287 -41.549 7.370 1.00 36.98 170 ARG B C 1
ATOM 2690 O O . ARG B 1 168 ? 51.035 -40.879 6.369 1.00 39.92 170 ARG B O 1
ATOM 2694 N N . GLN B 1 169 ? 52.523 -41.788 7.798 1.00 37.27 171 GLN B N 1
ATOM 2695 C CA . GLN B 1 169 ? 53.701 -41.190 7.174 1.00 38.32 171 GLN B CA 1
ATOM 2696 C C . GLN B 1 169 ? 53.804 -41.487 5.679 1.00 46.54 171 GLN B C 1
ATOM 2697 O O . GLN B 1 169 ? 53.967 -40.575 4.869 1.00 39.32 171 GLN B O 1
ATOM 2703 N N . GLN B 1 170 ? 53.709 -42.765 5.323 1.00 39.60 172 GLN B N 1
ATOM 2704 C CA . GLN B 1 170 ? 53.856 -43.190 3.933 1.00 40.77 172 GLN B CA 1
ATOM 2705 C C . GLN B 1 170 ? 52.755 -42.631 3.037 1.00 50.05 172 GLN B C 1
ATOM 2706 O O . GLN B 1 170 ? 52.994 -42.312 1.872 1.00 50.63 172 GLN B O 1
ATOM 2708 N N . ALA B 1 171 ? 51.551 -42.512 3.586 1.00 43.85 173 ALA B N 1
ATOM 2709 C CA . ALA B 1 171 ? 50.415 -41.999 2.830 1.00 40.60 173 ALA B CA 1
ATOM 2710 C C . ALA B 1 171 ? 50.565 -40.510 2.530 1.00 45.96 173 ALA B C 1
ATOM 2711 O O . ALA B 1 171 ? 50.272 -40.059 1.423 1.00 49.24 173 ALA B O 1
ATOM 2713 N N . LEU B 1 172 ? 51.026 -39.752 3.521 1.00 38.43 174 LEU B N 1
ATOM 2714 C CA . LEU B 1 172 ? 51.178 -38.307 3.372 1.00 41.90 174 LEU B CA 1
ATOM 2715 C C . LEU B 1 172 ? 52.336 -37.927 2.452 1.00 39.48 174 LEU B C 1
ATOM 2716 O O . LEU B 1 172 ? 52.273 -36.916 1.753 1.00 39.48 174 LEU B O 1
ATOM 2721 N N . GLU B 1 173 ? 53.391 -38.737 2.457 1.00 38.51 175 GLU B N 1
ATOM 2722 C CA . GLU B 1 173 ? 54.571 -38.458 1.643 1.00 42.94 175 GLU B CA 1
ATOM 2723 C C . GLU B 1 173 ? 54.291 -38.587 0.147 1.00 49.07 175 GLU B C 1
ATOM 2724 O O . GLU B 1 173 ? 54.838 -37.837 -0.661 1.00 46.19 175 GLU B O 1
ATOM 2730 N N . GLN B 1 174 ? 53.436 -39.538 -0.214 1.00 44.62 176 GLN B N 1
ATOM 2731 C CA . GLN B 1 174 ? 53.120 -39.791 -1.616 1.00 45.45 176 GLN B CA 1
ATOM 2732 C C . GLN B 1 174 ? 52.246 -38.681 -2.196 1.00 54.49 176 GLN B C 1
ATOM 2733 O O . GLN B 1 174 ? 52.263 -38.430 -3.401 1.00 57.84 176 GLN B O 1
ATOM 2739 N N . LEU B 1 175 ? 51.489 -38.016 -1.330 1.00 46.99 177 LEU B N 1
ATOM 2740 C CA . LEU B 1 175 ? 50.642 -36.904 -1.747 1.00 43.01 177 LEU B CA 1
ATOM 2741 C C . LEU B 1 175 ? 51.485 -35.689 -2.121 1.00 53.86 177 LEU B C 1
ATOM 2742 O O . LEU B 1 175 ? 51.099 -34.889 -2.974 1.00 60.07 177 LEU B O 1
ATOM 2744 N N . LEU B 1 176 ? 52.639 -35.556 -1.475 1.00 42.34 178 LEU B N 1
ATOM 2745 C CA . LEU B 1 176 ? 53.549 -34.451 -1.750 1.00 46.27 178 LEU B CA 1
ATOM 2746 C C . LEU B 1 176 ? 54.392 -34.734 -2.988 1.00 50.53 178 LEU B C 1
ATOM 2747 O O . LEU B 1 176 ? 54.896 -33.813 -3.632 1.00 49.39 178 LEU B O 1
ATOM 2749 N N . GLU C 2 5 ? 7.293 -15.072 -5.157 1.00 52.93 53 GLU C N 1
ATOM 2750 C CA . GLU C 2 5 ? 6.968 -13.837 -4.451 1.00 46.68 53 GLU C CA 1
ATOM 2751 C C . GLU C 2 5 ? 8.158 -13.324 -3.645 1.00 45.77 53 GLU C C 1
ATOM 2752 O O . GLU C 2 5 ? 9.154 -14.026 -3.474 1.00 44.81 53 GLU C O 1
ATOM 2758 N N . ASP C 2 6 ? 8.045 -12.094 -3.154 1.00 39.23 54 ASP C N 1
ATOM 2759 C CA . ASP C 2 6 ? 9.121 -11.468 -2.394 1.00 38.03 54 ASP C CA 1
ATOM 2760 C C . ASP C 2 6 ? 9.271 -12.105 -1.016 1.00 33.97 54 ASP C C 1
ATOM 2761 O O . ASP C 2 6 ? 8.288 -12.296 -0.299 1.00 31.81 54 ASP C O 1
ATOM 2766 N N . MET C 2 7 ? 10.508 -12.426 -0.650 1.00 26.62 55 MET C N 1
ATOM 2767 C CA . MET C 2 7 ? 10.787 -13.099 0.612 1.00 24.35 55 MET C CA 1
ATOM 2768 C C . MET C 2 7 ? 11.573 -12.207 1.566 1.00 31.39 55 MET C C 1
ATOM 2769 O O . MET C 2 7 ? 11.992 -12.653 2.635 1.00 28.78 55 MET C O 1
ATOM 2774 N N . TYR C 2 8 ? 11.770 -10.949 1.185 1.00 23.31 56 TYR C N 1
ATOM 2775 C CA . TYR C 2 8 ? 12.675 -10.078 1.930 1.00 30.16 56 TYR C CA 1
ATOM 2776 C C . TYR C 2 8 ? 12.012 -8.835 2.518 1.00 28.63 56 TYR C C 1
ATOM 2777 O O . TYR C 2 8 ? 12.236 -8.498 3.680 1.00 26.64 56 TYR C O 1
ATOM 2786 N N . ARG C 2 9 ? 11.202 -8.154 1.714 1.00 34.53 57 ARG C N 1
ATOM 2787 C CA . ARG C 2 9 ? 10.579 -6.907 2.145 1.00 35.29 57 ARG C CA 1
ATOM 2788 C C . ARG C 2 9 ? 9.376 -7.143 3.050 1.00 38.31 57 ARG C C 1
ATOM 2789 O O . ARG C 2 9 ? 8.761 -8.209 3.017 1.00 35.12 57 ARG C O 1
ATOM 2797 N N . ALA C 2 10 ? 9.046 -6.138 3.855 1.00 35.38 58 ALA C N 1
ATOM 2798 C CA . ALA C 2 10 ? 7.880 -6.203 4.725 1.00 37.06 58 ALA C CA 1
ATOM 2799 C C . ALA C 2 10 ? 6.602 -6.204 3.897 1.00 40.13 58 ALA C C 1
ATOM 2800 O O . ALA C 2 10 ? 6.591 -5.731 2.761 1.00 40.11 58 ALA C O 1
ATOM 2802 N N . ALA C 2 11 ? 5.528 -6.735 4.474 1.00 50.56 59 ALA C N 1
ATOM 2803 C CA . ALA C 2 11 ? 4.259 -6.884 3.766 1.00 44.17 59 ALA C CA 1
ATOM 2804 C C . ALA C 2 11 ? 3.703 -5.557 3.253 1.00 44.28 59 ALA C C 1
ATOM 2805 O O . ALA C 2 11 ? 3.146 -5.496 2.158 1.00 46.39 59 ALA C O 1
ATOM 2807 N N . ASP C 2 12 ? 3.860 -4.499 4.043 1.00 48.02 60 ASP C N 1
ATOM 2808 C CA . ASP C 2 12 ? 3.340 -3.189 3.662 1.00 55.08 60 ASP C CA 1
ATOM 2809 C C . ASP C 2 12 ? 4.127 -2.566 2.508 1.00 58.37 60 ASP C C 1
ATOM 2810 O O . ASP C 2 12 ? 3.543 -1.958 1.613 1.00 53.95 60 ASP C O 1
ATOM 2815 N N . GLU C 2 13 ? 5.448 -2.726 2.531 1.00 56.08 61 GLU C N 1
ATOM 2816 C CA . GLU C 2 13 ? 6.302 -2.225 1.455 1.00 51.53 61 GLU C CA 1
ATOM 2817 C C . GLU C 2 13 ? 6.029 -2.955 0.143 1.00 48.97 61 GLU C C 1
ATOM 2818 O O . GLU C 2 13 ? 6.155 -2.377 -0.937 1.00 52.63 61 GLU C O 1
ATOM 2824 N N . ILE C 2 14 ? 5.658 -4.227 0.245 1.00 43.99 62 ILE C N 1
ATOM 2825 C CA . ILE C 2 14 ? 5.256 -5.005 -0.921 1.00 53.39 62 ILE C CA 1
ATOM 2826 C C . ILE C 2 14 ? 3.856 -4.574 -1.365 1.00 53.40 62 ILE C C 1
ATOM 2827 O O . ILE C 2 14 ? 3.538 -4.586 -2.554 1.00 57.05 62 ILE C O 1
ATOM 2832 N N . GLU C 2 15 ? 3.032 -4.174 -0.399 1.00 49.41 63 GLU C N 1
ATOM 2833 C CA . GLU C 2 15 ? 1.673 -3.716 -0.681 1.00 56.57 63 GLU C CA 1
ATOM 2834 C C . GLU C 2 15 ? 1.658 -2.340 -1.344 1.00 60.55 63 GLU C C 1
ATOM 2835 O O . GLU C 2 15 ? 0.681 -1.967 -1.995 1.00 70.29 63 GLU C O 1
ATOM 2837 N N . LYS C 2 16 ? 2.740 -1.587 -1.170 1.00 63.33 64 LYS C N 1
ATOM 2838 C CA . LYS C 2 16 ? 2.870 -0.271 -1.789 1.00 65.53 64 LYS C CA 1
ATOM 2839 C C . LYS C 2 16 ? 3.060 -0.402 -3.296 1.00 66.15 64 LYS C C 1
ATOM 2840 O O . LYS C 2 16 ? 2.765 0.523 -4.052 1.00 68.39 64 LYS C O 1
ATOM 2846 N N . GLU C 2 17 ? 3.552 -1.560 -3.724 1.00 60.23 65 GLU C N 1
ATOM 2847 C CA . GLU C 2 17 ? 3.855 -1.800 -5.131 1.00 61.83 65 GLU C CA 1
ATOM 2848 C C . GLU C 2 17 ? 2.787 -2.658 -5.802 1.00 59.75 65 GLU C C 1
ATOM 2849 O O . GLU C 2 17 ? 1.906 -3.204 -5.138 1.00 66.91 65 GLU C O 1
ATOM 2855 N N . GLU D 2 5 ? 54.925 -7.475 19.356 1.00 37.13 53 GLU D N 1
ATOM 2856 C CA . GLU D 2 5 ? 55.198 -7.236 17.944 1.00 34.42 53 GLU D CA 1
ATOM 2857 C C . GLU D 2 5 ? 53.897 -7.093 17.159 1.00 37.95 53 GLU D C 1
ATOM 2858 O O . GLU D 2 5 ? 53.054 -7.989 17.170 1.00 35.67 53 GLU D O 1
ATOM 2864 N N . ASP D 2 6 ? 53.743 -5.959 16.481 1.00 30.85 54 ASP D N 1
ATOM 2865 C CA . ASP D 2 6 ? 52.506 -5.641 15.771 1.00 29.21 54 ASP D CA 1
ATOM 2866 C C . ASP D 2 6 ? 52.305 -6.535 14.548 1.00 25.24 54 ASP D C 1
ATOM 2867 O O . ASP D 2 6 ? 53.134 -6.557 13.640 1.00 22.23 54 ASP D O 1
ATOM 2872 N N . MET D 2 7 ? 51.191 -7.261 14.531 1.00 27.58 55 MET D N 1
ATOM 2873 C CA . MET D 2 7 ? 50.888 -8.188 13.446 1.00 22.72 55 MET D CA 1
ATOM 2874 C C . MET D 2 7 ? 49.830 -7.630 12.501 1.00 19.59 55 MET D C 1
ATOM 2875 O O . MET D 2 7 ? 49.409 -8.308 11.564 1.00 18.79 55 MET D O 1
ATOM 2880 N N . TYR D 2 8 ? 49.398 -6.397 12.743 1.00 18.19 56 TYR D N 1
ATOM 2881 C CA . TYR D 2 8 ? 48.229 -5.869 12.048 1.00 15.70 56 TYR D CA 1
ATOM 2882 C C . TYR D 2 8 ? 48.495 -4.645 11.171 1.00 16.84 56 TYR D C 1
ATOM 2883 O O . TYR D 2 8 ? 48.016 -4.573 10.040 1.00 21.59 56 TYR D O 1
ATOM 2892 N N . ARG D 2 9 ? 49.251 -3.685 11.693 1.00 16.29 57 ARG D N 1
ATOM 2893 C CA . ARG D 2 9 ? 49.426 -2.405 11.009 1.00 22.47 57 ARG D CA 1
ATOM 2894 C C . ARG D 2 9 ? 50.502 -2.436 9.928 1.00 22.08 57 ARG D C 1
ATOM 2895 O O . ARG D 2 9 ? 51.353 -3.324 9.907 1.00 22.06 57 ARG D O 1
ATOM 2903 N N . ALA D 2 10 ? 50.452 -1.452 9.035 1.00 23.62 58 ALA D N 1
ATOM 2904 C CA . ALA D 2 10 ? 51.432 -1.325 7.964 1.00 26.79 58 ALA D CA 1
ATOM 2905 C C . ALA D 2 10 ? 52.820 -1.052 8.531 1.00 25.81 58 ALA D C 1
ATOM 2906 O O . ALA D 2 10 ? 52.953 -0.495 9.620 1.00 27.29 58 ALA D O 1
ATOM 2908 N N . ALA D 2 11 ? 53.848 -1.444 7.784 1.00 26.67 59 ALA D N 1
ATOM 2909 C CA . ALA D 2 11 ? 55.230 -1.311 8.234 1.00 27.98 59 ALA D CA 1
ATOM 2910 C C . ALA D 2 11 ? 55.607 0.136 8.540 1.00 26.50 59 ALA D C 1
ATOM 2911 O O . ALA D 2 11 ? 56.341 0.405 9.492 1.00 32.86 59 ALA D O 1
ATOM 2913 N N . ASP D 2 12 ? 55.098 1.062 7.734 1.00 34.29 60 ASP D N 1
ATOM 2914 C CA . ASP D 2 12 ? 55.421 2.476 7.892 1.00 36.55 60 ASP D CA 1
ATOM 2915 C C . ASP D 2 12 ? 54.863 3.049 9.192 1.00 39.75 60 ASP D C 1
ATOM 2916 O O . ASP D 2 12 ? 55.550 3.788 9.895 1.00 39.14 60 ASP D O 1
ATOM 2921 N N . GLU D 2 13 ? 53.620 2.704 9.511 1.00 35.89 61 GLU D N 1
ATOM 2922 C CA . GLU D 2 13 ? 52.983 3.203 10.726 1.00 29.17 61 GLU D CA 1
ATOM 2923 C C . GLU D 2 13 ? 53.646 2.649 11.984 1.00 34.80 61 GLU D C 1
ATOM 2924 O O . GLU D 2 13 ? 53.725 3.331 13.006 1.00 31.40 61 GLU D O 1
ATOM 2930 N N . ILE D 2 14 ? 54.122 1.411 11.903 1.00 27.36 62 ILE D N 1
ATOM 2931 C CA . ILE D 2 14 ? 54.786 0.772 13.033 1.00 32.88 62 ILE D CA 1
ATOM 2932 C C . ILE D 2 14 ? 56.116 1.447 13.360 1.00 33.76 62 ILE D C 1
ATOM 2933 O O . ILE D 2 14 ? 56.398 1.747 14.521 1.00 37.78 62 ILE D O 1
ATOM 2938 N N . GLU D 2 15 ? 56.928 1.693 12.336 1.00 32.06 63 GLU D N 1
ATOM 2939 C CA . GLU D 2 15 ? 58.247 2.285 12.540 1.00 40.77 63 GLU D CA 1
ATOM 2940 C C . GLU D 2 15 ? 58.163 3.755 12.951 1.00 40.48 63 GLU D C 1
ATOM 2941 O O . GLU D 2 15 ? 59.071 4.275 13.598 1.00 45.23 63 GLU D O 1
ATOM 2947 N N . LYS D 2 16 ? 57.074 4.418 12.575 1.00 37.77 64 LYS D N 1
ATOM 2948 C CA . LYS D 2 16 ? 56.875 5.819 12.937 1.00 40.09 64 LYS D CA 1
ATOM 2949 C C . LYS D 2 16 ? 56.619 5.977 14.432 1.00 45.75 64 LYS D C 1
ATOM 2950 O O . LYS D 2 16 ? 56.916 7.021 15.012 1.00 42.80 64 LYS D O 1
ATOM 2956 N N . GLU D 2 17 ? 56.067 4.938 15.052 1.00 44.89 65 GLU D N 1
ATOM 2957 C CA . GLU D 2 17 ? 55.836 4.946 16.493 1.00 47.00 65 GLU D CA 1
ATOM 2958 C C . GLU D 2 17 ? 57.099 4.574 17.260 1.00 45.75 65 GLU D C 1
ATOM 2959 O O . GLU D 2 17 ? 57.276 4.974 18.411 1.00 53.41 65 GLU D O 1
ATOM 2965 N N . LYS D 2 18 ? 57.971 3.803 16.618 1.00 48.51 66 LYS D N 1
ATOM 2966 C CA . LYS D 2 18 ? 59.217 3.371 17.241 1.00 51.51 66 LYS D CA 1
ATOM 2967 C C . LYS D 2 18 ? 60.155 4.551 17.472 1.00 60.04 66 LYS D C 1
ATOM 2968 O O . LYS D 2 18 ? 60.949 4.553 18.413 1.00 58.04 66 LYS D O 1
ATOM 2970 N N . GLU D 2 19 ? 60.053 5.556 16.608 1.00 53.08 67 GLU D N 1
ATOM 2971 C CA . GLU D 2 19 ? 60.904 6.736 16.695 1.00 57.05 67 GLU D CA 1
ATOM 2972 C C . GLU D 2 19 ? 60.122 7.949 17.187 1.00 58.75 67 GLU D C 1
ATOM 2973 O O . GLU D 2 19 ? 60.115 8.254 18.380 1.00 53.49 67 GLU D O 1
#

GO terms:
  GO:0005515 protein binding (F, IPI)
  GO:0004842 ubiquitin-protein transferase activity (F, IDA)
  GO:0042742 defense response to bacterium (P, IDA)
  GO:0043123 positive regulation of canonical NF-kappaB signal transduction (P, IDA)
  GO:0097039 protein linear polyubiquitination (P, IDA)
  GO:1903749 positive regulation of protein localization to mitochondrion (P, HMP)
  GO:0031625 ubiquitin protein ligase binding (F, IPI)
  GO:0061630 ubiquitin protein ligase activity (F, IDA)
  GO:0043130 ubiquitin binding (F, IDA)
  GO:1904417 positive regulation of xenophagy (P, IDA)
  GO:0071797 LUBAC complex (C, IDA)
  GO:0050852 T cell receptor signaling pathway (P, IDA)
  GO:0000209 protein polyubiquitination (P, IDA)
  GO:0061630 ubiquitin protein ligase activity (F, EXP)
  GO:0005829 cytosol (C, TAS)
  GO:0042802 identical protein binding (F, IPI)

Solvent-accessible surface area: 18472 Å² total; per-residue (Å²): 157,80,39,25,6,41,0,18,68,84,4,10,18,11,0,81,180,76,16,60,46,90,28,54,86,150,61,4,123,28,3,1,31,20,71,17,72,16,74,16,6,14,44,50,5,62,2,38,161,5,10,170,55,8,28,112,60,130,38,107,91,6,2,68,50,1,14,64,0,1,70,36,1,20,103,0,0,40,13,6,25,28,134,162,89,42,181,81,33,82,20,1,76,22,99,0,57,14,0,68,80,19,0,50,62,9,100,31,0,77,78,2,0,71,51,2,14,0,67,60,100,113,129,60,6,3,39,4,4,128,42,25,127,104,14,64,52,96,31,0,0,22,0,0,1,4,0,5,3,2,65,15,2,2,49,23,19,54,129,107,84,8,60,90,23,164,31,17,83,144,68,34,144,88,58,114,38,2,5,71,8,27,71,116,14,8,29,12,0,79,178,70,18,54,57,83,29,60,101,107,78,5,142,35,1,11,55,7,96,19,77,49,49,4,16,7,46,37,5,68,2,40,80,1,23,152,64,8,48,131,68,116,70,139,90,15,8,68,58,1,22,68,0,0,83,28,1,32,46,0,0,46,32,7,13,26,110,147,82,44,188,80,27,80,12,1,62,27,71,0,48,15,0,118,80,21,0,53,58,11,101,9,1,80,50,3,0,69,36,2,15,0,58,27,97,105,131,69,5,3,38,6,3,116,28,36,147,103,15,78,82,109,28,0,0,22,0,0,3,4,0,13,4,3,32,20,3,5,31,11,21,33,116,109,83,13,87,44,26,82,61,36,98,155,54,60,182,32,16,7,44,12,43,95,97,47,82,175,157,190,32,18,8,35,18,28,86,97,41,97,130,117,93,158